Protein AF-A0A9X1MRF4-F1 (afdb_monomer)

Nearest PDB structures (foldseek):
  2f1f-assembly1_A  TM=2.644E-01  e=1.397E+00  Escherichia coli
  8j2f-assembly1_B  TM=3.772E-01  e=7.370E+00  Homo sapiens
  2fic-assembly2_A  TM=2.301E-01  e=7.370E+00  Homo sapiens

Organism: NCBI:txid2894196

Structure (mmCIF, N/CA/C/O backbone):
data_AF-A0A9X1MRF4-F1
#
_entry.id   AF-A0A9X1MRF4-F1
#
loop_
_atom_site.group_PDB
_atom_site.id
_atom_site.type_symbol
_atom_site.label_atom_id
_atom_site.label_alt_id
_atom_site.label_comp_id
_atom_site.label_asym_id
_atom_site.label_entity_id
_atom_site.label_seq_id
_atom_site.pdbx_PDB_ins_code
_atom_site.Cartn_x
_atom_site.Cartn_y
_atom_site.Cartn_z
_atom_site.occupancy
_atom_site.B_iso_or_equiv
_atom_site.auth_seq_id
_atom_site.auth_comp_id
_atom_site.auth_asym_id
_atom_site.auth_atom_id
_atom_site.pdbx_PDB_model_num
ATOM 1 N N . MET A 1 1 ? -8.368 10.685 -14.620 1.00 57.66 1 MET A N 1
ATOM 2 C CA . MET A 1 1 ? -7.002 10.643 -15.207 1.00 57.66 1 MET A CA 1
ATOM 3 C C . MET A 1 1 ? -6.554 12.073 -15.513 1.00 57.66 1 MET A C 1
ATOM 5 O O . MET A 1 1 ? -7.284 12.771 -16.203 1.00 57.66 1 MET A O 1
ATOM 9 N N . THR A 1 2 ? -5.433 12.561 -14.962 1.00 77.69 2 THR A N 1
ATOM 10 C CA . THR A 1 2 ? -5.039 13.981 -15.127 1.00 77.69 2 THR A CA 1
ATOM 11 C C . THR A 1 2 ? -4.541 14.278 -16.548 1.00 77.69 2 THR A C 1
ATOM 13 O O . THR A 1 2 ? -3.999 13.399 -17.224 1.00 77.69 2 THR A O 1
ATOM 16 N N . GLY A 1 3 ? -4.653 15.533 -17.001 1.00 79.06 3 GLY A N 1
ATOM 17 C CA . GLY A 1 3 ? -4.172 15.941 -18.331 1.00 79.06 3 GLY A CA 1
ATOM 18 C C . GLY A 1 3 ? -2.679 15.658 -18.563 1.00 79.06 3 GLY A C 1
ATOM 19 O O . GLY A 1 3 ? -2.277 15.311 -19.672 1.00 79.06 3 GLY A O 1
ATOM 20 N N . SER A 1 4 ? -1.858 15.722 -17.508 1.00 73.94 4 SER A N 1
ATOM 21 C CA . SER A 1 4 ? -0.425 15.394 -17.579 1.00 73.94 4 SER A CA 1
ATOM 22 C C . SER A 1 4 ? -0.148 13.910 -17.850 1.00 73.94 4 SER A C 1
ATOM 24 O O . SER A 1 4 ? 0.745 13.591 -18.631 1.00 73.94 4 SER A O 1
ATOM 26 N N . VAL A 1 5 ? -0.956 13.007 -17.284 1.00 76.50 5 VAL A N 1
ATOM 27 C CA . VAL A 1 5 ? -0.843 11.558 -17.512 1.00 76.50 5 VAL A CA 1
ATOM 28 C C . VAL A 1 5 ? -1.238 11.218 -18.948 1.00 76.50 5 VAL A C 1
ATOM 30 O O . VAL A 1 5 ? -0.533 10.461 -19.609 1.00 76.50 5 VAL A O 1
ATOM 33 N N . ARG A 1 6 ? -2.312 11.826 -19.472 1.00 83.88 6 ARG A N 1
ATOM 34 C CA . ARG A 1 6 ? -2.746 11.622 -20.866 1.00 83.88 6 ARG A CA 1
ATOM 35 C C . ARG A 1 6 ? -1.679 12.072 -21.872 1.00 83.88 6 ARG A C 1
ATOM 37 O O . ARG A 1 6 ? -1.425 11.370 -22.846 1.00 83.88 6 ARG A O 1
ATOM 44 N N . ARG A 1 7 ? -1.005 13.203 -21.617 1.00 89.19 7 ARG A N 1
ATOM 45 C CA . ARG A 1 7 ? 0.154 13.645 -22.419 1.00 89.19 7 ARG A CA 1
ATOM 46 C C . ARG A 1 7 ? 1.320 12.658 -22.330 1.00 89.19 7 ARG A C 1
ATOM 48 O O . ARG A 1 7 ? 1.932 12.364 -23.348 1.00 89.19 7 ARG A O 1
ATOM 55 N N . GLY A 1 8 ? 1.613 12.134 -21.138 1.00 89.56 8 GLY A N 1
ATOM 56 C CA . GLY A 1 8 ? 2.645 11.112 -20.941 1.00 89.56 8 GLY A CA 1
ATOM 57 C C . GLY A 1 8 ? 2.367 9.825 -21.716 1.00 89.56 8 GLY A C 1
ATOM 58 O O . GLY A 1 8 ? 3.253 9.326 -22.401 1.00 89.56 8 GLY A O 1
ATOM 59 N N . GLN A 1 9 ? 1.124 9.347 -21.681 1.00 91.56 9 GLN A N 1
ATOM 60 C CA . GLN A 1 9 ? 0.674 8.190 -22.455 1.00 91.56 9 GLN A CA 1
ATOM 61 C C . GLN A 1 9 ? 0.822 8.423 -23.964 1.00 91.56 9 GLN A C 1
ATOM 63 O O . GLN A 1 9 ? 1.307 7.558 -24.688 1.00 91.56 9 GLN A O 1
ATOM 68 N N . TRP A 1 10 ? 0.439 9.606 -24.448 1.00 95.75 10 TRP A N 1
ATOM 69 C CA . TRP A 1 10 ? 0.595 9.949 -25.860 1.00 95.75 10 TRP A CA 1
ATOM 70 C C . TRP A 1 10 ? 2.071 10.004 -26.279 1.00 95.75 10 TRP A C 1
ATOM 72 O O . TRP A 1 10 ? 2.433 9.433 -27.302 1.00 95.75 10 TRP A O 1
ATOM 82 N N . LEU A 1 11 ? 2.941 10.607 -25.458 1.00 93.12 11 LEU A N 1
ATOM 83 C CA . LEU A 1 11 ? 4.390 10.600 -25.692 1.00 93.12 11 LEU A CA 1
ATOM 84 C C . LEU A 1 11 ? 4.963 9.180 -25.719 1.00 93.12 11 LEU A C 1
ATOM 86 O O . LEU A 1 11 ? 5.807 8.891 -26.562 1.00 93.12 11 LEU A O 1
ATOM 90 N N . PHE A 1 12 ? 4.495 8.289 -24.838 1.00 93.31 12 PHE A N 1
ATOM 91 C CA . PHE A 1 12 ? 4.879 6.879 -24.879 1.00 93.31 12 PHE A CA 1
ATOM 92 C C . PHE A 1 12 ? 4.534 6.269 -26.243 1.00 93.31 12 PHE A C 1
ATOM 94 O O . PHE A 1 12 ? 5.397 5.682 -26.886 1.00 93.31 12 PHE A O 1
ATOM 101 N N . PHE A 1 13 ? 3.309 6.465 -26.731 1.00 94.06 13 PHE A N 1
ATOM 102 C CA . PHE A 1 13 ? 2.892 5.916 -28.020 1.00 94.06 13 PHE A CA 1
ATOM 103 C C . PHE A 1 13 ? 3.639 6.513 -29.213 1.00 94.06 13 PHE A C 1
ATOM 105 O O . PHE A 1 13 ? 4.033 5.775 -30.105 1.00 94.06 13 PHE A O 1
ATOM 112 N N . VAL A 1 14 ? 3.889 7.820 -29.230 1.00 94.44 14 VAL A N 1
ATOM 113 C CA . VAL A 1 14 ? 4.581 8.475 -30.353 1.00 94.44 14 VAL A CA 1
ATOM 114 C C . VAL A 1 14 ? 6.067 8.117 -30.413 1.00 94.44 14 VAL A C 1
ATOM 116 O O . VAL A 1 14 ? 6.662 8.168 -31.483 1.00 94.44 14 VAL A O 1
ATOM 119 N N . ILE A 1 15 ? 6.678 7.750 -29.286 1.00 93.62 15 ILE A N 1
ATOM 120 C CA . ILE A 1 15 ? 8.127 7.536 -29.204 1.00 93.62 15 ILE A CA 1
ATOM 121 C C . ILE A 1 15 ? 8.468 6.052 -29.104 1.00 93.62 15 ILE A C 1
ATOM 123 O O . ILE A 1 15 ? 9.263 5.541 -29.889 1.00 93.62 15 ILE A O 1
ATOM 127 N N . VAL A 1 16 ? 7.868 5.347 -28.147 1.00 92.31 16 VAL A N 1
ATOM 128 C CA . VAL A 1 16 ? 8.239 3.970 -27.806 1.00 92.31 16 VAL A CA 1
ATOM 129 C C . VAL A 1 16 ? 7.687 2.976 -28.827 1.00 92.31 16 VAL A C 1
ATOM 131 O O . VAL A 1 16 ? 8.398 2.041 -29.186 1.00 92.31 16 VAL A O 1
ATOM 134 N N . ILE A 1 17 ? 6.472 3.184 -29.361 1.00 92.81 17 ILE A N 1
ATOM 135 C CA . ILE A 1 17 ? 5.919 2.275 -30.382 1.00 92.81 17 ILE A CA 1
ATOM 136 C C . ILE A 1 17 ? 6.761 2.281 -31.663 1.00 92.81 17 ILE A C 1
ATOM 138 O O . ILE A 1 17 ? 7.113 1.191 -32.108 1.00 92.81 17 ILE A O 1
ATOM 142 N N . PRO A 1 18 ? 7.135 3.427 -32.268 1.00 94.62 18 PRO A N 1
ATOM 143 C CA . PRO A 1 18 ? 7.960 3.394 -33.474 1.00 94.62 18 PRO A CA 1
ATOM 144 C C . PRO A 1 18 ? 9.319 2.724 -33.265 1.00 94.62 18 PRO A C 1
ATOM 146 O O . PRO A 1 18 ? 9.767 1.988 -34.140 1.00 94.62 18 PRO A O 1
ATOM 149 N N . VAL A 1 19 ? 9.946 2.917 -32.096 1.00 93.94 19 VAL A N 1
ATOM 150 C CA . VAL A 1 19 ? 11.163 2.180 -31.719 1.00 93.94 19 VAL A CA 1
ATOM 151 C C . VAL A 1 19 ? 10.881 0.678 -31.698 1.00 93.94 19 VAL A C 1
ATOM 153 O O . VAL A 1 19 ? 11.588 -0.080 -32.354 1.00 93.94 19 VAL A O 1
ATOM 156 N N . ALA A 1 20 ? 9.824 0.242 -31.009 1.00 94.62 20 ALA A N 1
ATOM 157 C CA . ALA A 1 20 ? 9.473 -1.172 -30.920 1.00 94.62 20 ALA A CA 1
ATOM 158 C C . ALA A 1 20 ? 9.153 -1.788 -32.295 1.00 94.62 20 ALA A C 1
ATOM 160 O O . ALA A 1 20 ? 9.602 -2.891 -32.597 1.00 94.62 20 ALA A O 1
ATOM 161 N N . LEU A 1 21 ? 8.434 -1.076 -33.165 1.00 94.75 21 LEU A N 1
ATOM 162 C CA . LEU A 1 21 ? 8.149 -1.535 -34.527 1.00 94.75 21 LEU A CA 1
ATOM 163 C C . LEU A 1 21 ? 9.429 -1.675 -35.356 1.00 94.75 21 LEU A C 1
ATOM 165 O O . LEU A 1 21 ? 9.607 -2.678 -36.045 1.00 94.75 21 LEU A O 1
ATOM 169 N N . LEU A 1 22 ? 10.339 -0.704 -35.259 1.00 92.81 22 LEU A N 1
ATOM 170 C CA . LEU A 1 22 ? 11.605 -0.730 -35.985 1.00 92.81 22 LEU A CA 1
ATOM 171 C C . LEU A 1 22 ? 12.518 -1.867 -35.504 1.00 92.81 22 LEU A C 1
ATOM 173 O O . LEU A 1 22 ? 13.105 -2.564 -36.329 1.00 92.81 22 LEU A O 1
ATOM 177 N N . GLU A 1 23 ? 12.607 -2.111 -34.194 1.00 93.38 23 GLU A N 1
ATOM 178 C CA . GLU A 1 23 ? 13.370 -3.253 -33.674 1.00 93.38 23 GLU A CA 1
ATOM 179 C C . GLU A 1 23 ? 12.724 -4.596 -34.011 1.00 93.38 23 GLU A C 1
ATOM 181 O O . GLU A 1 23 ? 13.434 -5.548 -34.325 1.00 93.38 23 GLU A O 1
ATOM 186 N N . SER A 1 24 ? 11.391 -4.670 -34.023 1.00 95.44 24 SER A N 1
ATOM 187 C CA . SER A 1 24 ? 10.676 -5.867 -34.479 1.00 95.44 24 SER A CA 1
ATOM 188 C C . SER A 1 24 ? 10.993 -6.163 -35.946 1.00 95.44 24 SER A C 1
ATOM 190 O O . SER A 1 24 ? 11.293 -7.302 -36.294 1.00 95.44 24 SER A O 1
ATOM 192 N N . ALA A 1 25 ? 11.007 -5.137 -36.802 1.00 93.50 25 ALA A N 1
ATOM 193 C CA . ALA A 1 25 ? 11.392 -5.280 -38.202 1.00 93.50 25 ALA A CA 1
ATOM 194 C C . ALA A 1 25 ? 12.856 -5.725 -38.355 1.00 93.50 25 ALA A C 1
ATOM 196 O O . ALA A 1 25 ? 13.132 -6.637 -39.130 1.00 93.50 25 ALA A O 1
ATOM 197 N N . ASN A 1 26 ? 13.789 -5.145 -37.588 1.00 90.81 26 ASN A N 1
ATOM 198 C CA . ASN A 1 26 ? 15.198 -5.561 -37.589 1.00 90.81 26 ASN A CA 1
ATOM 199 C C . ASN A 1 26 ? 15.362 -7.029 -37.182 1.00 90.81 26 ASN A C 1
ATOM 201 O O . ASN A 1 26 ? 16.130 -7.757 -37.810 1.00 90.81 26 ASN A O 1
ATOM 205 N N . LEU A 1 27 ? 14.621 -7.459 -36.159 1.00 94.44 27 LEU A N 1
ATOM 206 C CA . LEU A 1 27 ? 14.628 -8.831 -35.673 1.00 94.44 27 LEU A CA 1
ATOM 207 C C . LEU A 1 27 ? 14.116 -9.798 -36.750 1.00 94.44 27 LEU A C 1
ATOM 209 O O . LEU A 1 27 ? 14.775 -10.790 -37.051 1.00 94.44 27 LEU A O 1
ATOM 213 N N . VAL A 1 28 ? 12.989 -9.476 -37.395 1.00 95.50 28 VAL A N 1
ATOM 214 C CA . VAL A 1 28 ? 12.442 -10.267 -38.512 1.00 95.50 28 VAL A CA 1
ATOM 215 C C . VAL A 1 28 ? 13.435 -10.333 -39.675 1.00 95.50 28 VAL A C 1
ATOM 217 O O . VAL A 1 28 ? 13.721 -11.418 -40.174 1.00 95.50 28 VAL A O 1
ATOM 220 N N . LEU A 1 29 ? 14.022 -9.200 -40.075 1.00 92.12 29 LEU A N 1
ATOM 221 C CA . LEU A 1 29 ? 15.021 -9.149 -41.147 1.00 92.12 29 LEU A CA 1
ATOM 222 C C . LEU A 1 29 ? 16.277 -9.967 -40.825 1.00 92.12 29 LEU A C 1
ATOM 224 O O . LEU A 1 29 ? 16.880 -10.523 -41.741 1.00 92.12 29 LEU A O 1
ATOM 228 N N . ALA A 1 30 ? 16.679 -10.058 -39.556 1.00 93.06 30 ALA A N 1
ATOM 229 C CA . ALA A 1 30 ? 17.796 -10.902 -39.147 1.00 93.06 30 ALA A CA 1
ATOM 230 C C . ALA A 1 30 ? 17.481 -12.393 -39.329 1.00 93.06 30 ALA A C 1
ATOM 232 O O . ALA A 1 30 ? 18.346 -13.131 -39.794 1.00 93.06 30 ALA A O 1
ATOM 233 N N . PHE A 1 31 ? 16.250 -12.822 -39.037 1.00 93.31 31 PHE A N 1
ATOM 234 C CA . PHE A 1 31 ? 15.817 -14.213 -39.216 1.00 93.31 31 PHE A CA 1
ATOM 235 C C . PHE A 1 31 ? 15.541 -14.607 -40.672 1.00 93.31 31 PHE A C 1
ATOM 237 O O . PHE A 1 31 ? 15.534 -15.795 -40.981 1.00 93.31 31 PHE A O 1
ATOM 244 N N . LEU A 1 32 ? 15.350 -13.640 -41.574 1.00 93.88 32 LEU A N 1
ATOM 245 C CA . LEU A 1 32 ? 15.225 -13.900 -43.013 1.00 93.88 32 LEU A CA 1
ATOM 246 C C . LEU A 1 32 ? 16.574 -14.148 -43.708 1.00 93.88 32 LEU A C 1
ATOM 248 O O . LEU A 1 32 ? 16.593 -14.560 -44.867 1.00 93.88 32 LEU A O 1
ATOM 252 N N . ARG A 1 33 ? 17.703 -13.886 -43.038 1.00 90.69 33 ARG A N 1
ATOM 253 C CA . ARG A 1 33 ? 19.038 -14.125 -43.602 1.00 90.69 33 ARG A CA 1
ATOM 254 C C . ARG A 1 33 ? 19.449 -15.596 -43.472 1.00 90.69 33 ARG A C 1
ATOM 256 O O . ARG A 1 33 ? 19.039 -16.260 -42.519 1.00 90.69 33 ARG A O 1
ATOM 263 N N . PRO A 1 34 ? 20.310 -16.100 -44.376 1.00 93.00 34 PRO A N 1
ATOM 264 C CA . PRO A 1 34 ? 20.956 -17.396 -44.207 1.00 93.00 34 PRO A CA 1
ATOM 265 C C . PRO A 1 34 ? 21.641 -17.506 -42.839 1.00 93.00 34 PRO A C 1
ATOM 267 O O . PRO A 1 34 ? 22.262 -16.553 -42.371 1.00 93.00 34 PRO A O 1
ATOM 270 N N . TRP A 1 35 ? 21.548 -18.674 -42.200 1.00 88.94 35 TRP A N 1
ATOM 271 C CA . TRP A 1 35 ? 21.989 -18.892 -40.811 1.00 88.94 35 TRP A CA 1
ATOM 272 C C . TRP A 1 35 ? 23.458 -18.517 -40.551 1.00 88.94 35 TRP A C 1
ATOM 274 O O . TRP A 1 35 ? 23.807 -18.044 -39.472 1.00 88.94 35 TRP A O 1
ATOM 284 N N . ASN A 1 36 ? 24.315 -18.695 -41.555 1.00 90.94 36 ASN A N 1
ATOM 285 C CA . ASN A 1 36 ? 25.740 -18.365 -41.531 1.00 90.94 36 ASN A CA 1
ATOM 286 C C . ASN A 1 36 ? 26.042 -16.858 -41.656 1.00 90.94 36 ASN A C 1
ATOM 288 O O . ASN A 1 36 ? 27.167 -16.445 -41.388 1.00 90.94 36 ASN A O 1
ATOM 292 N N . GLU A 1 37 ? 25.063 -16.033 -42.030 1.00 90.94 37 GLU A N 1
ATOM 293 C CA . GLU A 1 37 ? 25.202 -14.578 -42.190 1.00 90.94 37 GLU A CA 1
ATOM 294 C C . GLU A 1 37 ? 24.526 -13.783 -41.058 1.00 90.94 37 GLU A C 1
ATOM 296 O O . GLU A 1 37 ? 24.565 -12.545 -41.031 1.00 90.94 37 GLU A O 1
ATOM 301 N N . ILE A 1 38 ? 23.897 -14.475 -40.102 1.00 91.25 38 ILE A N 1
ATOM 302 C CA . ILE A 1 38 ? 23.218 -13.837 -38.976 1.00 91.25 38 ILE A CA 1
ATOM 303 C C . ILE A 1 38 ? 24.260 -13.296 -37.997 1.00 91.25 38 ILE A C 1
ATOM 305 O O . ILE A 1 38 ? 24.944 -14.029 -37.281 1.00 91.25 38 ILE A O 1
ATOM 309 N N . SER A 1 39 ? 24.322 -11.971 -37.884 1.00 92.12 39 SER A N 1
ATOM 310 C CA . SER A 1 39 ? 24.988 -11.333 -36.751 1.00 92.12 39 SER A CA 1
ATOM 311 C C . SER A 1 39 ? 24.100 -11.471 -35.513 1.00 92.12 39 SER A C 1
ATOM 313 O O . SER A 1 39 ? 23.283 -10.596 -35.243 1.00 92.12 39 SER A O 1
ATOM 315 N N . TRP A 1 40 ? 24.249 -12.557 -34.751 1.00 90.94 40 TRP A N 1
ATOM 316 C CA . TRP A 1 40 ? 23.416 -12.839 -33.570 1.00 90.94 40 TRP A CA 1
ATOM 317 C C . TRP A 1 40 ? 23.353 -11.669 -32.586 1.00 90.94 40 TRP A C 1
ATOM 319 O O . TRP A 1 40 ? 22.279 -11.286 -32.129 1.00 90.94 40 TRP A O 1
ATOM 329 N N . PHE A 1 41 ? 24.493 -11.037 -32.308 1.00 91.25 41 PHE A N 1
ATOM 330 C CA . PHE A 1 41 ? 24.536 -9.925 -31.366 1.00 91.25 41 PHE A CA 1
ATOM 331 C C . PHE A 1 41 ? 23.780 -8.688 -31.880 1.00 91.25 41 PHE A C 1
ATOM 333 O O . PHE A 1 41 ? 22.917 -8.158 -31.184 1.00 91.25 41 PHE A O 1
ATOM 340 N N . ARG A 1 42 ? 24.062 -8.239 -33.113 1.00 88.00 42 ARG A N 1
ATOM 341 C CA . ARG A 1 42 ? 23.487 -6.994 -33.659 1.00 88.00 42 ARG A CA 1
ATOM 342 C C . ARG A 1 42 ? 22.084 -7.164 -34.235 1.00 88.00 42 ARG A C 1
ATOM 344 O O . ARG A 1 42 ? 21.294 -6.233 -34.160 1.00 88.00 42 ARG A O 1
ATOM 351 N N . GLY A 1 43 ? 21.802 -8.316 -34.830 1.00 88.00 43 GLY A N 1
ATOM 352 C CA . GLY A 1 43 ? 20.549 -8.612 -35.519 1.00 88.00 43 GLY A CA 1
ATOM 353 C C . GLY A 1 43 ? 19.482 -9.242 -34.630 1.00 88.00 43 GLY A C 1
ATOM 354 O O . GLY A 1 43 ? 18.305 -9.087 -34.928 1.00 88.00 43 GLY A O 1
ATOM 355 N N . VAL A 1 44 ? 19.866 -9.918 -33.539 1.00 92.88 44 VAL A N 1
ATOM 356 C CA . VAL A 1 44 ? 18.911 -10.649 -32.686 1.00 92.88 44 VAL A CA 1
ATOM 357 C C . VAL A 1 44 ? 18.922 -10.136 -31.249 1.00 92.88 44 VAL A C 1
ATOM 359 O O . VAL A 1 44 ? 17.901 -9.652 -30.766 1.00 92.88 44 VAL A O 1
ATOM 362 N N . ILE A 1 45 ? 20.073 -10.183 -30.570 1.00 93.38 45 ILE A N 1
ATOM 363 C CA . ILE A 1 45 ? 20.161 -9.877 -29.133 1.00 93.38 45 ILE A CA 1
ATOM 364 C C . ILE A 1 45 ? 19.829 -8.407 -28.853 1.00 93.38 45 ILE A C 1
ATOM 366 O O . ILE A 1 45 ? 18.974 -8.132 -28.015 1.00 93.38 45 ILE A O 1
ATOM 370 N N . ILE A 1 46 ? 20.466 -7.457 -29.548 1.00 91.81 46 ILE A N 1
ATOM 371 C CA . ILE A 1 46 ? 20.220 -6.023 -29.315 1.00 91.81 46 ILE A CA 1
ATOM 372 C C . ILE A 1 46 ? 18.744 -5.646 -29.565 1.00 91.81 46 ILE A C 1
ATOM 374 O O . ILE A 1 46 ? 18.146 -5.051 -28.664 1.00 91.81 46 ILE A O 1
ATOM 378 N N . PRO A 1 47 ? 18.120 -5.999 -30.711 1.00 93.69 47 PRO A N 1
ATOM 379 C CA . PRO A 1 47 ? 16.702 -5.718 -30.934 1.00 93.69 47 PRO A CA 1
ATOM 380 C C . PRO A 1 47 ? 15.793 -6.364 -29.884 1.00 93.69 47 PRO A C 1
ATOM 382 O O . PRO A 1 47 ? 14.898 -5.700 -29.368 1.00 93.69 47 PRO A O 1
ATOM 385 N N . ALA A 1 48 ? 16.052 -7.618 -29.495 1.00 94.44 48 ALA A N 1
ATOM 386 C CA . ALA A 1 48 ? 15.265 -8.307 -28.472 1.00 94.44 48 ALA A CA 1
ATOM 387 C C . ALA A 1 48 ? 15.359 -7.621 -27.097 1.00 94.44 48 ALA A C 1
ATOM 389 O O . ALA A 1 48 ? 14.343 -7.429 -26.430 1.00 94.44 48 ALA A O 1
ATOM 390 N N . VAL A 1 49 ? 16.558 -7.191 -26.688 1.00 93.19 49 VAL A N 1
ATOM 391 C CA . VAL A 1 49 ? 16.756 -6.436 -25.441 1.00 93.19 49 VAL A CA 1
ATOM 392 C C . VAL A 1 49 ? 16.027 -5.094 -25.496 1.00 93.19 49 VAL A C 1
ATOM 394 O O . VAL A 1 49 ? 15.371 -4.721 -24.526 1.00 93.19 49 VAL A O 1
ATOM 397 N N . LEU A 1 50 ? 16.079 -4.374 -26.620 1.00 93.19 50 LEU A N 1
ATOM 398 C CA . LEU A 1 50 ? 15.358 -3.108 -26.781 1.00 93.19 50 LEU A CA 1
ATOM 399 C C . LEU A 1 50 ? 13.838 -3.293 -26.743 1.00 93.19 50 LEU A C 1
ATOM 401 O O . LEU A 1 50 ? 13.154 -2.498 -26.099 1.00 93.19 50 LEU A O 1
ATOM 405 N N . LEU A 1 51 ? 13.3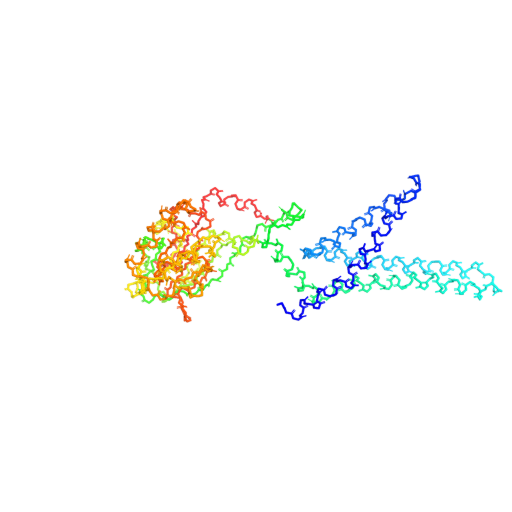09 -4.349 -27.367 1.00 95.38 51 LEU A N 1
ATOM 406 C CA . LEU A 1 51 ? 11.893 -4.710 -27.272 1.00 95.38 51 LEU A CA 1
ATOM 407 C C . LEU A 1 51 ? 11.494 -5.012 -25.828 1.00 95.38 51 LEU A C 1
ATOM 409 O O . LEU A 1 51 ? 10.477 -4.507 -25.356 1.00 95.38 51 LEU A O 1
ATOM 413 N N . LEU A 1 52 ? 12.325 -5.762 -25.103 1.00 93.19 52 LEU A N 1
ATOM 414 C CA . LEU A 1 52 ? 12.098 -6.073 -23.696 1.00 93.19 52 LEU A CA 1
ATOM 415 C C . LEU A 1 52 ? 12.146 -4.818 -22.815 1.00 93.19 52 LEU A C 1
ATOM 417 O O . LEU A 1 52 ? 11.327 -4.683 -21.910 1.00 93.19 52 LEU A O 1
ATOM 421 N N . LEU A 1 53 ? 13.040 -3.865 -23.097 1.00 93.00 53 LEU A N 1
ATOM 422 C CA . LEU A 1 53 ? 13.069 -2.568 -22.416 1.00 93.00 53 LEU A CA 1
ATOM 423 C C . LEU A 1 53 ? 11.827 -1.726 -22.744 1.00 93.00 53 LEU A C 1
ATOM 425 O O . LEU A 1 53 ? 11.252 -1.137 -21.836 1.00 93.00 53 LEU A O 1
ATOM 429 N N . CYS A 1 54 ? 11.377 -1.686 -24.001 1.00 93.81 54 CYS A N 1
ATOM 430 C CA . CYS A 1 54 ? 10.149 -0.979 -24.388 1.00 93.81 54 CYS A CA 1
ATOM 431 C C . CYS A 1 54 ? 8.919 -1.579 -23.695 1.00 93.81 54 CYS A C 1
ATOM 433 O O . CYS A 1 54 ? 8.079 -0.847 -23.173 1.00 93.81 54 CYS A O 1
ATOM 435 N N . TYR A 1 55 ? 8.851 -2.910 -23.644 1.00 92.38 55 TYR A N 1
ATOM 436 C CA . TYR A 1 55 ? 7.803 -3.645 -22.950 1.00 92.38 55 TYR A CA 1
ATOM 437 C C . TYR A 1 55 ? 7.857 -3.400 -21.437 1.00 92.38 55 TYR A C 1
ATOM 439 O O . TYR A 1 55 ? 6.865 -2.985 -20.855 1.00 92.38 55 TYR A O 1
ATOM 447 N N . SER A 1 56 ? 9.023 -3.539 -20.798 1.00 89.38 56 SER A N 1
ATOM 448 C CA . SER A 1 56 ? 9.216 -3.255 -19.365 1.00 89.38 56 SER A CA 1
ATOM 449 C C . SER A 1 56 ? 8.912 -1.795 -19.004 1.00 89.38 56 SER A C 1
ATOM 451 O O . SER A 1 56 ? 8.437 -1.507 -17.906 1.00 89.38 56 SER A O 1
ATOM 453 N N . LEU A 1 57 ? 9.144 -0.856 -19.927 1.00 91.38 57 LEU A N 1
ATOM 454 C CA . LEU A 1 57 ? 8.814 0.549 -19.717 1.00 91.38 57 LEU A CA 1
ATOM 455 C C . LEU A 1 57 ? 7.300 0.769 -19.631 1.00 91.38 57 LEU A C 1
ATOM 457 O O . LEU A 1 57 ? 6.872 1.629 -18.872 1.00 91.38 57 LEU A O 1
ATOM 461 N N . TRP A 1 58 ? 6.481 -0.006 -20.348 1.00 91.75 58 TRP A N 1
ATOM 462 C CA . TRP A 1 58 ? 5.018 0.075 -20.227 1.00 91.75 58 TRP A CA 1
ATOM 463 C C . TRP A 1 58 ? 4.541 -0.166 -18.788 1.00 91.75 58 TRP A C 1
ATOM 465 O O . TRP A 1 58 ? 3.614 0.492 -18.326 1.00 91.75 58 TRP A O 1
ATOM 475 N N . PHE A 1 59 ? 5.247 -1.031 -18.063 1.00 86.31 59 PHE A N 1
ATOM 476 C CA . PHE A 1 59 ? 5.007 -1.375 -16.662 1.00 86.31 59 PHE A CA 1
ATOM 477 C C . PHE A 1 59 ? 5.639 -0.391 -15.659 1.00 86.31 59 PHE A C 1
ATOM 479 O O . PHE A 1 59 ? 5.816 -0.704 -14.487 1.00 86.31 59 PHE A O 1
ATOM 486 N N . GLY A 1 60 ? 6.049 0.799 -16.100 1.00 82.88 60 GLY A N 1
ATOM 487 C CA . GLY A 1 60 ? 6.421 1.889 -15.194 1.00 82.88 60 GLY A CA 1
ATOM 488 C C . GLY A 1 60 ? 7.817 1.818 -14.559 1.00 82.88 60 GLY A C 1
ATOM 489 O O . GLY A 1 60 ? 8.168 2.701 -13.782 1.00 82.88 60 GLY A O 1
ATOM 490 N N . SER A 1 61 ? 8.666 0.844 -14.908 1.00 83.19 61 SER A N 1
ATOM 491 C CA . SER A 1 61 ? 9.993 0.699 -14.283 1.00 83.19 61 SER A CA 1
ATOM 492 C C . SER A 1 61 ? 10.907 1.917 -14.507 1.00 83.19 61 SER A C 1
ATOM 494 O O . SER A 1 61 ? 11.346 2.211 -15.627 1.00 83.19 61 SER A O 1
ATOM 496 N N . ARG A 1 62 ? 11.275 2.603 -13.413 1.00 82.19 62 ARG A N 1
ATOM 497 C CA . ARG A 1 62 ? 12.172 3.777 -13.435 1.00 82.19 62 ARG A CA 1
ATOM 498 C C . ARG A 1 62 ? 13.573 3.460 -13.949 1.00 82.19 62 ARG A C 1
ATOM 500 O O . ARG A 1 62 ? 14.139 4.258 -14.691 1.00 82.19 62 ARG A O 1
ATOM 507 N N . SER A 1 63 ? 14.123 2.303 -13.583 1.00 84.56 63 SER A N 1
ATOM 508 C CA . SER A 1 63 ? 15.446 1.875 -14.059 1.00 84.56 63 SER A CA 1
ATOM 509 C C . SER A 1 63 ? 15.428 1.650 -15.574 1.00 84.56 63 SER A C 1
ATOM 511 O O . SER A 1 63 ? 16.257 2.198 -16.301 1.00 84.56 63 SER A O 1
ATOM 513 N N . THR A 1 64 ? 14.393 0.961 -16.072 1.00 89.94 64 THR A N 1
ATOM 514 C CA . THR A 1 64 ? 14.195 0.714 -17.507 1.00 89.94 64 THR A CA 1
ATOM 515 C C . THR A 1 64 ? 14.116 2.010 -18.306 1.00 89.94 64 THR A C 1
ATOM 517 O O . THR A 1 64 ? 14.663 2.076 -19.403 1.00 89.94 64 THR A O 1
ATOM 520 N N . ARG A 1 65 ? 13.495 3.059 -17.758 1.00 92.12 65 ARG A N 1
ATOM 521 C CA . ARG A 1 65 ? 13.447 4.380 -18.394 1.00 92.12 65 ARG A CA 1
ATOM 522 C C . ARG A 1 65 ? 14.843 4.952 -18.641 1.00 92.12 65 ARG A C 1
ATOM 524 O O . ARG A 1 65 ? 15.131 5.357 -19.766 1.00 92.12 65 ARG A O 1
ATOM 531 N N . SER A 1 66 ? 15.696 4.986 -17.617 1.00 91.88 66 SER A N 1
ATOM 532 C CA . SER A 1 66 ? 17.060 5.519 -17.731 1.00 91.88 66 SER A CA 1
ATOM 533 C C . SER A 1 66 ? 17.900 4.680 -18.691 1.00 91.88 66 SER A C 1
ATOM 535 O O . SER A 1 66 ? 18.567 5.226 -19.568 1.00 91.88 66 SER A O 1
ATOM 537 N N . THR A 1 67 ? 17.812 3.350 -18.582 1.00 93.38 67 THR A N 1
ATOM 538 C CA . THR A 1 67 ? 18.515 2.423 -19.475 1.00 93.38 67 THR A CA 1
ATOM 539 C C . THR A 1 67 ? 18.077 2.601 -20.926 1.00 93.38 67 THR A C 1
ATOM 541 O O . THR A 1 67 ? 18.931 2.752 -21.796 1.00 93.38 67 THR A O 1
ATOM 544 N N . LEU A 1 68 ? 16.768 2.641 -21.200 1.00 94.38 68 LEU A N 1
ATOM 545 C CA . LEU A 1 68 ? 16.251 2.835 -22.554 1.00 94.38 68 LEU A CA 1
ATOM 546 C C . LEU A 1 68 ? 16.684 4.190 -23.116 1.00 94.38 68 LEU A C 1
ATOM 548 O O . LEU A 1 68 ? 17.145 4.261 -24.249 1.00 94.38 68 LEU A O 1
ATOM 552 N N . ALA A 1 69 ? 16.595 5.260 -22.328 1.00 95.00 69 ALA A N 1
ATOM 553 C CA . ALA A 1 69 ? 16.998 6.584 -22.777 1.00 95.00 69 ALA A CA 1
ATOM 554 C C . ALA A 1 69 ? 18.500 6.677 -23.112 1.00 95.00 69 ALA A C 1
ATOM 556 O O . ALA A 1 69 ? 18.845 7.242 -24.152 1.00 95.00 69 ALA A O 1
ATOM 557 N N . ILE A 1 70 ? 19.379 6.069 -22.302 1.00 95.00 70 ILE A N 1
ATOM 558 C CA . ILE A 1 70 ? 20.817 5.953 -22.614 1.00 95.00 70 ILE A CA 1
ATOM 559 C C . ILE A 1 70 ? 21.023 5.176 -23.911 1.00 95.00 70 ILE A C 1
ATOM 561 O O . ILE A 1 70 ? 21.763 5.627 -24.782 1.00 95.00 70 ILE A O 1
ATOM 565 N N . TRP A 1 71 ? 20.351 4.035 -24.069 1.00 94.75 71 TRP A N 1
ATOM 566 C CA . TRP A 1 71 ? 20.472 3.208 -25.267 1.00 94.75 71 TRP A CA 1
ATOM 567 C C . TRP A 1 71 ? 20.030 3.937 -26.537 1.00 94.75 71 TRP A C 1
ATOM 569 O O . TRP A 1 71 ? 20.741 3.896 -27.539 1.00 94.75 71 TRP A O 1
ATOM 579 N N . LEU A 1 72 ? 18.893 4.635 -26.498 1.00 94.69 72 LEU A N 1
ATOM 580 C CA . LEU A 1 72 ? 18.399 5.424 -27.629 1.00 94.69 72 LEU A CA 1
ATOM 581 C C . LEU A 1 72 ? 19.355 6.581 -27.959 1.00 94.69 72 LEU A C 1
ATOM 583 O O . LEU A 1 72 ? 19.686 6.787 -29.127 1.00 94.69 72 LEU A O 1
ATOM 587 N N . GLY A 1 73 ? 19.868 7.277 -26.938 1.00 94.44 73 GLY A N 1
ATOM 588 C CA . GLY A 1 73 ? 20.865 8.336 -27.109 1.00 94.44 73 GLY A CA 1
ATOM 589 C C . GLY A 1 73 ? 22.161 7.828 -27.746 1.00 94.44 73 GLY A C 1
ATOM 590 O O . GLY A 1 73 ? 22.613 8.377 -28.751 1.00 94.44 73 GLY A O 1
ATOM 591 N N . LEU A 1 74 ? 22.723 6.734 -27.222 1.00 93.00 74 LEU A N 1
ATOM 592 C CA . LEU A 1 74 ? 23.920 6.091 -27.772 1.00 93.00 74 LEU A CA 1
ATOM 593 C C . LEU A 1 74 ? 23.696 5.606 -29.206 1.00 93.00 74 LEU A C 1
ATOM 595 O O . LEU A 1 74 ? 24.555 5.817 -30.059 1.00 93.00 74 LEU A O 1
ATOM 599 N N . LYS A 1 75 ? 22.538 5.008 -29.507 1.00 91.19 75 LYS A N 1
ATOM 600 C CA . LYS A 1 75 ? 22.196 4.570 -30.866 1.00 91.19 75 LYS A CA 1
ATOM 601 C C . LYS A 1 75 ? 22.145 5.749 -31.841 1.00 91.19 75 LYS A C 1
ATOM 603 O O . LYS A 1 75 ? 22.712 5.655 -32.929 1.00 91.19 75 LYS A O 1
ATOM 608 N N . GLY A 1 76 ? 21.541 6.870 -31.442 1.00 91.94 76 GLY A N 1
ATOM 609 C CA . GLY A 1 76 ? 21.535 8.109 -32.227 1.00 91.94 76 GLY A CA 1
ATOM 610 C C . GLY A 1 76 ? 22.941 8.673 -32.477 1.00 91.94 76 GLY A C 1
ATOM 611 O O . GLY A 1 76 ? 23.258 9.072 -33.601 1.00 91.94 76 GLY A O 1
ATOM 612 N N . LEU A 1 77 ? 23.815 8.639 -31.465 1.00 91.56 77 LEU A N 1
ATOM 613 C CA . LEU A 1 77 ? 25.214 9.068 -31.589 1.00 91.56 77 LEU A CA 1
ATOM 614 C C . LEU A 1 77 ? 26.021 8.158 -32.522 1.00 91.56 77 LEU A C 1
ATOM 616 O O . LEU A 1 77 ? 26.737 8.655 -33.389 1.00 91.56 77 LEU A O 1
ATOM 620 N N . VAL A 1 78 ? 25.876 6.837 -32.394 1.00 90.75 78 VAL A N 1
ATOM 621 C CA . VAL A 1 78 ? 26.559 5.861 -33.258 1.00 90.75 78 VAL A CA 1
ATOM 622 C C . VAL A 1 78 ? 26.116 6.019 -34.711 1.00 90.75 78 VAL A C 1
ATOM 624 O O . VAL A 1 78 ? 26.963 6.041 -35.601 1.00 90.75 78 VAL A O 1
ATOM 627 N N . LEU A 1 79 ? 24.815 6.184 -34.969 1.00 89.06 79 LEU A N 1
ATOM 628 C CA . LEU A 1 79 ? 24.315 6.429 -36.325 1.00 89.06 79 LEU A CA 1
ATOM 629 C C . LEU A 1 79 ? 24.871 7.736 -36.899 1.00 89.06 79 LEU A C 1
ATOM 631 O O . LEU A 1 79 ? 25.344 7.743 -38.031 1.00 89.06 79 LEU A O 1
ATOM 635 N N . SER A 1 80 ? 24.896 8.810 -36.108 1.00 89.88 80 SER A N 1
ATOM 636 C CA . SER A 1 80 ? 25.510 10.082 -36.513 1.00 89.88 80 SER A CA 1
ATOM 637 C C . SER A 1 80 ? 26.997 9.924 -36.855 1.00 89.88 80 SER A C 1
ATOM 639 O O . SER A 1 80 ? 27.453 10.432 -37.878 1.00 89.88 80 SER A O 1
ATOM 641 N N . ALA A 1 81 ? 27.748 9.172 -36.045 1.00 90.56 81 ALA A N 1
ATOM 642 C CA . ALA A 1 81 ? 29.162 8.896 -36.287 1.00 90.56 81 ALA A CA 1
ATOM 643 C C . ALA A 1 81 ? 29.384 8.066 -37.562 1.00 90.56 81 ALA A C 1
ATOM 645 O O . ALA A 1 81 ? 30.303 8.354 -38.326 1.00 90.56 81 ALA A O 1
ATOM 646 N N . ILE A 1 82 ? 28.523 7.077 -37.831 1.00 86.81 82 ILE A N 1
ATOM 647 C CA . ILE A 1 82 ? 28.561 6.281 -39.066 1.00 86.81 82 ILE A CA 1
ATOM 648 C C . ILE A 1 82 ? 28.294 7.169 -40.284 1.00 86.81 82 ILE A C 1
ATOM 650 O O . ILE A 1 82 ? 29.040 7.087 -41.255 1.00 86.81 82 ILE A O 1
ATOM 654 N N . ILE A 1 83 ? 27.283 8.043 -40.233 1.00 87.56 83 ILE A N 1
ATOM 655 C CA . ILE A 1 83 ? 27.004 8.993 -41.322 1.00 87.56 83 ILE A CA 1
ATOM 656 C C . ILE A 1 83 ? 28.220 9.879 -41.571 1.00 87.56 83 ILE A C 1
ATOM 658 O O . ILE A 1 83 ? 28.632 10.036 -42.715 1.00 87.56 83 ILE A O 1
ATOM 662 N N . PHE A 1 84 ? 28.810 10.434 -40.511 1.00 87.00 84 PHE A N 1
ATOM 663 C CA . PHE A 1 84 ? 29.985 11.290 -40.623 1.00 87.00 84 PHE A CA 1
ATOM 664 C C . PHE A 1 84 ? 31.182 10.543 -41.227 1.00 87.00 84 PHE A C 1
ATOM 666 O O . PHE A 1 84 ? 31.861 11.073 -42.104 1.00 87.00 84 PHE A O 1
ATOM 673 N N . ALA A 1 85 ? 31.417 9.296 -40.810 1.00 87.81 85 ALA A N 1
ATOM 674 C CA . ALA A 1 85 ? 32.483 8.458 -41.348 1.00 87.81 85 ALA A CA 1
ATOM 675 C C . ALA A 1 85 ? 32.262 8.115 -42.829 1.00 87.81 85 ALA A C 1
ATOM 677 O O . ALA A 1 85 ? 33.192 8.257 -43.621 1.00 87.81 85 ALA A O 1
ATOM 678 N N . ILE A 1 86 ? 31.041 7.720 -43.212 1.00 84.94 86 ILE A N 1
ATOM 679 C CA . ILE A 1 86 ? 30.673 7.441 -44.609 1.00 84.94 86 ILE A CA 1
ATOM 680 C C . ILE A 1 86 ? 30.836 8.704 -45.451 1.00 84.94 86 ILE A C 1
ATOM 682 O O . ILE A 1 86 ? 31.488 8.656 -46.489 1.00 84.94 86 ILE A O 1
ATOM 686 N N . ALA A 1 87 ? 30.310 9.837 -44.982 1.00 84.69 87 ALA A N 1
ATOM 687 C CA . ALA A 1 87 ? 30.441 11.115 -45.663 1.00 84.69 87 ALA A CA 1
ATOM 688 C C . ALA A 1 87 ? 31.915 11.460 -45.893 1.00 84.69 87 ALA A C 1
ATOM 690 O O . ALA A 1 87 ? 32.316 11.702 -47.025 1.00 84.69 87 ALA A O 1
ATOM 691 N N . ASN A 1 88 ? 32.737 11.416 -44.843 1.00 86.56 88 ASN A N 1
ATOM 692 C CA . ASN A 1 88 ? 34.160 11.734 -44.925 1.00 86.56 88 ASN A CA 1
ATOM 693 C C . ASN A 1 88 ? 34.926 10.783 -45.862 1.00 86.56 88 ASN A C 1
ATOM 695 O O . ASN A 1 88 ? 35.758 11.237 -46.641 1.00 86.56 88 ASN A O 1
ATOM 699 N N . ALA A 1 89 ? 34.642 9.477 -45.815 1.00 85.50 89 ALA A N 1
ATOM 700 C CA . ALA A 1 89 ? 35.254 8.503 -46.718 1.00 85.50 89 ALA A CA 1
ATOM 701 C C . ALA A 1 89 ? 34.865 8.774 -48.178 1.00 85.50 89 ALA A C 1
ATOM 703 O O . ALA A 1 89 ? 35.726 8.837 -49.050 1.00 85.50 89 ALA A O 1
ATOM 704 N N . MET A 1 90 ? 33.581 9.024 -48.438 1.00 80.56 90 MET A N 1
ATOM 705 C CA . MET A 1 90 ? 33.093 9.348 -49.775 1.00 80.56 90 MET A CA 1
ATOM 706 C C . MET A 1 90 ? 33.667 10.672 -50.299 1.00 80.56 90 MET A C 1
ATOM 708 O O . MET A 1 90 ? 34.075 10.732 -51.454 1.00 80.56 90 MET A O 1
ATOM 712 N N . PHE A 1 91 ? 33.764 11.713 -49.467 1.00 83.69 91 PHE A N 1
ATOM 713 C CA . PHE A 1 91 ? 34.376 12.993 -49.849 1.00 83.69 91 PHE A CA 1
ATOM 714 C C . PHE A 1 91 ? 35.859 12.858 -50.216 1.00 83.69 91 PHE A C 1
ATOM 716 O O . PHE A 1 91 ? 36.331 13.594 -51.076 1.00 83.69 91 PHE A O 1
ATOM 723 N N . LYS A 1 92 ? 36.593 11.943 -49.572 1.00 87.56 92 LYS A N 1
ATOM 724 C CA . LYS A 1 92 ? 38.019 11.720 -49.852 1.00 87.56 92 LYS A CA 1
ATOM 725 C C . LYS A 1 92 ? 38.268 10.956 -51.149 1.00 87.56 92 LYS A C 1
ATOM 727 O O . LYS A 1 92 ? 39.225 11.266 -51.845 1.00 87.56 92 LYS A O 1
ATOM 732 N N . GLU A 1 93 ? 37.426 9.974 -51.455 1.00 86.19 93 GLU A N 1
ATOM 733 C CA . GLU A 1 93 ? 37.654 9.033 -52.561 1.00 86.19 93 GLU A CA 1
ATOM 734 C C . GLU A 1 93 ? 36.938 9.428 -53.865 1.00 86.19 93 GLU A C 1
ATOM 736 O O . GLU A 1 93 ? 37.193 8.837 -54.914 1.00 86.19 93 GLU A O 1
ATOM 741 N N . THR A 1 94 ? 36.023 10.407 -53.838 1.00 85.38 94 THR A N 1
ATOM 742 C CA . THR A 1 94 ? 35.213 10.735 -55.024 1.00 85.38 94 THR A CA 1
ATOM 743 C C . THR A 1 94 ? 35.888 11.786 -55.917 1.00 85.38 94 THR A C 1
ATOM 745 O O . THR A 1 94 ? 36.192 12.882 -55.440 1.00 85.38 94 THR A O 1
ATOM 748 N N . PRO A 1 95 ? 36.063 11.519 -57.228 1.00 87.06 95 PRO A N 1
ATOM 749 C CA . PRO A 1 95 ? 36.575 12.504 -58.176 1.00 87.06 95 PRO A CA 1
ATOM 750 C C . PRO A 1 95 ? 35.638 13.722 -58.300 1.00 87.06 95 PRO A C 1
ATOM 752 O O . PRO A 1 95 ? 34.417 13.550 -58.232 1.00 87.06 95 PRO A O 1
ATOM 755 N N . PRO A 1 96 ? 36.158 14.933 -58.587 1.00 86.69 96 PRO A N 1
ATOM 756 C CA . PRO A 1 96 ? 35.356 16.160 -58.686 1.00 86.69 96 PRO A CA 1
ATOM 757 C C . PRO A 1 96 ? 34.168 16.058 -59.653 1.00 86.69 96 PRO A C 1
ATOM 759 O O . PRO A 1 96 ? 33.102 16.611 -59.397 1.00 86.69 96 PRO A O 1
ATOM 762 N N . GLU A 1 97 ? 34.331 15.303 -60.737 1.00 89.31 97 GLU A N 1
ATOM 763 C CA . GLU A 1 97 ? 33.333 15.120 -61.796 1.00 89.31 97 GLU A CA 1
ATOM 764 C C . GLU A 1 97 ? 32.122 14.282 -61.345 1.00 89.31 97 GLU A C 1
ATOM 766 O O . GLU A 1 97 ? 31.010 14.476 -61.832 1.00 89.31 97 GLU A O 1
ATOM 771 N N . ALA A 1 98 ? 32.304 13.387 -60.368 1.00 87.31 98 ALA A N 1
ATOM 772 C CA . ALA A 1 98 ? 31.247 12.526 -59.832 1.00 87.31 98 ALA A CA 1
ATOM 773 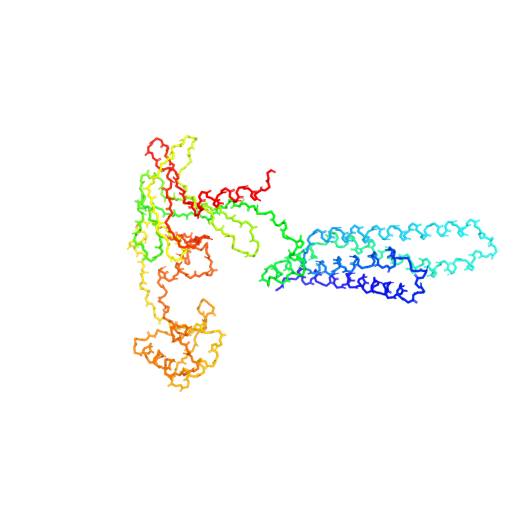C C . ALA A 1 98 ? 30.564 13.108 -58.577 1.00 87.31 98 ALA A C 1
ATOM 775 O O . ALA A 1 98 ? 29.592 12.534 -58.074 1.00 87.31 98 ALA A O 1
ATOM 776 N N . MET A 1 99 ? 31.029 14.261 -58.080 1.00 82.62 99 MET A N 1
ATOM 777 C CA . MET A 1 99 ? 30.566 14.860 -56.823 1.00 82.62 99 MET A CA 1
ATOM 778 C C . MET A 1 99 ? 29.068 15.169 -56.808 1.00 82.62 99 MET A C 1
ATOM 780 O O . MET A 1 99 ? 28.421 15.008 -55.776 1.00 82.62 99 MET A O 1
ATOM 784 N N . GLN A 1 100 ? 28.485 15.572 -57.940 1.00 86.31 100 GLN A N 1
ATOM 785 C CA . GLN A 1 100 ? 27.064 15.922 -58.003 1.00 86.31 100 GLN A CA 1
ATOM 786 C C . GLN A 1 100 ? 26.152 14.689 -57.864 1.00 86.31 100 GLN A C 1
ATOM 788 O O . GLN A 1 100 ? 25.167 14.731 -57.124 1.00 86.31 100 GLN A O 1
ATOM 793 N N . LEU A 1 101 ? 26.498 13.577 -58.523 1.00 84.44 101 LEU A N 1
ATOM 794 C CA . LEU A 1 101 ? 25.772 12.307 -58.412 1.00 84.44 101 LEU A CA 1
ATOM 795 C C . LEU A 1 101 ? 25.937 11.702 -57.012 1.00 84.44 101 LEU A C 1
ATOM 797 O O . LEU A 1 101 ? 24.955 11.280 -56.396 1.00 84.44 101 LEU A O 1
ATOM 801 N N . LEU A 1 102 ? 27.165 11.724 -56.485 1.00 80.12 102 LEU A N 1
ATOM 802 C CA . LEU A 1 102 ? 27.469 11.302 -55.122 1.00 80.12 102 LEU A CA 1
ATOM 803 C C . LEU A 1 102 ? 26.620 12.072 -54.109 1.00 80.12 102 LEU A C 1
ATOM 805 O O . LEU A 1 102 ? 25.998 11.457 -53.248 1.00 80.12 102 LEU A O 1
ATOM 809 N N . PHE A 1 103 ? 26.550 13.401 -54.236 1.00 81.06 103 PHE A N 1
ATOM 810 C CA . PHE A 1 103 ? 25.786 14.245 -53.325 1.00 81.06 103 PHE A CA 1
ATOM 811 C C . PHE A 1 103 ? 24.295 13.897 -53.343 1.00 81.06 103 PHE A C 1
ATOM 813 O O . PHE A 1 103 ? 23.681 13.840 -52.284 1.00 81.06 103 PHE A O 1
ATOM 820 N N . GLN A 1 104 ? 23.709 13.584 -54.504 1.00 84.94 104 GLN A N 1
ATOM 821 C CA . GLN A 1 104 ? 22.304 13.162 -54.585 1.00 84.94 104 GLN A CA 1
ATOM 822 C C . GLN A 1 104 ? 22.044 11.802 -53.921 1.00 84.94 104 GLN A C 1
ATOM 824 O O . GLN A 1 104 ? 21.033 11.637 -53.233 1.00 84.94 104 GLN A O 1
ATOM 829 N N . ILE A 1 105 ? 22.948 10.834 -54.101 1.00 82.81 105 ILE A N 1
ATOM 830 C CA . ILE A 1 105 ? 22.846 9.510 -53.467 1.00 82.81 105 ILE A CA 1
ATOM 831 C C . ILE A 1 105 ? 23.035 9.639 -51.952 1.00 82.81 105 ILE A C 1
ATOM 833 O O . ILE A 1 105 ? 22.226 9.115 -51.183 1.00 82.81 105 ILE A O 1
ATOM 837 N N . MET A 1 106 ? 24.043 10.401 -51.522 1.00 80.00 106 MET A N 1
ATOM 838 C CA . MET A 1 106 ? 24.283 10.733 -50.119 1.00 80.00 106 MET A CA 1
ATOM 839 C C . MET A 1 106 ? 23.080 11.435 -49.505 1.00 80.00 106 MET A C 1
ATOM 841 O O . MET A 1 106 ? 22.622 11.013 -48.454 1.00 80.00 106 MET A O 1
ATOM 845 N N . LEU A 1 107 ? 22.498 12.439 -50.160 1.00 82.62 107 LEU A N 1
ATOM 846 C CA . LEU A 1 107 ? 21.346 13.158 -49.616 1.00 82.62 107 LEU A CA 1
ATOM 847 C C . LEU A 1 107 ? 20.167 12.215 -49.333 1.00 82.62 107 LEU A C 1
ATOM 849 O O . LEU A 1 107 ? 19.490 12.367 -48.321 1.00 82.62 107 LEU A O 1
ATOM 853 N N . ARG A 1 108 ? 19.940 11.210 -50.189 1.00 83.00 108 ARG A N 1
ATOM 854 C CA . ARG A 1 108 ? 18.865 10.223 -49.995 1.00 83.00 108 ARG A CA 1
ATOM 855 C C . ARG A 1 108 ? 19.200 9.210 -48.902 1.00 83.00 108 ARG A C 1
ATOM 857 O O . ARG A 1 108 ? 18.394 9.006 -48.000 1.00 83.00 108 ARG A O 1
ATOM 864 N N . VAL A 1 109 ? 20.378 8.591 -48.960 1.00 81.44 109 VAL A N 1
ATOM 865 C CA . VAL A 1 109 ? 20.771 7.533 -48.014 1.00 81.44 109 VAL A CA 1
ATOM 866 C C . VAL A 1 109 ? 21.135 8.128 -46.654 1.00 81.44 109 VAL A C 1
ATOM 868 O O . VAL A 1 109 ? 20.547 7.757 -45.640 1.00 81.44 109 VAL A O 1
ATOM 871 N N . ALA A 1 110 ? 22.046 9.099 -46.623 1.00 81.12 110 ALA A N 1
ATOM 872 C CA . ALA A 1 110 ? 22.418 9.803 -45.402 1.00 81.12 110 ALA A CA 1
ATOM 873 C C . ALA A 1 110 ? 21.247 10.612 -44.840 1.00 81.12 110 ALA A C 1
ATOM 875 O O . ALA A 1 110 ? 21.144 10.709 -43.627 1.00 81.12 110 ALA A O 1
ATOM 876 N N . GLY A 1 111 ? 20.334 11.125 -45.674 1.00 82.12 111 GLY A N 1
ATOM 877 C CA . GLY A 1 111 ? 19.117 11.792 -45.203 1.00 82.12 111 GLY A CA 1
ATOM 878 C C . GLY A 1 111 ? 18.230 10.867 -44.370 1.00 82.12 111 GLY A C 1
ATOM 879 O O . GLY A 1 111 ? 17.857 11.221 -43.255 1.00 82.12 111 GLY A O 1
ATOM 880 N N . VAL A 1 112 ? 17.953 9.651 -44.853 1.00 84.38 112 VAL A N 1
ATOM 881 C CA . VAL A 1 112 ? 17.164 8.661 -44.096 1.00 84.38 112 VAL A CA 1
ATOM 882 C C . VAL A 1 112 ? 17.878 8.249 -42.806 1.00 84.38 112 VAL A C 1
ATOM 884 O O . VAL A 1 112 ? 17.254 8.209 -41.744 1.00 84.38 112 VAL A O 1
ATOM 887 N N . ILE A 1 113 ? 19.189 7.991 -42.866 1.00 84.75 113 ILE A N 1
ATOM 888 C CA . ILE A 1 113 ? 19.960 7.606 -41.674 1.00 84.75 113 ILE A CA 1
ATOM 889 C C . ILE A 1 113 ? 20.036 8.780 -40.683 1.00 84.75 113 ILE A C 1
ATOM 891 O O . ILE A 1 113 ? 19.915 8.556 -39.482 1.00 84.75 113 ILE A O 1
ATOM 895 N N . ALA A 1 114 ? 20.169 10.024 -41.155 1.00 85.38 114 ALA A N 1
ATOM 896 C CA . ALA A 1 114 ? 20.203 11.228 -40.324 1.00 85.38 114 ALA A CA 1
ATOM 897 C C . ALA A 1 114 ? 18.864 11.464 -39.628 1.00 85.38 114 ALA A C 1
ATOM 899 O O . ALA A 1 114 ? 18.844 11.700 -38.424 1.00 85.38 114 ALA A O 1
ATOM 900 N N . VAL A 1 115 ? 17.745 11.321 -40.346 1.00 89.62 115 VAL A N 1
ATOM 901 C CA . VAL A 1 115 ? 16.403 11.377 -39.748 1.00 89.62 115 VAL A CA 1
ATOM 902 C C . VAL A 1 115 ? 16.259 10.306 -38.667 1.00 89.62 115 VAL A C 1
ATOM 904 O O . VAL A 1 115 ? 15.794 10.610 -37.570 1.00 89.62 115 VAL A O 1
ATOM 907 N N . GLY A 1 116 ? 16.726 9.082 -38.929 1.00 88.81 116 GLY A N 1
ATOM 908 C CA . GLY A 1 116 ? 16.757 8.012 -37.932 1.00 88.81 116 GLY A CA 1
ATOM 909 C C . GLY A 1 116 ? 17.618 8.357 -36.711 1.00 88.81 116 GLY A C 1
ATOM 910 O O . GLY A 1 116 ? 17.166 8.214 -35.577 1.00 88.81 116 GLY A O 1
ATOM 911 N N . ALA A 1 117 ? 18.837 8.855 -36.922 1.00 90.19 117 ALA A N 1
ATOM 912 C CA . ALA A 1 117 ? 19.761 9.247 -35.860 1.00 90.19 117 ALA A CA 1
ATOM 913 C C . ALA A 1 117 ? 19.176 10.360 -34.977 1.00 90.19 117 ALA A C 1
ATOM 915 O O . ALA A 1 117 ? 19.178 10.243 -33.749 1.00 90.19 117 ALA A O 1
ATOM 916 N N . CYS A 1 118 ? 18.609 11.396 -35.602 1.00 92.75 118 CYS A N 1
ATOM 917 C CA . CYS A 1 118 ? 17.905 12.472 -34.918 1.00 92.75 118 CYS A CA 1
ATOM 918 C C . CYS A 1 118 ? 16.705 11.934 -34.137 1.00 92.75 118 CYS A C 1
ATOM 920 O O . CYS A 1 118 ? 16.552 12.278 -32.967 1.00 92.75 118 CYS A O 1
ATOM 922 N N . PHE A 1 119 ? 15.888 11.065 -34.739 1.00 94.38 119 PHE A N 1
ATOM 923 C CA . PHE A 1 119 ? 14.746 10.459 -34.059 1.00 94.38 119 PHE A CA 1
ATOM 924 C C . PHE A 1 119 ? 15.175 9.713 -32.791 1.00 94.38 119 PHE A C 1
ATOM 926 O O . PHE A 1 119 ? 14.635 9.989 -31.725 1.00 94.38 119 PHE A O 1
ATOM 933 N N . TYR A 1 120 ? 16.180 8.834 -32.870 1.00 94.31 120 TYR A N 1
ATOM 934 C CA . TYR A 1 120 ? 16.676 8.086 -31.709 1.00 94.31 120 TYR A CA 1
ATOM 935 C C . TYR A 1 120 ? 17.232 8.995 -30.610 1.00 94.31 120 TYR A C 1
ATOM 937 O O . TYR A 1 120 ? 16.935 8.794 -29.430 1.00 94.31 120 TYR A O 1
ATOM 945 N N . PHE A 1 121 ? 17.994 10.020 -30.987 1.00 94.38 121 PHE A N 1
ATOM 946 C CA . PHE A 1 121 ? 18.544 10.976 -30.033 1.00 94.38 121 PHE A CA 1
ATOM 947 C C . PHE A 1 121 ? 17.436 11.758 -29.307 1.00 94.38 121 PHE A C 1
ATOM 949 O O . PHE A 1 121 ? 17.404 11.801 -28.075 1.00 94.38 121 PHE A O 1
ATOM 956 N N . TRP A 1 122 ? 16.476 12.311 -30.056 1.00 94.88 122 TRP A N 1
ATOM 957 C CA . TRP A 1 122 ? 15.335 13.044 -29.499 1.00 94.88 122 TRP A CA 1
ATOM 958 C C . TRP A 1 122 ? 14.397 12.149 -28.686 1.00 94.88 122 TRP A C 1
ATOM 960 O O . TRP A 1 122 ? 13.894 12.574 -27.642 1.00 94.88 122 TRP A O 1
ATOM 970 N N . ALA A 1 123 ? 14.192 10.904 -29.116 1.00 94.94 123 ALA A N 1
ATOM 971 C CA . ALA A 1 123 ? 13.452 9.893 -28.374 1.00 94.94 123 ALA A CA 1
ATOM 972 C C . ALA A 1 123 ? 14.107 9.625 -27.014 1.00 94.94 123 ALA A C 1
ATOM 974 O O . ALA A 1 123 ? 13.433 9.716 -25.988 1.00 94.94 123 ALA A O 1
ATOM 975 N N . GLY A 1 124 ? 15.421 9.378 -26.985 1.00 95.12 124 GLY A N 1
ATOM 976 C CA . GLY A 1 124 ? 16.173 9.176 -25.746 1.00 95.12 124 GLY A CA 1
ATOM 977 C C . GLY A 1 124 ? 16.071 10.373 -24.802 1.00 95.12 124 GLY A C 1
ATOM 978 O O . GLY A 1 124 ? 15.726 10.210 -23.631 1.00 95.12 124 GLY A O 1
ATOM 979 N N . LEU A 1 125 ? 16.265 11.587 -25.326 1.00 95.31 125 LEU A N 1
ATOM 980 C CA . LEU A 1 125 ? 16.162 12.823 -24.549 1.00 95.31 125 LEU A CA 1
ATOM 981 C C . LEU A 1 125 ? 14.754 13.029 -23.971 1.00 95.31 125 LEU A C 1
ATOM 983 O O . LEU A 1 125 ? 14.601 13.389 -22.803 1.00 95.31 125 LEU A O 1
ATOM 987 N N . THR A 1 126 ? 13.717 12.761 -24.765 1.00 94.69 126 THR A N 1
ATOM 988 C CA . THR A 1 126 ? 12.323 12.912 -24.333 1.00 94.69 126 THR A CA 1
ATOM 989 C C . THR A 1 126 ? 11.950 11.866 -23.289 1.00 94.69 126 THR A C 1
ATOM 991 O O . THR A 1 126 ? 11.313 12.204 -22.289 1.00 94.69 126 THR A O 1
ATOM 994 N N . VAL A 1 127 ? 12.385 10.614 -23.471 1.00 94.19 127 VAL A N 1
ATOM 995 C CA . VAL A 1 127 ? 12.209 9.563 -22.464 1.00 94.19 127 VAL A CA 1
ATOM 996 C C . VAL A 1 127 ? 12.917 9.961 -21.170 1.00 94.19 127 VAL A C 1
ATOM 998 O O . VAL A 1 127 ? 12.320 9.845 -20.103 1.00 94.19 127 VAL A O 1
ATOM 1001 N N . TRP A 1 128 ? 14.130 10.515 -21.235 1.00 94.94 128 TRP A N 1
ATOM 1002 C CA . TRP A 1 128 ? 14.883 10.941 -20.053 1.00 94.94 128 TRP A CA 1
ATOM 1003 C C . TRP A 1 128 ? 14.235 12.125 -19.325 1.00 94.94 128 TRP A C 1
ATOM 1005 O O . TRP A 1 128 ? 13.984 12.048 -18.125 1.00 94.94 128 TRP A O 1
ATOM 1015 N N . LEU A 1 129 ? 13.920 13.210 -20.036 1.00 95.62 129 LEU A N 1
ATOM 1016 C CA . LEU A 1 129 ? 13.586 14.500 -19.420 1.00 95.62 129 LEU A CA 1
ATOM 1017 C C . LEU A 1 129 ? 12.085 14.763 -19.260 1.00 95.62 129 LEU A C 1
ATOM 1019 O O . LEU A 1 129 ? 11.715 15.638 -18.481 1.00 95.62 129 LEU A O 1
ATOM 1023 N N . SER A 1 130 ? 11.196 14.033 -19.944 1.00 95.75 130 SER A N 1
ATOM 1024 C CA . SER A 1 130 ? 9.765 14.368 -19.922 1.00 95.75 130 SER A CA 1
ATOM 1025 C C . SER A 1 130 ? 9.123 14.140 -18.540 1.00 95.75 130 SER A C 1
ATOM 1027 O O . SER A 1 130 ? 9.047 12.996 -18.067 1.00 95.75 130 SER A O 1
ATOM 1029 N N . PRO A 1 131 ? 8.583 15.190 -17.886 1.00 91.31 131 PRO A N 1
ATOM 1030 C CA . PRO A 1 131 ? 7.869 15.047 -16.619 1.00 91.31 131 PRO A CA 1
ATOM 1031 C C . PRO A 1 131 ? 6.484 14.417 -16.811 1.00 91.31 131 PRO A C 1
ATOM 1033 O O . PRO A 1 131 ? 5.987 13.730 -15.923 1.00 91.31 131 PRO A O 1
ATOM 1036 N N . SER A 1 132 ? 5.862 14.609 -17.980 1.00 90.62 132 SER A N 1
ATOM 1037 C CA . SER A 1 132 ? 4.562 13.999 -18.293 1.00 90.62 132 SER A CA 1
ATOM 1038 C C . SER A 1 132 ? 4.698 12.488 -18.459 1.00 90.62 132 SER A C 1
ATOM 1040 O O . SER A 1 132 ? 3.888 11.739 -17.919 1.00 90.62 132 SER A O 1
ATOM 1042 N N . LEU A 1 133 ? 5.759 12.036 -19.141 1.00 89.44 133 LEU A N 1
ATOM 1043 C CA . LEU A 1 133 ? 6.064 10.612 -19.253 1.00 89.44 133 LEU A CA 1
ATOM 1044 C C . LEU A 1 133 ? 6.371 10.010 -17.877 1.00 89.44 133 LEU A C 1
ATOM 1046 O O . LEU A 1 133 ? 5.850 8.949 -17.565 1.00 89.44 133 LEU A O 1
ATOM 1050 N N . ARG A 1 134 ? 7.123 10.721 -17.021 1.00 89.62 134 ARG A N 1
ATOM 1051 C CA . ARG A 1 134 ? 7.375 10.298 -15.632 1.00 89.62 134 ARG A CA 1
ATOM 1052 C C . ARG A 1 134 ? 6.079 9.987 -14.884 1.00 89.62 134 ARG A C 1
ATOM 1054 O O . ARG A 1 134 ? 5.920 8.880 -14.396 1.00 89.62 134 ARG A O 1
ATOM 1061 N N . LYS A 1 135 ? 5.142 10.939 -14.870 1.00 79.75 135 LYS A N 1
ATOM 1062 C CA . LYS A 1 135 ? 3.849 10.789 -14.186 1.00 79.75 135 LYS A CA 1
ATOM 1063 C C . LYS A 1 135 ? 3.011 9.641 -14.748 1.00 79.75 135 LYS A C 1
ATOM 1065 O O . LYS A 1 135 ? 2.289 8.994 -14.001 1.00 79.75 135 LYS A O 1
ATOM 1070 N N . PHE A 1 136 ? 3.074 9.407 -16.059 1.00 87.56 136 PHE A N 1
ATOM 1071 C CA . PHE A 1 136 ? 2.410 8.261 -16.678 1.00 87.56 136 PHE A CA 1
ATOM 1072 C C . PHE A 1 136 ? 3.018 6.933 -16.212 1.00 87.56 136 PHE A C 1
ATOM 1074 O O . PHE A 1 136 ? 2.272 6.035 -15.839 1.00 87.56 136 PHE A O 1
ATOM 1081 N N . LEU A 1 137 ? 4.348 6.831 -16.192 1.00 87.44 137 LEU A N 1
ATOM 1082 C CA . LEU A 1 137 ? 5.059 5.633 -15.750 1.00 87.44 137 LEU A CA 1
ATOM 1083 C C . LEU A 1 137 ? 4.837 5.349 -14.261 1.00 87.44 137 LEU A C 1
ATOM 1085 O O . LEU A 1 137 ? 4.544 4.212 -13.921 1.00 87.44 137 LEU A O 1
ATOM 1089 N N . ASP A 1 138 ? 4.875 6.378 -13.407 1.00 80.50 138 ASP A N 1
ATOM 1090 C CA . ASP A 1 138 ? 4.565 6.236 -11.978 1.00 80.50 138 ASP A CA 1
ATOM 1091 C C . ASP A 1 138 ? 3.127 5.698 -11.780 1.00 80.50 138 ASP A C 1
ATOM 1093 O O . ASP A 1 138 ? 2.895 4.836 -10.939 1.00 80.50 138 ASP A O 1
ATOM 1097 N N . LEU A 1 139 ? 2.154 6.142 -12.593 1.00 78.75 139 LEU A N 1
ATOM 1098 C CA . LEU A 1 139 ? 0.785 5.611 -12.543 1.00 78.75 139 LEU A CA 1
ATOM 1099 C C . LEU A 1 139 ? 0.6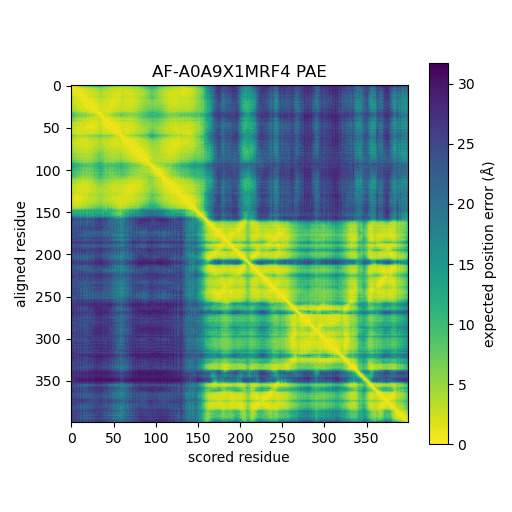97 4.153 -13.024 1.00 78.75 139 LEU A C 1
ATOM 1101 O O . LEU A 1 139 ? -0.091 3.385 -12.480 1.00 78.75 139 LEU A O 1
ATOM 1105 N N . GLN A 1 140 ? 1.452 3.771 -14.058 1.00 82.69 140 GLN A N 1
ATOM 1106 C CA . GLN A 1 140 ? 1.484 2.380 -14.529 1.00 82.69 140 GLN A CA 1
ATOM 1107 C C . GLN A 1 140 ? 2.122 1.455 -13.496 1.00 82.69 140 GLN A C 1
ATOM 1109 O O . GLN A 1 140 ? 1.603 0.371 -13.262 1.00 82.69 140 GLN A O 1
ATOM 1114 N N . GLU A 1 141 ? 3.190 1.907 -12.840 1.00 78.31 141 GLU A N 1
ATOM 1115 C CA . GLU A 1 141 ? 3.821 1.188 -11.734 1.00 78.31 141 GLU A CA 1
ATOM 1116 C C . GLU A 1 141 ? 2.823 0.969 -10.587 1.00 78.31 141 GLU A C 1
ATOM 1118 O O . GLU A 1 141 ? 2.693 -0.151 -10.101 1.00 78.31 141 GLU A O 1
ATOM 1123 N N . MET A 1 142 ? 2.045 1.995 -10.220 1.00 69.62 142 MET A N 1
ATOM 1124 C CA . MET A 1 142 ? 0.973 1.863 -9.222 1.00 69.62 142 MET A CA 1
ATOM 1125 C C . MET A 1 142 ? -0.092 0.840 -9.643 1.00 69.62 142 MET A C 1
ATOM 1127 O O . MET A 1 142 ? -0.449 -0.027 -8.851 1.00 69.62 142 MET A O 1
ATOM 1131 N N . LYS A 1 143 ? -0.571 0.896 -10.893 1.00 72.19 143 LYS A N 1
ATOM 1132 C CA . LYS A 1 143 ? -1.580 -0.050 -11.407 1.00 72.19 143 LYS A CA 1
ATOM 1133 C C . LYS A 1 143 ? -1.071 -1.489 -11.465 1.00 72.19 143 LYS A C 1
ATOM 1135 O O . LYS A 1 143 ? -1.818 -2.419 -11.187 1.00 72.19 143 LYS A O 1
ATOM 1140 N N . GLU A 1 144 ? 0.186 -1.681 -11.850 1.00 69.56 144 GLU A N 1
ATOM 1141 C CA . GLU A 1 144 ? 0.819 -2.999 -11.886 1.00 69.56 144 GLU A CA 1
ATOM 1142 C C . GLU A 1 144 ? 0.966 -3.580 -10.474 1.00 69.56 144 GLU A C 1
ATOM 1144 O O . GLU A 1 144 ? 0.701 -4.764 -10.271 1.00 69.56 144 GLU A O 1
ATOM 1149 N N . GLN A 1 145 ? 1.341 -2.746 -9.497 1.00 61.44 145 GLN A N 1
ATOM 1150 C CA . GLN A 1 145 ? 1.400 -3.135 -8.088 1.00 61.44 145 GLN A CA 1
ATOM 1151 C C . GLN A 1 145 ? 0.016 -3.519 -7.550 1.00 61.44 145 GLN A C 1
ATOM 1153 O O . GLN A 1 145 ? -0.092 -4.533 -6.872 1.00 61.44 145 GLN A O 1
ATOM 1158 N N . GLU A 1 146 ? -1.032 -2.761 -7.886 1.00 55.50 146 GLU A N 1
ATOM 1159 C CA . GLU A 1 146 ? -2.418 -3.055 -7.485 1.00 55.50 146 GLU A CA 1
ATOM 1160 C C . GLU A 1 146 ? -2.936 -4.377 -8.072 1.00 55.50 146 GLU A C 1
ATOM 1162 O O . GLU A 1 146 ? -3.623 -5.128 -7.387 1.00 55.50 146 GLU A O 1
ATOM 1167 N N . LEU A 1 147 ? -2.595 -4.687 -9.325 1.00 60.38 147 LEU A N 1
ATOM 1168 C CA . LEU A 1 147 ? -3.068 -5.900 -9.998 1.00 60.38 147 LEU A CA 1
ATOM 1169 C C . LEU A 1 147 ? -2.223 -7.143 -9.675 1.00 60.38 147 LEU A C 1
ATOM 1171 O O . LEU A 1 147 ? -2.656 -8.258 -9.947 1.00 60.38 147 LEU A O 1
ATOM 1175 N N . GLY A 1 148 ? -1.005 -6.981 -9.148 1.00 56.06 148 GLY A N 1
ATOM 1176 C CA . GLY A 1 148 ? -0.087 -8.094 -8.869 1.00 56.06 148 GLY A CA 1
ATOM 1177 C C . GLY A 1 148 ? 0.410 -8.839 -10.119 1.00 56.06 148 GLY A C 1
ATOM 1178 O O . GLY A 1 148 ? 1.106 -9.848 -10.006 1.00 56.06 148 GLY A O 1
ATOM 1179 N N . VAL A 1 149 ? 0.092 -8.352 -11.324 1.00 61.22 149 VAL A N 1
ATOM 1180 C CA . VAL A 1 149 ? 0.428 -8.995 -12.601 1.00 61.22 149 VAL A CA 1
ATOM 1181 C C . VAL A 1 149 ? 1.633 -8.297 -13.233 1.00 61.22 149 VAL A C 1
ATOM 1183 O O . VAL A 1 149 ? 1.506 -7.580 -14.222 1.00 61.22 149 VAL A O 1
ATOM 1186 N N . SER A 1 150 ? 2.824 -8.499 -12.660 1.00 62.31 150 SER A N 1
ATOM 1187 C CA . SER A 1 150 ? 4.073 -8.107 -13.324 1.00 62.31 150 SER A CA 1
ATOM 1188 C C . SER A 1 150 ? 4.768 -9.329 -13.927 1.00 62.31 150 SER A C 1
ATOM 1190 O O . SER A 1 150 ? 5.234 -10.188 -13.171 1.00 62.31 150 SER A O 1
ATOM 1192 N N . PRO A 1 151 ? 4.963 -9.404 -15.258 1.00 62.94 151 PRO A N 1
ATOM 1193 C CA . PRO A 1 151 ? 5.795 -10.446 -15.870 1.00 62.94 151 PRO A CA 1
ATOM 1194 C C . PRO A 1 151 ? 7.270 -10.356 -15.431 1.00 62.94 151 PRO A C 1
ATOM 1196 O O . PRO A 1 151 ? 8.039 -11.299 -15.614 1.00 62.94 151 PRO A O 1
ATOM 1199 N N . PHE A 1 152 ? 7.662 -9.241 -14.803 1.00 62.69 152 PHE A N 1
ATOM 1200 C CA . PHE A 1 152 ? 8.988 -9.006 -14.238 1.00 62.69 152 PHE A CA 1
ATOM 1201 C C . PHE A 1 152 ? 8.992 -8.969 -12.700 1.00 62.69 152 PHE A C 1
ATOM 1203 O O . PHE A 1 152 ? 10.011 -8.592 -12.116 1.00 62.69 152 PHE A O 1
ATOM 1210 N N . ALA A 1 153 ? 7.913 -9.396 -12.025 1.00 60.66 153 ALA A N 1
ATOM 1211 C CA . ALA A 1 153 ? 7.855 -9.486 -10.558 1.00 60.66 153 ALA A CA 1
ATOM 1212 C C . ALA A 1 153 ? 9.049 -10.267 -9.986 1.00 60.66 153 ALA A C 1
ATOM 1214 O O . ALA A 1 153 ? 9.628 -9.886 -8.972 1.00 60.66 153 ALA A O 1
ATOM 1215 N N . TRP A 1 154 ? 9.461 -11.334 -10.678 1.00 55.66 154 TRP A N 1
ATOM 1216 C CA . TRP A 1 154 ? 10.589 -12.177 -10.283 1.00 55.66 154 TRP A CA 1
ATOM 1217 C C . TRP A 1 154 ? 11.946 -11.453 -10.354 1.00 55.66 154 TRP A C 1
ATOM 1219 O O . TRP A 1 154 ? 12.815 -11.721 -9.531 1.00 55.66 154 TRP A O 1
ATOM 1229 N N . LEU A 1 155 ? 12.115 -10.497 -11.278 1.00 55.19 155 LEU A N 1
ATOM 1230 C CA . LEU A 1 155 ? 13.304 -9.636 -11.380 1.00 55.19 155 LEU A CA 1
ATOM 1231 C C . LEU A 1 155 ? 13.269 -8.485 -10.365 1.00 55.19 155 LEU A C 1
ATOM 1233 O O . LEU A 1 155 ? 14.319 -8.046 -9.901 1.00 55.19 155 LEU A O 1
ATOM 1237 N N . ARG A 1 156 ? 12.070 -8.010 -9.998 1.00 53.69 156 ARG A N 1
ATOM 1238 C CA . ARG A 1 156 ? 11.863 -6.966 -8.978 1.00 53.69 156 ARG A CA 1
ATOM 1239 C C . ARG A 1 156 ? 11.828 -7.499 -7.541 1.00 53.69 156 ARG A C 1
ATOM 1241 O O . ARG A 1 156 ? 11.860 -6.693 -6.621 1.00 53.69 156 ARG A O 1
ATOM 1248 N N . ARG A 1 157 ? 11.856 -8.822 -7.325 1.00 49.91 157 ARG A N 1
ATOM 1249 C CA . ARG A 1 157 ? 11.882 -9.494 -6.002 1.00 49.91 157 ARG A CA 1
ATOM 1250 C C . ARG A 1 157 ? 13.137 -9.233 -5.148 1.00 49.91 157 ARG A C 1
ATOM 1252 O O . ARG A 1 157 ? 13.345 -9.905 -4.146 1.00 49.91 157 ARG A O 1
ATOM 1259 N N . ARG A 1 158 ? 13.959 -8.246 -5.509 1.00 45.97 158 ARG A N 1
ATOM 1260 C CA . ARG A 1 158 ? 14.875 -7.554 -4.591 1.00 45.97 158 ARG A CA 1
ATOM 1261 C C . ARG A 1 158 ? 14.252 -6.232 -4.137 1.00 45.97 158 ARG A C 1
ATOM 1263 O O . ARG A 1 158 ? 14.884 -5.182 -4.225 1.00 45.97 158 ARG A O 1
ATOM 1270 N N . SER A 1 159 ? 12.996 -6.260 -3.698 1.00 49.97 159 SER A N 1
ATOM 1271 C CA . SER A 1 159 ? 12.461 -5.166 -2.899 1.00 49.97 159 SER A CA 1
ATOM 1272 C C . SER A 1 159 ? 13.252 -5.161 -1.598 1.00 49.97 159 SER A C 1
ATOM 1274 O O . SER A 1 159 ? 13.144 -6.092 -0.805 1.00 49.97 159 SER A O 1
ATOM 1276 N N . THR A 1 160 ? 14.096 -4.152 -1.411 1.00 50.69 160 THR A N 1
ATOM 1277 C CA . THR A 1 160 ? 14.610 -3.799 -0.091 1.00 50.69 160 THR A CA 1
ATOM 1278 C C . THR A 1 160 ? 13.392 -3.582 0.794 1.00 50.69 160 THR A C 1
ATOM 1280 O O . THR A 1 160 ? 12.711 -2.566 0.647 1.00 50.69 160 THR A O 1
ATOM 1283 N N . HIS A 1 161 ? 13.072 -4.554 1.651 1.00 57.91 161 HIS A N 1
ATOM 1284 C CA . HIS A 1 161 ? 12.214 -4.281 2.790 1.00 57.91 161 HIS A CA 1
ATOM 1285 C C . HIS A 1 161 ? 12.906 -3.134 3.523 1.00 57.91 161 HIS A C 1
ATOM 1287 O O . HIS A 1 161 ? 14.076 -3.232 3.883 1.00 57.91 161 HIS A O 1
ATOM 1293 N N . SER A 1 162 ? 12.243 -1.990 3.605 1.00 66.50 162 SER A N 1
ATOM 1294 C CA . SER A 1 162 ? 12.701 -0.885 4.431 1.00 66.50 162 SER A CA 1
ATOM 1295 C C . SER A 1 162 ? 11.599 -0.606 5.426 1.00 66.50 162 SER A C 1
ATOM 1297 O O . SER A 1 162 ? 10.448 -0.402 5.026 1.00 66.50 162 SER A O 1
ATOM 1299 N N . LEU A 1 163 ? 11.957 -0.597 6.704 1.00 75.31 163 LEU A N 1
ATOM 1300 C CA . LEU A 1 163 ? 11.077 -0.104 7.746 1.00 75.31 163 LEU A CA 1
ATOM 1301 C C . LEU A 1 163 ? 10.928 1.404 7.569 1.00 75.31 163 LEU A C 1
ATOM 1303 O O . LEU A 1 163 ? 11.914 2.134 7.477 1.00 75.31 163 LEU A O 1
ATOM 1307 N N . VAL A 1 164 ? 9.686 1.865 7.480 1.00 77.75 164 VAL A N 1
ATOM 1308 C CA . VAL A 1 164 ? 9.368 3.289 7.449 1.00 77.75 164 VAL A CA 1
ATOM 1309 C C . VAL A 1 164 ? 8.743 3.652 8.779 1.00 77.75 164 VAL A C 1
ATOM 1311 O O . VAL A 1 164 ? 7.680 3.140 9.131 1.00 77.75 164 VAL A O 1
ATOM 1314 N N . HIS A 1 165 ? 9.399 4.565 9.488 1.00 79.38 165 HIS A N 1
ATOM 1315 C CA . HIS A 1 165 ? 8.845 5.222 10.662 1.00 79.38 165 HIS A CA 1
ATOM 1316 C C . HIS A 1 165 ? 8.059 6.448 10.207 1.00 79.38 165 HIS A C 1
ATOM 1318 O O . HIS A 1 165 ? 8.604 7.347 9.560 1.00 79.38 165 HIS A O 1
ATOM 1324 N N . ARG A 1 166 ? 6.764 6.482 10.511 1.00 79.69 166 ARG A N 1
ATOM 1325 C CA . ARG A 1 166 ? 5.858 7.536 10.060 1.00 79.69 166 ARG A CA 1
ATOM 1326 C C . ARG A 1 166 ? 5.084 8.111 11.236 1.00 79.69 166 ARG A C 1
ATOM 1328 O O . ARG A 1 166 ? 4.530 7.367 12.035 1.00 79.69 166 ARG A O 1
ATOM 1335 N N . TYR A 1 167 ? 5.011 9.437 11.298 1.00 79.38 167 TYR A N 1
ATOM 1336 C CA . TYR A 1 167 ? 4.053 10.139 12.147 1.00 79.38 167 TYR A CA 1
ATOM 1337 C C . TYR A 1 167 ? 2.642 9.992 11.572 1.00 79.38 167 TYR A C 1
ATOM 1339 O O . TYR A 1 167 ? 2.425 10.259 10.385 1.00 79.38 167 TYR A O 1
ATOM 1347 N N . ILE A 1 168 ? 1.705 9.553 12.405 1.00 78.38 168 ILE A N 1
ATOM 1348 C CA . ILE A 1 168 ? 0.346 9.204 11.990 1.00 78.38 168 ILE A CA 1
ATOM 1349 C C . ILE A 1 168 ? -0.664 10.264 12.412 1.00 78.38 168 ILE A C 1
ATOM 1351 O O . ILE A 1 168 ? -1.575 10.570 11.647 1.00 78.38 168 ILE A O 1
ATOM 1355 N N . GLY A 1 169 ? -0.480 10.873 13.581 1.00 79.25 169 GLY A N 1
ATOM 1356 C CA . GLY A 1 169 ? -1.382 11.907 14.063 1.00 79.25 169 GLY A CA 1
ATOM 1357 C C . GLY A 1 169 ? -1.246 12.168 15.554 1.00 79.25 169 GLY A C 1
ATOM 1358 O O . GLY A 1 169 ? -0.338 11.665 16.214 1.00 79.25 169 GLY A O 1
ATOM 1359 N N . GLU A 1 170 ? -2.177 12.962 16.062 1.00 84.25 170 GLU A N 1
ATOM 1360 C CA . GLU A 1 170 ? -2.267 13.358 17.462 1.00 84.25 170 GLU A CA 1
ATOM 1361 C C . GLU A 1 170 ? -3.600 12.863 18.032 1.00 84.25 170 GLU A C 1
ATOM 1363 O O . GLU A 1 170 ? -4.648 13.046 17.405 1.00 84.25 170 GLU A O 1
ATOM 1368 N N . LEU A 1 171 ? -3.555 12.244 19.210 1.00 86.19 171 LEU A N 1
ATOM 1369 C CA . LEU A 1 171 ? -4.719 11.784 19.960 1.00 86.19 171 LEU A CA 1
ATOM 1370 C C . LEU A 1 171 ? -4.898 12.685 21.194 1.00 86.19 171 LEU A C 1
ATOM 1372 O O . LEU A 1 171 ? -4.001 12.711 22.039 1.00 86.19 171 LEU A O 1
ATOM 1376 N N . PRO A 1 172 ? -6.009 13.432 21.326 1.00 88.44 172 PRO A N 1
ATOM 1377 C CA . PRO A 1 172 ? -6.279 14.227 22.519 1.00 88.44 172 PRO A CA 1
ATOM 1378 C C . PRO A 1 172 ? -6.603 13.316 23.711 1.00 88.44 172 PRO A C 1
ATOM 1380 O O . PRO A 1 172 ? -7.447 12.432 23.593 1.00 88.44 172 PRO A O 1
ATOM 1383 N N . LEU A 1 173 ? -5.966 13.571 24.856 1.00 91.94 173 LEU A N 1
ATOM 1384 C CA . LEU A 1 173 ? -6.061 12.782 26.092 1.00 91.94 173 LEU A CA 1
ATOM 1385 C C . LEU A 1 173 ? -6.445 13.644 27.314 1.00 91.94 173 LEU A C 1
ATOM 1387 O O . LEU A 1 173 ? -5.680 13.729 28.282 1.00 91.94 173 LEU A O 1
ATOM 1391 N N . PRO A 1 174 ? -7.606 14.327 27.299 1.00 91.06 174 PRO A N 1
ATOM 1392 C CA . PRO A 1 174 ? -8.014 15.210 28.392 1.00 91.06 174 PRO A CA 1
ATOM 1393 C C . PRO A 1 174 ? -8.209 14.481 29.731 1.00 91.06 174 PRO A C 1
ATOM 1395 O O . PRO A 1 174 ? -8.023 15.098 30.780 1.00 91.06 174 PRO A O 1
ATOM 1398 N N . SER A 1 175 ? -8.555 13.187 29.726 1.00 93.62 175 SER A N 1
ATOM 1399 C CA . SER A 1 175 ? -8.711 12.404 30.960 1.00 93.62 175 SER A CA 1
ATOM 1400 C C . SER A 1 175 ? -7.375 12.001 31.592 1.00 93.62 175 SER A C 1
ATOM 1402 O O . SER A 1 175 ? -7.340 11.610 32.759 1.00 93.62 175 SER A O 1
ATOM 1404 N N . ARG A 1 176 ? -6.270 12.096 30.833 1.00 95.00 176 ARG A N 1
ATOM 1405 C CA . ARG A 1 176 ? -4.946 11.547 31.182 1.00 95.00 176 ARG A CA 1
ATOM 1406 C C . ARG A 1 176 ? -4.954 10.037 31.449 1.00 95.00 176 ARG A C 1
ATOM 1408 O O . ARG A 1 176 ? -4.090 9.516 32.160 1.00 95.00 176 ARG A O 1
ATOM 1415 N N . VAL A 1 177 ? -5.919 9.341 30.854 1.00 96.38 177 VAL A N 1
ATOM 1416 C CA . VAL A 1 177 ? -6.013 7.884 30.840 1.00 96.38 177 VAL A CA 1
ATOM 1417 C C . VAL A 1 177 ? -6.168 7.434 29.394 1.00 96.38 177 VAL A C 1
ATOM 1419 O O . VAL A 1 177 ? -7.145 7.766 28.725 1.00 96.38 177 VAL A O 1
ATOM 1422 N N . LEU A 1 178 ? -5.184 6.682 28.908 1.00 96.00 178 LEU A N 1
ATOM 1423 C CA . LEU A 1 178 ? -5.206 6.079 27.580 1.00 96.00 178 LEU A CA 1
ATOM 1424 C C . LEU A 1 178 ? -5.678 4.630 27.700 1.00 96.00 178 LEU A C 1
ATOM 1426 O O . LEU A 1 178 ? -5.085 3.852 28.445 1.00 96.00 178 LEU A O 1
ATOM 1430 N N . LEU A 1 179 ? -6.708 4.266 26.948 1.00 96.06 179 LEU A N 1
ATOM 1431 C CA . LEU A 1 179 ? -7.192 2.898 26.813 1.00 96.06 179 LEU A CA 1
ATOM 1432 C C . LEU A 1 179 ? -6.627 2.277 25.534 1.00 96.06 179 LEU A C 1
ATOM 1434 O O . LEU A 1 179 ? -6.607 2.920 24.480 1.00 96.06 179 LEU A O 1
ATOM 1438 N N . LEU A 1 180 ? -6.176 1.028 25.641 1.00 95.12 180 LEU A N 1
ATOM 1439 C CA . LEU A 1 180 ? -5.634 0.231 24.547 1.00 95.12 180 LEU A CA 1
ATOM 1440 C C . LEU A 1 180 ? -6.313 -1.136 24.525 1.00 95.12 180 LEU A C 1
ATOM 1442 O O . LEU A 1 180 ? -6.262 -1.847 25.529 1.00 95.12 180 LEU A O 1
ATOM 1446 N N . ALA A 1 181 ? -6.925 -1.525 23.410 1.00 94.06 181 ALA A N 1
ATOM 1447 C CA . ALA A 1 181 ? -7.483 -2.871 23.267 1.00 94.06 181 ALA A CA 1
ATOM 1448 C C . ALA A 1 181 ? -7.754 -3.250 21.811 1.00 94.06 181 ALA A C 1
ATOM 1450 O O . ALA A 1 181 ? -7.721 -2.403 20.914 1.00 94.06 181 ALA A O 1
ATOM 1451 N N . ASP A 1 182 ? -8.098 -4.518 21.605 1.00 92.31 182 ASP A N 1
ATOM 1452 C CA . ASP A 1 182 ? -8.935 -4.921 20.480 1.00 92.31 182 ASP A CA 1
ATOM 1453 C C . ASP A 1 182 ? -10.284 -4.172 20.514 1.00 92.31 182 ASP A C 1
ATOM 1455 O O . ASP A 1 182 ? -10.848 -4.022 21.603 1.00 92.31 182 ASP A O 1
ATOM 1459 N N . PRO A 1 183 ? -10.842 -3.738 19.366 1.00 89.00 183 PRO A N 1
ATOM 1460 C CA . PRO A 1 183 ? -12.173 -3.142 19.302 1.00 89.00 183 PRO A CA 1
ATOM 1461 C C . PRO A 1 183 ? -13.253 -3.914 20.076 1.00 89.00 183 PRO A C 1
ATOM 1463 O O . PRO A 1 183 ? -14.075 -3.289 20.738 1.00 89.00 183 PRO A O 1
ATOM 1466 N N . LYS A 1 184 ? -13.251 -5.254 20.030 1.00 89.06 184 LYS A N 1
ATOM 1467 C CA . LYS A 1 184 ? -14.260 -6.097 20.698 1.00 89.06 184 LYS A CA 1
ATOM 1468 C C . LYS A 1 184 ? -14.052 -6.239 22.205 1.00 89.06 184 LYS A C 1
ATOM 1470 O O . LYS A 1 184 ? -14.945 -6.728 22.886 1.00 89.06 184 LYS A O 1
ATOM 1475 N N . ASN A 1 185 ? -12.888 -5.838 22.712 1.00 89.12 185 ASN A N 1
ATOM 1476 C CA . ASN A 1 185 ? -12.473 -6.059 24.096 1.00 89.12 185 ASN A CA 1
ATOM 1477 C C . ASN A 1 185 ? -12.147 -4.737 24.818 1.00 89.12 185 ASN A C 1
ATOM 1479 O O . ASN A 1 185 ? -11.333 -4.724 25.743 1.00 89.12 185 ASN A O 1
ATOM 1483 N N . LEU A 1 186 ? -12.724 -3.607 24.392 1.00 85.19 186 LEU A N 1
ATOM 1484 C CA . LEU A 1 186 ? -12.564 -2.341 25.109 1.00 85.19 186 LEU A CA 1
ATOM 1485 C C . LEU A 1 186 ? -13.428 -2.315 26.391 1.00 85.19 186 LEU A C 1
ATOM 1487 O O . LEU A 1 186 ? -14.594 -2.697 26.338 1.00 85.19 186 LEU A O 1
ATOM 1491 N N . PRO A 1 187 ? -12.902 -1.820 27.532 1.00 85.56 187 PRO A N 1
ATOM 1492 C CA . PRO A 1 187 ? -11.511 -1.435 27.777 1.00 85.56 187 PRO A CA 1
ATOM 1493 C C . PRO A 1 187 ? -10.607 -2.655 28.045 1.00 85.56 187 PRO A C 1
ATOM 1495 O O . PRO A 1 187 ? -10.952 -3.532 28.831 1.00 85.56 187 PRO A O 1
ATOM 1498 N N . GLY A 1 188 ? -9.410 -2.662 27.450 1.00 89.31 188 GLY A N 1
ATOM 1499 C CA . GLY A 1 188 ? -8.392 -3.700 27.651 1.00 89.31 188 GLY A CA 1
ATOM 1500 C C . GLY A 1 188 ? -7.355 -3.283 28.694 1.00 89.31 188 GLY A C 1
ATOM 1501 O O . GLY A 1 188 ? -7.482 -3.575 29.881 1.00 89.31 188 GLY A O 1
ATOM 1502 N N . LEU A 1 189 ? -6.319 -2.567 28.254 1.00 96.44 189 LEU A N 1
ATOM 1503 C CA . LEU A 1 189 ? -5.277 -2.001 29.109 1.00 96.44 189 LEU A CA 1
ATOM 1504 C C . LEU A 1 189 ? -5.500 -0.498 29.316 1.00 96.44 189 LEU A C 1
ATOM 1506 O O . LEU A 1 189 ? -5.566 0.262 28.350 1.00 96.44 189 LEU A O 1
ATOM 1510 N N . SER A 1 190 ? -5.523 -0.061 30.576 1.00 97.00 190 SER A N 1
ATOM 1511 C CA . SER A 1 190 ? -5.561 1.359 30.944 1.00 97.00 190 SER A CA 1
ATOM 1512 C C . SER A 1 190 ? -4.175 1.853 31.343 1.00 97.00 190 SER A C 1
ATOM 1514 O O . SER A 1 190 ? -3.564 1.343 32.284 1.00 97.00 190 SER A O 1
ATOM 1516 N N . VAL A 1 191 ? -3.686 2.883 30.660 1.00 96.31 191 VAL A N 1
ATOM 1517 C CA . VAL A 1 191 ? -2.377 3.493 30.899 1.00 96.31 191 VAL A CA 1
ATOM 1518 C C . VAL A 1 191 ? -2.548 4.891 31.482 1.00 96.31 191 VAL A C 1
ATOM 1520 O O . VAL A 1 191 ? -3.303 5.710 30.963 1.00 96.31 191 VAL A O 1
ATOM 1523 N N . THR A 1 192 ? -1.821 5.165 32.566 1.00 96.25 192 THR A N 1
ATOM 1524 C CA . THR A 1 192 ? -1.833 6.439 33.301 1.00 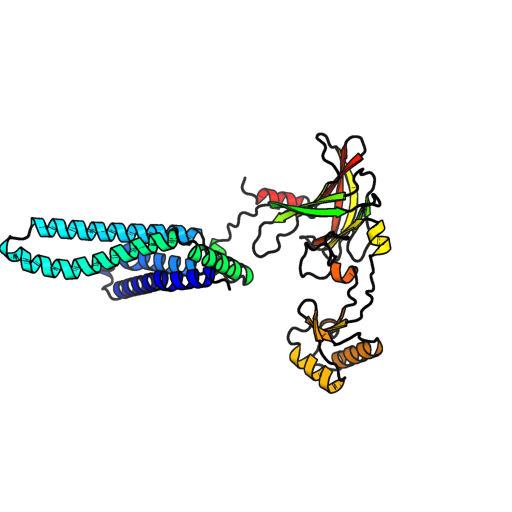96.25 192 THR A CA 1
ATOM 1525 C C . THR A 1 192 ? -0.404 6.908 33.595 1.00 96.25 192 THR A C 1
ATOM 1527 O O . THR A 1 192 ? 0.567 6.228 33.261 1.00 96.25 192 THR A O 1
ATOM 1530 N N . GLY A 1 193 ? -0.254 8.078 34.225 1.00 91.19 193 GLY A N 1
ATOM 1531 C CA . GLY A 1 193 ? 1.049 8.567 34.698 1.00 91.19 193 GLY A CA 1
ATOM 1532 C C . GLY A 1 193 ? 1.858 9.378 33.678 1.00 91.19 193 GLY A C 1
ATOM 1533 O O . GLY A 1 193 ? 3.039 9.637 33.915 1.00 91.19 193 GLY A O 1
ATOM 1534 N N . PHE A 1 194 ? 1.237 9.798 32.573 1.00 93.12 194 PHE A N 1
ATOM 1535 C CA . PHE A 1 194 ? 1.781 10.787 31.637 1.00 93.12 194 PHE A CA 1
ATOM 1536 C C . PHE A 1 194 ? 1.250 12.198 31.953 1.00 93.12 194 PHE A C 1
ATOM 1538 O O . PHE A 1 194 ? 0.164 12.354 32.517 1.00 93.12 194 PHE A O 1
ATOM 1545 N N . GLY A 1 195 ? 2.036 13.238 31.649 1.00 82.31 195 GLY A N 1
ATOM 1546 C CA . GLY A 1 195 ? 1.702 14.630 31.979 1.00 82.31 195 GLY A CA 1
ATOM 1547 C C . GLY A 1 195 ? 0.934 15.394 30.893 1.00 82.31 195 GLY A C 1
ATOM 1548 O O . GLY A 1 195 ? 0.227 16.350 31.218 1.00 82.31 195 GLY A O 1
ATOM 1549 N N . GLY A 1 196 ? 1.063 14.981 29.629 1.00 83.19 196 GLY A N 1
ATOM 1550 C CA . GLY A 1 196 ? 0.481 15.659 28.467 1.00 83.19 196 GLY A CA 1
ATOM 1551 C C . GLY A 1 196 ? -1.035 15.486 28.309 1.00 83.19 196 GLY A C 1
ATOM 1552 O O . GLY A 1 196 ? -1.614 14.489 28.728 1.00 83.19 196 GLY A O 1
ATOM 1553 N N . GLU A 1 197 ? -1.674 16.461 27.654 1.00 87.50 197 GLU A N 1
ATOM 1554 C CA . GLU A 1 197 ? -3.098 16.421 27.257 1.00 87.50 197 GLU A CA 1
ATOM 1555 C C . GLU A 1 197 ? -3.306 15.856 25.843 1.00 87.50 197 GLU A C 1
ATOM 1557 O O . GLU A 1 197 ? -4.420 15.841 25.321 1.00 87.50 197 GLU A O 1
ATOM 1562 N N . ALA A 1 198 ? -2.228 15.418 25.201 1.00 87.38 198 ALA A N 1
ATOM 1563 C CA . ALA A 1 198 ? -2.236 14.816 23.883 1.00 87.38 198 ALA A CA 1
ATOM 1564 C C . ALA A 1 198 ? -1.095 13.806 23.767 1.00 87.38 198 ALA A C 1
ATOM 1566 O O . ALA A 1 198 ? -0.079 13.914 24.459 1.00 87.38 198 ALA A O 1
ATOM 1567 N N . ALA A 1 199 ? -1.265 12.845 22.867 1.00 88.75 199 ALA A N 1
ATOM 1568 C CA . ALA A 1 199 ? -0.226 11.910 22.482 1.00 88.75 199 ALA A CA 1
ATOM 1569 C C . ALA A 1 199 ? 0.032 11.959 20.977 1.00 88.75 199 ALA A C 1
ATOM 1571 O O . ALA A 1 199 ? -0.894 12.000 20.169 1.00 88.75 199 ALA A O 1
ATOM 1572 N N . TYR A 1 200 ? 1.304 11.897 20.606 1.00 87.25 200 TYR A N 1
ATOM 1573 C CA . TYR A 1 200 ? 1.769 11.836 19.230 1.00 87.25 200 TYR A CA 1
ATOM 1574 C C . TYR A 1 200 ? 1.979 10.380 18.829 1.00 87.25 200 TYR A C 1
ATOM 1576 O O . TYR A 1 200 ? 2.724 9.641 19.476 1.00 87.25 200 TYR A O 1
ATOM 1584 N N . LEU A 1 201 ? 1.322 9.969 17.752 1.00 87.38 201 LEU A N 1
ATOM 1585 C CA . LEU A 1 201 ? 1.306 8.594 17.283 1.00 87.38 201 LEU A CA 1
ATOM 1586 C C . LEU A 1 201 ? 2.315 8.407 16.156 1.00 87.38 201 LEU A C 1
ATOM 1588 O O . LEU A 1 201 ? 2.278 9.100 15.135 1.00 87.38 201 LEU A O 1
ATOM 1592 N N . PHE A 1 202 ? 3.189 7.427 16.327 1.00 86.06 202 PHE A N 1
ATOM 1593 C CA . PHE A 1 202 ? 4.158 6.991 15.337 1.00 86.06 202 PHE A CA 1
ATOM 1594 C C . PHE A 1 202 ? 3.958 5.513 15.051 1.00 86.06 202 PHE A C 1
ATOM 1596 O O . PHE A 1 202 ? 3.600 4.733 15.930 1.00 86.06 202 PHE A O 1
ATOM 1603 N N . MET A 1 203 ? 4.223 5.122 13.814 1.00 86.94 203 MET A N 1
ATOM 1604 C CA . MET A 1 203 ? 4.080 3.747 13.372 1.00 86.94 203 MET A CA 1
ATOM 1605 C C . MET A 1 203 ? 5.297 3.325 12.566 1.00 86.94 203 MET A C 1
ATOM 1607 O O . MET A 1 203 ? 5.792 4.086 11.730 1.00 86.94 203 MET A O 1
ATOM 1611 N N . THR A 1 204 ? 5.744 2.099 12.803 1.00 87.38 204 THR A N 1
ATOM 1612 C CA . THR A 1 204 ? 6.781 1.434 12.018 1.00 87.38 204 THR A CA 1
ATOM 1613 C C . THR A 1 204 ? 6.116 0.384 11.144 1.00 87.38 204 THR A C 1
ATOM 1615 O O . THR A 1 204 ? 5.482 -0.533 11.662 1.00 87.38 204 THR A O 1
ATOM 1618 N N . GLN A 1 205 ? 6.252 0.504 9.825 1.00 85.50 205 GLN A N 1
AT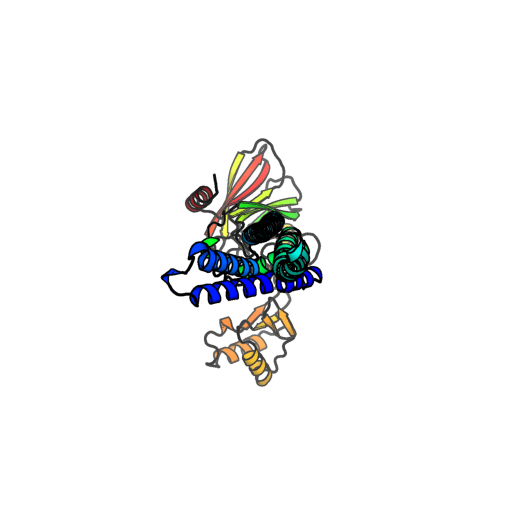OM 1619 C CA . GLN A 1 205 ? 5.642 -0.428 8.870 1.00 85.50 205 GLN A CA 1
ATOM 1620 C C . GLN A 1 205 ? 6.609 -0.814 7.747 1.00 85.50 205 GLN A C 1
ATOM 1622 O O . GLN A 1 205 ? 7.504 -0.035 7.405 1.00 85.50 205 GLN A O 1
ATOM 1627 N N . GLU A 1 206 ? 6.407 -1.980 7.131 1.00 79.94 206 GLU A N 1
ATOM 1628 C CA . GLU A 1 206 ? 7.132 -2.328 5.904 1.00 79.94 206 GLU A CA 1
ATOM 1629 C C . GLU A 1 206 ? 6.761 -1.378 4.763 1.00 79.94 206 GLU A C 1
ATOM 1631 O O . GLU A 1 206 ? 5.591 -1.146 4.470 1.00 79.94 206 GLU A O 1
ATOM 1636 N N . SER A 1 207 ? 7.744 -0.868 4.029 1.00 67.69 207 SER A N 1
ATOM 1637 C CA . SER A 1 207 ? 7.479 -0.220 2.744 1.00 67.69 207 SER A CA 1
ATOM 1638 C C . SER A 1 207 ? 7.323 -1.264 1.634 1.00 67.69 207 SER A C 1
ATOM 1640 O O . SER A 1 207 ? 8.148 -1.334 0.722 1.00 67.69 207 SER A O 1
ATOM 1642 N N . THR A 1 208 ? 6.276 -2.085 1.690 1.00 59.66 208 THR A N 1
ATOM 1643 C CA . THR A 1 208 ? 5.918 -3.007 0.602 1.00 59.66 208 THR A CA 1
ATOM 1644 C C . THR A 1 208 ? 4.760 -2.429 -0.224 1.00 59.66 208 THR A C 1
ATOM 1646 O O . THR A 1 208 ? 3.701 -2.114 0.320 1.00 59.66 208 THR A O 1
ATOM 1649 N N . PRO A 1 209 ? 4.917 -2.252 -1.550 1.00 50.47 209 PRO A N 1
ATOM 1650 C CA . PRO A 1 209 ? 3.777 -2.003 -2.423 1.00 50.47 209 PRO A CA 1
ATOM 1651 C C . PRO A 1 209 ? 2.915 -3.275 -2.561 1.00 50.47 209 PRO A C 1
ATOM 1653 O O . PRO A 1 209 ? 3.495 -4.360 -2.631 1.00 50.47 209 PRO A O 1
ATOM 1656 N N . PRO A 1 210 ? 1.574 -3.184 -2.680 1.00 47.72 210 PRO A N 1
ATOM 1657 C CA . PRO A 1 210 ? 0.741 -1.987 -2.737 1.00 47.72 210 PRO A CA 1
ATOM 1658 C C . PRO A 1 210 ? 0.086 -1.655 -1.377 1.00 47.72 210 PRO A C 1
ATOM 1660 O O . PRO A 1 210 ? -0.610 -2.460 -0.770 1.00 47.72 210 PRO A O 1
ATOM 1663 N N . ARG A 1 211 ? 0.245 -0.400 -0.955 1.00 50.03 211 ARG A N 1
ATOM 1664 C CA . ARG A 1 211 ? -0.603 0.360 -0.012 1.00 50.03 211 ARG A CA 1
ATOM 1665 C C . ARG A 1 211 ? -0.722 -0.034 1.462 1.00 50.03 211 ARG A C 1
ATOM 1667 O O . ARG A 1 211 ? -1.023 0.876 2.226 1.00 50.03 211 ARG A O 1
ATOM 1674 N N . TYR A 1 212 ? -0.417 -1.248 1.902 1.00 57.47 212 TYR A N 1
ATOM 1675 C CA . TYR A 1 212 ? -0.503 -1.572 3.334 1.00 57.47 212 TYR A CA 1
ATOM 1676 C C . TYR A 1 212 ? 0.691 -2.417 3.757 1.00 57.47 212 TYR A C 1
ATOM 1678 O O . TYR A 1 212 ? 0.671 -3.645 3.709 1.00 57.47 212 TYR A O 1
ATOM 1686 N N . GLY A 1 213 ? 1.758 -1.721 4.145 1.00 65.12 213 GLY A N 1
ATOM 1687 C CA . GLY A 1 213 ? 2.853 -2.343 4.869 1.00 65.12 213 GLY A CA 1
ATOM 1688 C C . GLY A 1 213 ? 2.334 -3.035 6.115 1.00 65.12 213 GLY A C 1
ATOM 1689 O O . GLY A 1 213 ? 1.449 -2.503 6.788 1.00 65.12 213 GLY A O 1
ATOM 1690 N N . ARG A 1 214 ? 2.890 -4.199 6.455 1.00 78.94 214 ARG A N 1
ATOM 1691 C CA . ARG A 1 214 ? 2.627 -4.782 7.773 1.00 78.94 214 ARG A CA 1
ATOM 1692 C C . ARG A 1 214 ? 3.104 -3.804 8.835 1.00 78.94 214 ARG A C 1
ATOM 1694 O O . ARG A 1 214 ? 4.236 -3.324 8.769 1.00 78.94 214 ARG A O 1
ATOM 1701 N N . VAL A 1 215 ? 2.230 -3.503 9.788 1.00 85.12 215 VAL A N 1
ATOM 1702 C CA . VAL A 1 215 ? 2.573 -2.684 10.947 1.00 85.12 215 VAL A CA 1
ATOM 1703 C C . VAL A 1 215 ? 3.352 -3.550 11.926 1.00 85.12 215 VAL A C 1
ATOM 1705 O O . VAL A 1 215 ? 2.853 -4.578 12.378 1.00 85.12 215 VAL A O 1
ATOM 1708 N N . HIS A 1 216 ? 4.576 -3.135 12.240 1.00 87.75 216 HIS A N 1
ATOM 1709 C CA . HIS A 1 216 ? 5.456 -3.819 13.186 1.00 87.75 216 HIS A CA 1
ATOM 1710 C C . HIS A 1 216 ? 5.361 -3.245 14.584 1.00 87.75 216 HIS A C 1
ATOM 1712 O O . HIS A 1 216 ? 5.420 -3.994 15.553 1.00 87.75 216 HIS A O 1
ATOM 1718 N N . SER A 1 217 ? 5.248 -1.923 14.694 1.00 90.94 217 SER A N 1
ATOM 1719 C CA . SER A 1 217 ? 5.120 -1.279 15.990 1.00 90.94 217 SER A CA 1
ATOM 1720 C C . SER A 1 217 ? 4.324 0.008 15.920 1.00 90.94 217 SER A C 1
ATOM 1722 O O . SER A 1 217 ? 4.321 0.713 14.904 1.00 90.94 217 SER A O 1
ATOM 1724 N N . VAL A 1 218 ? 3.657 0.308 17.028 1.00 92.06 218 VAL A N 1
ATOM 1725 C CA . VAL A 1 218 ? 3.002 1.588 17.284 1.00 92.06 218 VAL A CA 1
ATOM 1726 C C . VAL A 1 218 ? 3.644 2.192 18.519 1.00 92.06 218 VAL A C 1
ATOM 1728 O O . VAL A 1 218 ? 3.709 1.564 19.574 1.00 92.06 218 VAL A O 1
ATOM 1731 N N . ARG A 1 219 ? 4.125 3.425 18.378 1.00 94.44 219 ARG A N 1
ATOM 1732 C CA . ARG A 1 219 ? 4.735 4.207 19.449 1.00 94.44 219 ARG A CA 1
ATOM 1733 C C . ARG A 1 219 ? 3.867 5.423 19.733 1.00 94.44 219 ARG A C 1
ATOM 1735 O O . ARG A 1 219 ? 3.558 6.202 18.835 1.00 94.44 219 ARG A O 1
ATOM 1742 N N . VAL A 1 220 ? 3.498 5.583 20.993 1.00 94.69 220 VAL A N 1
ATOM 1743 C CA . VAL A 1 220 ? 2.661 6.669 21.499 1.00 94.69 220 VAL A CA 1
ATOM 1744 C C . VAL A 1 220 ? 3.543 7.540 22.383 1.00 94.69 220 VAL A C 1
ATOM 1746 O O . VAL A 1 220 ? 4.027 7.087 23.416 1.00 94.69 220 VAL A O 1
ATOM 1749 N N . MET A 1 221 ? 3.809 8.767 21.954 1.00 94.19 221 MET A N 1
ATOM 1750 C CA . MET A 1 221 ? 4.714 9.690 22.637 1.00 94.19 221 MET A CA 1
ATOM 1751 C C . MET A 1 221 ? 3.917 10.798 23.321 1.00 94.19 221 MET A C 1
ATOM 1753 O O . MET A 1 221 ? 3.163 11.509 22.663 1.00 94.19 221 MET A O 1
ATOM 1757 N N . PHE A 1 222 ? 4.107 10.963 24.625 1.00 92.50 222 PHE A N 1
ATOM 1758 C CA . PHE A 1 222 ? 3.469 12.010 25.425 1.00 92.50 222 PHE A CA 1
ATOM 1759 C C . PHE A 1 222 ? 4.408 13.206 25.611 1.00 92.50 222 PHE A C 1
ATOM 1761 O O . PHE A 1 222 ? 3.991 14.355 25.493 1.00 92.50 222 PHE A O 1
ATOM 1768 N N . GLU A 1 223 ? 5.689 12.934 25.872 1.00 88.12 223 GLU A N 1
ATOM 1769 C CA . GLU A 1 223 ? 6.733 13.926 26.137 1.00 88.12 223 GLU A CA 1
ATOM 1770 C C . GLU A 1 223 ? 8.077 13.436 25.566 1.00 88.12 223 GLU A C 1
ATOM 1772 O O . GLU A 1 223 ? 8.281 12.242 25.345 1.00 88.12 223 GLU A O 1
ATOM 1777 N N . THR A 1 224 ? 9.014 14.353 25.321 1.00 86.62 224 THR A N 1
ATOM 1778 C CA . THR A 1 224 ? 10.393 14.017 24.931 1.00 86.62 224 THR A CA 1
ATOM 1779 C C . THR A 1 224 ? 11.308 14.063 26.150 1.00 86.62 224 THR A C 1
ATOM 1781 O O . THR A 1 224 ? 11.253 15.029 26.910 1.00 86.62 224 THR A O 1
ATOM 1784 N N . ALA A 1 225 ? 12.184 13.072 26.309 1.00 85.75 225 ALA A N 1
ATOM 1785 C CA . ALA A 1 225 ? 13.194 13.047 27.363 1.00 85.75 225 ALA A CA 1
ATOM 1786 C C . ALA A 1 225 ? 14.500 12.425 26.851 1.00 85.75 225 ALA A C 1
ATOM 1788 O O . ALA A 1 225 ? 14.464 11.503 26.038 1.00 85.75 225 ALA A O 1
ATOM 1789 N N . ASP A 1 226 ? 15.635 12.920 27.350 1.00 83.19 226 ASP A N 1
ATOM 1790 C CA . ASP A 1 226 ? 16.966 12.458 26.932 1.00 83.19 226 ASP A CA 1
ATOM 1791 C C . ASP A 1 226 ? 17.347 11.115 27.575 1.00 83.19 226 ASP A C 1
ATOM 1793 O O . ASP A 1 226 ? 17.967 10.264 26.940 1.00 83.19 226 ASP A O 1
ATOM 1797 N N . GLU A 1 227 ? 16.943 10.903 28.830 1.00 90.56 227 GLU A N 1
ATOM 1798 C CA . GLU A 1 227 ? 17.185 9.667 29.573 1.00 90.56 227 GLU A CA 1
ATOM 1799 C C . GLU A 1 227 ? 15.861 9.001 29.939 1.00 90.56 227 GLU A C 1
ATOM 1801 O O . GLU A 1 227 ? 15.038 9.563 30.667 1.00 90.56 227 GLU A O 1
ATOM 1806 N N . VAL A 1 228 ? 15.673 7.774 29.454 1.00 93.50 228 VAL A N 1
ATOM 1807 C CA . VAL A 1 228 ? 14.462 6.989 29.698 1.00 93.50 228 VAL A CA 1
ATOM 1808 C C . VAL A 1 228 ? 14.795 5.598 30.220 1.00 93.50 228 VAL A C 1
ATOM 1810 O O . VAL A 1 228 ? 15.767 4.962 29.810 1.00 93.50 228 VAL A O 1
ATOM 1813 N N . ARG A 1 229 ? 13.956 5.094 31.125 1.00 95.50 229 ARG A N 1
ATOM 1814 C CA . ARG A 1 229 ? 13.972 3.700 31.581 1.00 95.50 229 ARG A CA 1
ATOM 1815 C C . ARG A 1 229 ? 12.796 2.956 30.971 1.00 95.50 229 ARG A C 1
ATOM 1817 O O . ARG A 1 229 ? 11.665 3.426 31.049 1.00 95.50 229 ARG A O 1
ATOM 1824 N N . ARG A 1 230 ? 13.054 1.782 30.394 1.00 96.00 230 ARG A N 1
ATOM 1825 C CA . ARG A 1 230 ? 12.007 0.926 29.822 1.00 96.00 230 ARG A CA 1
ATOM 1826 C C . ARG A 1 230 ? 11.452 -0.016 30.884 1.00 96.00 230 ARG A C 1
ATOM 1828 O O . ARG A 1 230 ? 12.216 -0.680 31.582 1.00 96.00 230 ARG A O 1
ATOM 1835 N N . ARG A 1 231 ? 10.128 -0.100 30.983 1.00 96.38 231 ARG A N 1
ATOM 1836 C CA . ARG A 1 231 ? 9.418 -1.042 31.854 1.00 96.38 231 ARG A CA 1
ATOM 1837 C C . ARG A 1 231 ? 8.161 -1.543 31.152 1.00 96.38 231 ARG A C 1
ATOM 1839 O O . ARG A 1 231 ? 7.450 -0.774 30.519 1.00 96.38 231 ARG A O 1
ATOM 1846 N N . ARG A 1 232 ? 7.855 -2.827 31.315 1.00 96.44 232 ARG A N 1
ATOM 1847 C CA . ARG A 1 232 ? 6.595 -3.416 30.856 1.00 96.44 232 ARG A CA 1
ATOM 1848 C C . ARG A 1 232 ? 5.408 -2.856 31.649 1.00 96.44 232 ARG A C 1
ATOM 1850 O O . ARG A 1 232 ? 5.426 -2.896 32.881 1.00 96.44 232 ARG A O 1
ATOM 1857 N N . LEU A 1 233 ? 4.414 -2.327 30.938 1.00 96.50 233 LEU A N 1
ATOM 1858 C CA . LEU A 1 233 ? 3.166 -1.800 31.502 1.00 96.50 233 LEU A CA 1
ATOM 1859 C C . LEU A 1 233 ? 2.099 -2.890 31.619 1.00 96.50 233 LEU A C 1
ATOM 1861 O O . LEU A 1 233 ? 1.357 -2.910 32.595 1.00 96.50 233 LEU A O 1
ATOM 1865 N N . GLY A 1 234 ? 2.052 -3.796 30.643 1.00 96.06 234 GLY A N 1
ATOM 1866 C CA . GLY A 1 234 ? 1.069 -4.868 30.561 1.00 96.06 234 GLY A CA 1
ATOM 1867 C C . GLY A 1 234 ? 1.110 -5.561 29.203 1.00 96.06 234 GLY A C 1
ATOM 1868 O O . GLY A 1 234 ? 2.094 -5.446 28.470 1.00 96.06 234 GLY A O 1
ATOM 1869 N N . GLU A 1 235 ? 0.023 -6.249 28.886 1.00 95.31 235 GLU A N 1
ATOM 1870 C CA . GLU A 1 235 ? -0.229 -6.921 27.613 1.00 95.31 235 GLU A CA 1
ATOM 1871 C C . GLU A 1 235 ? -1.572 -6.450 27.048 1.00 95.31 235 GLU A C 1
ATOM 1873 O O . GLU A 1 235 ? -2.475 -6.103 27.813 1.00 95.31 235 GLU A O 1
ATOM 1878 N N . VAL A 1 236 ? -1.712 -6.464 25.723 1.00 93.81 236 VAL A N 1
ATOM 1879 C CA . VAL A 1 236 ? -2.983 -6.227 25.031 1.00 93.81 236 VAL A CA 1
ATOM 1880 C C . VAL A 1 236 ? -3.295 -7.429 24.134 1.00 93.81 236 VAL A C 1
ATOM 1882 O O . VAL A 1 236 ? -2.528 -7.680 23.199 1.00 93.81 236 VAL A O 1
ATOM 1885 N N . PRO A 1 237 ? -4.385 -8.176 24.397 1.00 93.44 237 PRO A N 1
ATOM 1886 C CA . PRO A 1 237 ? -4.879 -9.194 23.477 1.00 93.44 237 PRO A CA 1
ATOM 1887 C C . PRO A 1 237 ? -5.572 -8.537 22.273 1.00 93.44 237 PRO A C 1
ATOM 1889 O O . PRO A 1 237 ? -6.331 -7.578 22.435 1.00 93.44 237 PRO A O 1
ATOM 1892 N N . ILE A 1 238 ? -5.297 -9.051 21.075 1.00 90.31 238 ILE A N 1
ATOM 1893 C CA . ILE A 1 238 ? -5.866 -8.629 19.792 1.00 90.31 238 ILE A CA 1
ATOM 1894 C C . ILE A 1 238 ? -6.428 -9.864 19.088 1.00 90.31 238 ILE A C 1
ATOM 1896 O O . ILE A 1 238 ? -5.677 -10.797 18.822 1.00 90.31 238 ILE A O 1
ATOM 1900 N N . ASP A 1 239 ? -7.718 -9.837 18.752 1.00 88.25 239 ASP A N 1
ATOM 1901 C CA . ASP A 1 239 ? -8.464 -10.953 18.137 1.00 88.25 239 ASP A CA 1
ATOM 1902 C C . ASP A 1 239 ? -9.060 -10.583 16.767 1.00 88.25 239 ASP A C 1
ATOM 1904 O O . ASP A 1 239 ? -9.590 -11.418 16.040 1.00 88.25 239 ASP A O 1
ATOM 1908 N N . THR A 1 240 ? -9.065 -9.296 16.428 1.00 83.88 240 THR A N 1
ATOM 1909 C CA . THR A 1 240 ? -9.612 -8.765 15.171 1.00 83.88 240 THR A CA 1
ATOM 1910 C C . THR A 1 240 ? -8.515 -8.253 14.248 1.00 83.88 240 THR A C 1
ATOM 1912 O O . THR A 1 240 ? -8.794 -7.577 13.256 1.00 83.88 240 THR A O 1
ATOM 1915 N N . ALA A 1 241 ? -7.252 -8.535 14.590 1.00 86.75 241 ALA A N 1
ATOM 1916 C CA . ALA A 1 241 ? -6.072 -7.911 14.005 1.00 86.75 241 ALA A CA 1
ATOM 1917 C C . ALA A 1 241 ? -6.142 -6.368 14.015 1.00 86.75 241 ALA A C 1
ATOM 1919 O O . ALA A 1 241 ? -5.596 -5.710 13.124 1.00 86.75 241 ALA A O 1
ATOM 1920 N N . ARG A 1 242 ? -6.825 -5.764 14.998 1.00 87.50 242 ARG A N 1
ATOM 1921 C CA . ARG A 1 242 ? -6.944 -4.309 15.168 1.00 87.50 242 ARG A CA 1
ATOM 1922 C C . ARG A 1 242 ? -6.550 -3.888 16.576 1.00 87.50 242 ARG A C 1
ATOM 1924 O O . ARG A 1 242 ? -6.858 -4.558 17.551 1.00 87.50 242 ARG A O 1
ATOM 1931 N N . LEU A 1 243 ? -5.920 -2.724 16.667 1.00 90.25 243 LEU A N 1
ATOM 1932 C CA . LEU A 1 243 ? -5.651 -2.034 17.921 1.00 90.25 243 LEU A CA 1
ATOM 1933 C C . LEU A 1 243 ? -6.379 -0.692 17.912 1.00 90.25 243 LEU A C 1
ATOM 1935 O O . LEU A 1 243 ? -6.194 0.098 16.982 1.00 90.25 243 LEU A O 1
ATOM 1939 N N . VAL A 1 244 ? -7.133 -0.424 18.976 1.00 91.38 244 VAL A N 1
ATOM 1940 C CA . VAL A 1 244 ? -7.746 0.874 19.263 1.00 91.38 244 VAL A CA 1
ATOM 1941 C C . VAL A 1 244 ? -6.975 1.574 20.377 1.00 91.38 244 VAL A C 1
ATOM 1943 O O . VAL A 1 244 ? -6.662 0.970 21.402 1.00 91.38 244 VAL A O 1
ATOM 1946 N N . LEU A 1 245 ? -6.696 2.861 20.175 1.00 92.62 245 LEU A N 1
ATOM 1947 C CA . LEU A 1 245 ? -6.182 3.791 21.176 1.00 92.62 245 LEU A CA 1
ATOM 1948 C C . LEU A 1 245 ? -7.213 4.906 21.379 1.00 92.62 245 LEU A C 1
ATOM 1950 O O . LEU A 1 245 ? -7.619 5.557 20.411 1.00 92.62 245 LEU A O 1
ATOM 1954 N N . VAL A 1 246 ? -7.623 5.146 22.622 1.00 92.00 246 VAL A N 1
ATOM 1955 C CA . VAL A 1 246 ? -8.659 6.141 22.937 1.00 92.00 246 VAL A CA 1
ATOM 1956 C C . VAL A 1 246 ? -8.465 6.736 24.333 1.00 92.00 246 VAL A C 1
ATOM 1958 O O . VAL A 1 246 ? -8.031 6.053 25.255 1.00 92.00 246 VAL A O 1
ATOM 1961 N N . ASP A 1 247 ? -8.783 8.019 24.502 1.00 94.25 247 ASP A N 1
ATOM 1962 C CA . ASP A 1 247 ? -8.918 8.637 25.828 1.00 94.25 247 ASP A CA 1
ATOM 1963 C C . ASP A 1 247 ? -10.115 8.055 26.590 1.00 94.25 247 ASP A C 1
ATOM 1965 O O . ASP A 1 247 ? -11.200 7.942 26.021 1.00 94.25 247 ASP A O 1
ATOM 1969 N N . GLN A 1 248 ? -9.977 7.774 27.886 1.00 94.69 248 GLN A N 1
ATOM 1970 C CA . GLN A 1 248 ? -11.084 7.229 28.678 1.00 94.69 248 GLN A CA 1
ATOM 1971 C C . GLN A 1 248 ? -12.353 8.097 28.620 1.00 94.69 248 GLN A C 1
ATOM 1973 O O . GLN A 1 248 ? -13.445 7.569 28.440 1.00 94.69 248 GLN A O 1
ATOM 1978 N N . GLY A 1 249 ? -12.233 9.425 28.687 1.00 91.25 249 GLY A N 1
ATOM 1979 C CA . GLY A 1 249 ? -13.393 10.316 28.626 1.00 91.25 249 GLY A CA 1
ATOM 1980 C C . GLY A 1 249 ? -14.075 10.346 27.254 1.00 91.25 249 GLY A C 1
ATOM 1981 O O . GLY A 1 249 ? -15.281 10.576 27.172 1.00 91.25 249 GLY A O 1
ATOM 1982 N N . ASN A 1 250 ? -13.326 10.113 26.171 1.00 88.12 250 ASN A N 1
ATOM 1983 C CA . ASN A 1 250 ? -13.905 9.950 24.833 1.00 88.12 250 ASN A CA 1
ATOM 1984 C C . ASN A 1 250 ? -14.561 8.576 24.679 1.00 88.12 250 ASN A C 1
ATOM 1986 O O . ASN A 1 250 ? -15.629 8.486 24.084 1.00 88.12 250 ASN A O 1
ATOM 1990 N N . TYR A 1 251 ? -13.959 7.526 25.239 1.00 89.81 251 TYR A N 1
ATOM 1991 C CA . TYR A 1 251 ? -14.558 6.196 25.281 1.00 89.81 251 TYR A CA 1
ATOM 1992 C C . TYR A 1 251 ? -15.908 6.224 26.006 1.00 89.81 251 TYR A C 1
ATOM 1994 O O . TYR A 1 251 ? -16.922 5.877 25.410 1.00 89.81 251 TYR A O 1
ATOM 2002 N N . ASP A 1 252 ? -15.946 6.753 27.230 1.00 89.88 252 ASP A N 1
ATOM 2003 C CA . ASP A 1 252 ? -17.161 6.803 28.053 1.00 89.88 252 ASP A CA 1
ATOM 2004 C C . ASP A 1 252 ? -18.300 7.612 27.402 1.00 89.88 252 ASP A C 1
ATOM 2006 O O . ASP A 1 252 ? -19.476 7.377 27.682 1.00 89.88 252 ASP A O 1
ATOM 2010 N N . ARG A 1 253 ? -17.965 8.597 26.557 1.00 84.56 253 ARG A N 1
ATOM 2011 C CA . ARG A 1 253 ? -18.939 9.486 25.907 1.00 84.56 253 ARG A CA 1
ATOM 2012 C C . ARG A 1 253 ? -19.393 8.988 24.537 1.00 84.56 253 ARG A C 1
ATOM 2014 O O . ARG A 1 253 ? -20.568 9.131 24.209 1.00 84.56 253 ARG A O 1
ATOM 2021 N N . ASP A 1 254 ? -18.458 8.490 23.732 1.00 81.75 254 ASP A N 1
ATOM 2022 C CA . ASP A 1 254 ? -18.637 8.336 22.286 1.00 81.75 254 ASP A CA 1
ATOM 2023 C C . ASP A 1 254 ? -18.464 6.879 21.801 1.00 81.75 254 ASP A C 1
ATOM 2025 O O . ASP A 1 254 ? -18.784 6.581 20.645 1.00 81.75 254 ASP A O 1
ATOM 2029 N N . TRP A 1 255 ? -17.955 5.953 22.629 1.00 84.25 255 TRP A N 1
ATOM 2030 C CA . TRP A 1 255 ? -17.868 4.541 22.244 1.00 84.25 255 TRP A CA 1
ATOM 2031 C C . TRP A 1 255 ? -19.226 3.854 22.378 1.00 84.25 255 TRP A C 1
ATOM 2033 O O . TRP A 1 255 ? -19.854 3.871 23.433 1.00 84.25 255 TRP A O 1
ATOM 2043 N N . ASN A 1 256 ? -19.665 3.214 21.299 1.00 82.31 256 ASN A N 1
ATOM 2044 C CA . ASN A 1 256 ? -20.874 2.411 21.261 1.00 82.31 256 ASN A CA 1
ATOM 2045 C C . ASN A 1 256 ? -20.625 1.123 20.470 1.00 82.31 256 ASN A C 1
ATOM 2047 O O . ASN A 1 256 ? -20.022 1.139 19.395 1.00 82.31 256 ASN A O 1
ATOM 2051 N N . GLU A 1 257 ? -21.096 0.006 21.016 1.00 79.50 257 GLU A N 1
ATOM 2052 C CA . GLU A 1 257 ? -21.074 -1.298 20.339 1.00 79.50 257 GLU A CA 1
ATOM 2053 C C . GLU A 1 257 ? -22.251 -1.435 19.373 1.00 79.50 257 GLU A C 1
ATOM 2055 O O . GLU A 1 257 ? -22.105 -1.990 18.286 1.00 79.50 257 GLU A O 1
ATOM 2060 N N . GLU A 1 258 ? -23.382 -0.831 19.737 1.00 78.50 258 GLU A N 1
ATOM 2061 C CA . GLU A 1 258 ? -24.590 -0.747 18.928 1.00 78.50 258 GLU A CA 1
ATOM 2062 C C . GLU A 1 258 ? -24.758 0.690 18.432 1.00 78.50 258 GLU A C 1
ATOM 2064 O O . GLU A 1 258 ? -24.840 1.652 19.206 1.00 78.50 258 GLU A O 1
ATOM 2069 N N . GLY A 1 259 ? -24.741 0.856 17.114 1.00 73.19 259 GLY A N 1
ATOM 2070 C CA . GLY A 1 259 ? -24.951 2.150 16.490 1.00 73.19 259 GLY A CA 1
ATOM 2071 C C . GLY A 1 259 ? -26.443 2.487 16.374 1.00 73.19 259 GLY A C 1
ATOM 2072 O O . GLY A 1 259 ? -27.302 1.612 16.464 1.00 73.19 259 GLY A O 1
ATOM 2073 N N . PRO A 1 260 ? -26.790 3.772 16.190 1.00 72.25 260 PRO A N 1
ATOM 2074 C CA . PRO A 1 260 ? -28.183 4.220 16.152 1.00 72.25 260 PRO A CA 1
ATOM 2075 C C . PRO A 1 260 ? -28.927 3.816 14.870 1.00 72.25 260 PRO A C 1
ATOM 2077 O O . PRO A 1 260 ? -30.133 4.038 14.769 1.00 72.25 260 PRO A O 1
ATOM 2080 N N . MET A 1 261 ? -28.225 3.289 13.865 1.00 79.06 261 MET A N 1
ATOM 2081 C CA . MET A 1 261 ? -28.823 2.835 12.614 1.00 79.06 261 MET A CA 1
ATOM 2082 C C . MET A 1 261 ? -28.818 1.308 12.560 1.00 79.06 261 MET A C 1
ATOM 2084 O O . MET A 1 261 ? -28.049 0.665 13.250 1.00 79.06 261 MET A O 1
ATOM 2088 N N . ARG A 1 262 ? -29.687 0.711 11.746 1.00 88.38 262 ARG A N 1
ATOM 2089 C CA . ARG A 1 262 ? -29.629 -0.711 11.378 1.00 88.38 262 ARG A CA 1
ATOM 2090 C C . ARG A 1 262 ? -29.738 -0.773 9.868 1.00 88.38 262 ARG A C 1
ATOM 2092 O O . ARG A 1 262 ? -30.836 -0.767 9.334 1.00 88.38 262 ARG A O 1
ATOM 2099 N N . ARG A 1 263 ? -28.621 -0.700 9.160 1.00 88.25 263 ARG A N 1
ATOM 2100 C CA . ARG A 1 263 ? -28.580 -0.728 7.696 1.00 88.25 263 ARG A CA 1
ATOM 2101 C C . ARG A 1 263 ? -28.359 -2.158 7.237 1.00 88.25 263 ARG A C 1
ATOM 2103 O O . ARG A 1 263 ? -27.368 -2.772 7.611 1.00 88.25 263 ARG A O 1
ATOM 2110 N N . GLY A 1 264 ? -29.257 -2.689 6.418 1.00 90.00 264 GLY A N 1
ATOM 2111 C CA . GLY A 1 264 ? -29.032 -3.987 5.789 1.00 90.00 264 GLY A CA 1
ATOM 2112 C C . GLY A 1 264 ? -28.015 -3.859 4.664 1.00 90.00 264 GLY A C 1
ATOM 2113 O O . GLY A 1 264 ? -28.215 -3.050 3.762 1.00 90.00 264 GLY A O 1
ATOM 2114 N N . ILE A 1 265 ? -26.945 -4.644 4.700 1.00 90.31 265 ILE A N 1
ATOM 2115 C CA . ILE A 1 265 ? -25.909 -4.680 3.665 1.00 90.31 265 ILE A CA 1
ATOM 2116 C C . ILE A 1 265 ? -25.869 -6.056 3.000 1.00 90.31 265 ILE A C 1
ATOM 2118 O O . ILE A 1 265 ? -25.962 -7.092 3.660 1.00 90.31 265 ILE A O 1
ATOM 2122 N N . ILE A 1 266 ? -25.740 -6.061 1.673 1.00 90.06 266 ILE A N 1
ATOM 2123 C CA . ILE A 1 266 ? -25.683 -7.285 0.867 1.00 90.06 266 ILE A CA 1
ATOM 2124 C C . ILE A 1 266 ? -24.221 -7.566 0.518 1.00 90.06 266 ILE A C 1
ATOM 2126 O O . ILE A 1 266 ? -23.622 -6.877 -0.305 1.00 90.06 266 ILE A O 1
ATOM 2130 N N . VAL A 1 267 ? -23.641 -8.588 1.147 1.00 85.19 267 VAL A N 1
ATOM 2131 C CA . VAL A 1 267 ? -22.179 -8.823 1.171 1.00 85.19 267 VAL A CA 1
ATOM 2132 C C . VAL A 1 267 ? -21.702 -9.723 0.016 1.00 85.19 267 VAL A C 1
ATOM 2134 O O . VAL A 1 267 ? -20.515 -10.004 -0.155 1.00 85.19 267 VAL A O 1
ATOM 2137 N N . THR A 1 268 ? -22.615 -10.181 -0.844 1.00 77.12 268 THR A N 1
ATOM 2138 C CA . THR A 1 268 ? -22.279 -11.161 -1.883 1.00 77.12 268 THR A CA 1
ATOM 2139 C C . THR A 1 268 ? -21.627 -10.533 -3.125 1.00 77.12 268 THR A C 1
ATOM 2141 O O . THR A 1 268 ? -22.032 -9.473 -3.595 1.00 77.12 268 THR A O 1
ATOM 2144 N N . ARG A 1 269 ? -20.628 -11.220 -3.707 1.00 61.91 269 ARG A N 1
ATOM 2145 C CA . ARG A 1 269 ? -19.860 -10.745 -4.884 1.00 61.91 269 ARG A CA 1
ATOM 2146 C C . ARG A 1 269 ? -20.684 -10.601 -6.173 1.00 61.91 269 ARG A C 1
ATOM 2148 O O . ARG A 1 269 ? -20.254 -9.876 -7.061 1.00 61.91 269 ARG A O 1
ATOM 2155 N N . ASN A 1 270 ? -21.831 -11.275 -6.263 1.00 66.75 270 ASN A N 1
ATOM 2156 C CA . ASN A 1 270 ? -22.812 -11.149 -7.347 1.00 66.75 270 ASN A CA 1
ATOM 2157 C C . ASN A 1 270 ? -24.137 -10.641 -6.760 1.00 66.75 270 ASN A C 1
ATOM 2159 O O . ASN A 1 270 ? -25.115 -11.383 -6.680 1.00 66.75 270 ASN A O 1
ATOM 2163 N N . SER A 1 271 ? -24.131 -9.408 -6.254 1.00 75.56 271 SER A N 1
ATOM 2164 C CA . SER A 1 271 ? -25.260 -8.814 -5.532 1.00 75.56 271 SER A CA 1
ATOM 2165 C C . SER A 1 271 ? -26.523 -8.651 -6.369 1.00 75.56 271 SER A C 1
ATOM 2167 O O . SER A 1 271 ? -27.603 -8.661 -5.796 1.00 75.56 271 SER A O 1
ATOM 2169 N N . ASP A 1 272 ? -26.402 -8.526 -7.689 1.00 84.75 272 ASP A N 1
ATOM 2170 C CA . ASP A 1 272 ? -27.501 -8.082 -8.553 1.00 84.75 272 ASP A CA 1
ATOM 2171 C C . ASP A 1 272 ? -28.690 -9.052 -8.539 1.00 84.75 272 ASP A C 1
ATOM 2173 O O . ASP A 1 272 ? -29.817 -8.628 -8.304 1.00 84.75 272 ASP A O 1
ATOM 2177 N N . ASP A 1 273 ? -28.425 -10.355 -8.661 1.00 87.88 273 ASP A N 1
ATOM 2178 C CA . ASP A 1 273 ? -29.453 -11.395 -8.583 1.00 87.88 273 ASP A CA 1
ATOM 2179 C C . ASP A 1 273 ? -30.170 -11.394 -7.226 1.00 87.88 273 ASP A C 1
ATOM 2181 O O . ASP A 1 273 ? -31.390 -11.470 -7.162 1.00 87.88 273 ASP A O 1
ATOM 2185 N N . LEU A 1 274 ? -29.412 -11.321 -6.123 1.00 90.12 274 LEU A N 1
ATOM 2186 C CA . LEU A 1 274 ? -29.996 -11.332 -4.778 1.00 90.12 274 LEU A CA 1
ATOM 2187 C C . LEU A 1 274 ? -30.780 -10.041 -4.508 1.00 90.12 274 LEU A C 1
ATOM 2189 O O . LEU A 1 274 ? -31.810 -10.082 -3.849 1.00 90.12 274 LEU A O 1
ATOM 2193 N N . ILE A 1 275 ? -30.316 -8.903 -5.023 1.00 92.06 275 ILE A N 1
ATOM 2194 C CA . ILE A 1 275 ? -31.027 -7.626 -4.936 1.00 92.06 275 ILE A CA 1
ATOM 2195 C C . ILE A 1 275 ? -32.364 -7.707 -5.670 1.00 92.06 275 ILE A C 1
ATOM 2197 O O . ILE A 1 275 ? -33.380 -7.324 -5.097 1.00 92.06 275 ILE A O 1
ATOM 2201 N N . GLU A 1 276 ? -32.368 -8.196 -6.912 1.00 92.19 276 GLU A N 1
ATOM 2202 C CA . GLU A 1 276 ? -33.587 -8.345 -7.713 1.00 92.19 276 GLU A CA 1
ATOM 2203 C C . GLU A 1 276 ? -34.563 -9.311 -7.032 1.00 92.19 276 GLU A C 1
ATOM 2205 O O . GLU A 1 276 ? -35.725 -8.974 -6.822 1.00 92.19 276 GLU A O 1
ATOM 2210 N N . GLU A 1 277 ? -34.069 -10.455 -6.560 1.00 92.75 277 GLU A N 1
ATOM 2211 C CA . GLU A 1 277 ? -34.864 -11.438 -5.828 1.00 92.75 277 GLU A CA 1
ATOM 2212 C C . GLU A 1 277 ? -35.467 -10.871 -4.526 1.00 92.75 277 GLU A C 1
ATOM 2214 O O . GLU A 1 277 ? -36.654 -11.069 -4.260 1.00 92.75 277 GLU A O 1
ATOM 2219 N N . LEU A 1 278 ? -34.694 -10.139 -3.712 1.00 93.19 278 LEU A N 1
ATOM 2220 C CA . LEU A 1 278 ? -35.193 -9.496 -2.485 1.00 93.19 278 LEU A CA 1
ATOM 2221 C C . LEU A 1 278 ? -36.178 -8.359 -2.790 1.00 93.19 278 LEU A C 1
ATOM 2223 O O . LEU A 1 278 ? -37.119 -8.136 -2.025 1.00 93.19 278 LEU A O 1
ATOM 2227 N N . HIS A 1 279 ? -35.995 -7.656 -3.907 1.00 94.69 279 HIS A N 1
ATOM 2228 C CA . HIS A 1 279 ? -36.937 -6.644 -4.369 1.00 94.69 279 HIS A CA 1
ATOM 2229 C C . HIS A 1 279 ? -38.276 -7.271 -4.774 1.00 94.69 279 HIS A C 1
ATOM 2231 O O . HIS A 1 279 ? -39.327 -6.816 -4.326 1.00 94.69 279 HIS A O 1
ATOM 2237 N N . GLU A 1 280 ? -38.251 -8.342 -5.570 1.00 94.44 280 GLU A N 1
ATOM 2238 C CA . GLU A 1 280 ? -39.459 -9.027 -6.038 1.00 94.44 280 GLU A CA 1
ATOM 2239 C C . GLU A 1 280 ? -40.214 -9.743 -4.911 1.00 94.44 280 GLU A C 1
ATOM 2241 O O . GLU A 1 280 ? -41.446 -9.724 -4.881 1.00 94.44 280 GLU A O 1
ATOM 2246 N N . SER A 1 281 ? -39.490 -10.382 -3.988 1.00 93.31 281 SER A N 1
ATOM 2247 C CA . SER A 1 281 ? -40.088 -11.220 -2.940 1.00 93.31 281 SER A CA 1
ATOM 2248 C C . SER A 1 281 ? -40.482 -10.449 -1.680 1.00 93.31 281 SER A C 1
ATOM 2250 O O . SER A 1 281 ? -41.542 -10.719 -1.115 1.00 93.31 281 SER A O 1
ATOM 2252 N N . LEU A 1 282 ? -39.650 -9.498 -1.243 1.00 94.25 282 LEU A N 1
ATOM 2253 C CA . LEU A 1 282 ? -39.806 -8.782 0.028 1.00 94.25 282 LEU A CA 1
ATOM 2254 C C . LEU A 1 282 ? -40.021 -7.270 -0.155 1.00 94.25 282 LEU A C 1
ATOM 2256 O O . LEU A 1 282 ? -40.191 -6.552 0.828 1.00 94.25 282 LEU A O 1
ATOM 2260 N N . GLY A 1 283 ? -40.023 -6.758 -1.391 1.00 94.00 283 GLY A N 1
ATOM 2261 C CA . GLY A 1 283 ? -40.219 -5.329 -1.661 1.00 94.00 283 GLY A CA 1
ATOM 2262 C C . GLY A 1 283 ? -39.059 -4.447 -1.191 1.00 94.00 283 GLY A C 1
ATOM 2263 O O . GLY A 1 283 ? -39.243 -3.250 -0.975 1.00 94.00 283 GLY A O 1
ATOM 2264 N N . VAL A 1 284 ? -37.871 -5.025 -0.999 1.00 93.38 284 VAL A N 1
ATOM 2265 C CA . VAL A 1 284 ? -36.689 -4.308 -0.508 1.00 93.38 284 VAL A CA 1
ATOM 2266 C C . VAL A 1 284 ? -36.156 -3.365 -1.592 1.00 93.38 284 VAL A C 1
ATOM 2268 O O . VAL A 1 284 ? -35.963 -3.758 -2.741 1.00 93.38 284 VAL A O 1
ATOM 2271 N N . GLU A 1 285 ? -35.896 -2.106 -1.237 1.00 94.06 285 GLU A N 1
ATOM 2272 C CA . GLU A 1 285 ? -35.227 -1.131 -2.108 1.00 94.06 285 GLU A CA 1
ATOM 2273 C C . GLU A 1 285 ? -33.771 -0.931 -1.668 1.00 94.06 285 GLU A C 1
ATOM 2275 O O . GLU A 1 285 ? -33.474 -0.945 -0.475 1.00 94.06 285 GLU A O 1
ATOM 2280 N N . ILE A 1 286 ? -32.866 -0.692 -2.621 1.00 92.00 286 ILE A N 1
ATOM 2281 C CA . ILE A 1 286 ? -31.445 -0.417 -2.360 1.00 92.00 286 ILE A CA 1
ATOM 2282 C C . ILE A 1 286 ? -31.161 1.087 -2.489 1.00 92.00 286 ILE A C 1
ATOM 2284 O O . ILE A 1 286 ? -31.571 1.729 -3.456 1.00 92.00 286 ILE A O 1
ATOM 2288 N N . GLU A 1 287 ? -30.421 1.647 -1.534 1.00 87.62 287 GLU A N 1
ATOM 2289 C CA . GLU A 1 287 ? -29.941 3.028 -1.500 1.00 87.62 287 GLU A CA 1
ATOM 2290 C C . GLU A 1 287 ? -28.405 3.062 -1.453 1.00 87.62 287 GLU A C 1
ATOM 2292 O O . GLU A 1 287 ? -27.778 2.977 -0.399 1.00 87.62 287 GLU A O 1
ATOM 2297 N N . GLY A 1 288 ? -27.780 3.222 -2.622 1.00 84.38 288 GLY A N 1
ATOM 2298 C CA . GLY A 1 288 ? -26.334 3.428 -2.727 1.00 84.38 288 GLY A CA 1
ATOM 2299 C C . GLY A 1 288 ? -25.494 2.249 -2.222 1.00 84.38 288 GLY A C 1
ATOM 2300 O O . GLY A 1 288 ? -25.872 1.085 -2.362 1.00 84.38 288 GLY A O 1
ATOM 2301 N N . THR A 1 289 ? -24.316 2.564 -1.680 1.00 80.88 289 THR A N 1
ATOM 2302 C CA . THR A 1 289 ? -23.346 1.576 -1.187 1.00 80.88 289 THR A CA 1
ATOM 2303 C C . THR A 1 289 ? -22.748 2.001 0.153 1.00 80.88 289 THR A C 1
ATOM 2305 O O . THR A 1 289 ? -22.387 3.167 0.311 1.00 80.88 289 THR A O 1
ATOM 2308 N N . PHE A 1 290 ? -22.565 1.054 1.074 1.00 72.62 290 PHE A N 1
ATOM 2309 C CA . PHE A 1 290 ? -21.856 1.214 2.344 1.00 72.62 290 PHE A CA 1
ATOM 2310 C C . PHE A 1 290 ? -20.645 0.277 2.376 1.00 72.62 290 PHE A C 1
ATOM 2312 O O . PHE A 1 290 ? -20.792 -0.931 2.200 1.00 72.62 290 PHE A O 1
ATOM 2319 N N . SER A 1 291 ? -19.444 0.827 2.575 1.00 70.31 291 SER A N 1
ATOM 2320 C CA . SER A 1 291 ? -18.181 0.064 2.553 1.00 70.31 291 SER A CA 1
ATOM 2321 C C . SER A 1 291 ? -18.001 -0.789 1.283 1.00 70.31 291 SER A C 1
ATOM 2323 O O . SER A 1 291 ? -17.572 -1.940 1.333 1.00 70.31 291 SER A O 1
ATOM 2325 N N . GLY A 1 292 ? -18.435 -0.251 0.136 1.00 73.94 292 GLY A N 1
ATOM 2326 C CA . GLY A 1 292 ? -18.412 -0.935 -1.161 1.00 73.94 292 GLY A CA 1
ATOM 2327 C C . GLY A 1 292 ? -19.548 -1.935 -1.420 1.00 73.94 292 GLY A C 1
ATOM 2328 O O . GLY A 1 292 ? -19.642 -2.431 -2.541 1.00 73.94 292 GLY A O 1
ATOM 2329 N N . TYR A 1 293 ? -20.430 -2.195 -0.449 1.00 84.62 293 TYR A N 1
ATOM 2330 C CA . TYR A 1 293 ? -21.548 -3.137 -0.583 1.00 84.62 293 TYR A CA 1
ATOM 2331 C C . TYR A 1 293 ? -22.894 -2.424 -0.772 1.00 84.62 293 TYR A C 1
ATOM 2333 O O . TYR A 1 293 ? -23.104 -1.370 -0.169 1.00 84.62 293 TYR A O 1
ATOM 2341 N N . PRO A 1 294 ? -23.829 -2.964 -1.572 1.00 88.44 294 PRO A N 1
ATOM 2342 C CA . PRO A 1 294 ? -25.183 -2.424 -1.700 1.00 88.44 294 PRO A CA 1
ATOM 2343 C C . PRO A 1 294 ? -25.917 -2.373 -0.354 1.00 88.44 294 PRO A C 1
ATOM 2345 O O . PRO A 1 294 ? -25.872 -3.332 0.419 1.00 88.44 294 PRO A O 1
ATOM 2348 N N . CYS A 1 295 ? -26.599 -1.258 -0.087 1.00 90.81 295 CYS A N 1
ATOM 2349 C CA . CYS A 1 295 ? -27.291 -1.006 1.178 1.00 90.81 295 CYS A CA 1
ATOM 2350 C C . CYS A 1 295 ? -28.806 -0.936 0.975 1.00 90.81 295 CYS A C 1
ATOM 2352 O O . CYS A 1 295 ? -29.271 -0.263 0.063 1.00 90.81 295 CYS A O 1
ATOM 2354 N N . ILE A 1 296 ? -29.583 -1.574 1.844 1.00 92.50 296 ILE A N 1
ATOM 2355 C CA . ILE A 1 296 ? -31.039 -1.429 1.895 1.00 92.50 296 ILE A CA 1
ATOM 2356 C C . ILE A 1 296 ? -31.390 0.006 2.298 1.00 92.50 296 ILE A C 1
ATOM 2358 O O . ILE A 1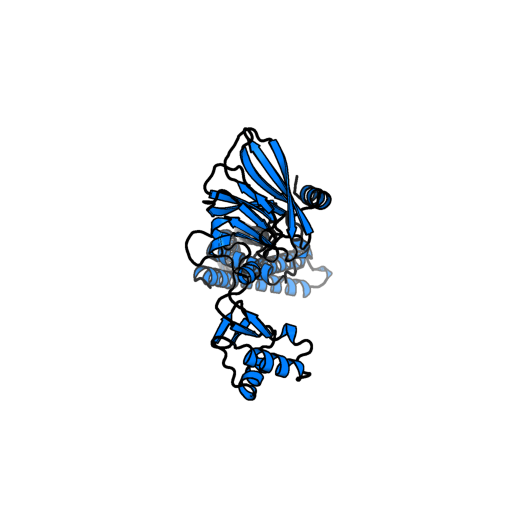 296 ? -30.749 0.602 3.166 1.00 92.50 296 ILE A O 1
ATOM 2362 N N . LYS A 1 297 ? -32.409 0.559 1.646 1.00 91.88 297 LYS A N 1
ATOM 2363 C CA . LYS A 1 297 ? -32.928 1.900 1.893 1.00 91.88 297 LYS A CA 1
ATOM 2364 C C . LYS A 1 297 ? -33.607 1.981 3.259 1.00 91.88 297 LYS A C 1
ATOM 2366 O O . LYS A 1 297 ? -34.583 1.281 3.521 1.00 91.88 297 LYS A O 1
ATOM 2371 N N . GLY A 1 298 ? -33.141 2.912 4.090 1.00 87.06 298 GLY A N 1
ATOM 2372 C CA . GLY A 1 298 ? -33.674 3.138 5.435 1.00 87.06 298 GLY A CA 1
ATOM 2373 C C . GLY A 1 298 ? -33.256 2.085 6.478 1.00 87.06 298 GLY A C 1
ATOM 2374 O O . GLY A 1 298 ? -32.466 1.186 6.190 1.00 87.06 298 GLY A O 1
ATOM 2375 N N . PRO A 1 299 ? -33.734 2.223 7.729 1.00 88.38 299 PRO A N 1
ATOM 2376 C CA . PRO A 1 299 ? -33.439 1.273 8.793 1.00 88.38 299 PRO A CA 1
ATOM 2377 C C . PRO A 1 299 ? -34.195 -0.048 8.588 1.00 88.38 299 PRO A C 1
ATOM 2379 O O . PRO A 1 299 ? -35.395 -0.058 8.322 1.00 88.38 299 PRO A O 1
ATOM 2382 N N . VAL A 1 300 ? -33.492 -1.159 8.771 1.00 91.38 300 VAL A N 1
ATOM 2383 C CA . VAL A 1 300 ? -34.012 -2.525 8.730 1.00 91.38 300 VAL A CA 1
ATOM 2384 C C . VAL A 1 300 ? -34.504 -2.912 10.122 1.00 91.38 300 VAL A C 1
ATOM 2386 O O . VAL A 1 300 ? -33.744 -2.858 11.094 1.00 91.38 300 VAL A O 1
ATOM 2389 N N . SER A 1 301 ? -35.782 -3.282 10.221 1.00 92.56 301 SER A N 1
ATOM 2390 C CA . SER A 1 301 ? -36.368 -3.801 11.459 1.00 92.56 301 SER A CA 1
ATOM 2391 C C . SER A 1 301 ? -35.942 -5.250 11.716 1.00 92.56 301 SER A C 1
ATOM 2393 O O . SER A 1 301 ? -35.455 -5.932 10.814 1.00 92.56 301 SER A O 1
ATOM 2395 N N . GLU A 1 302 ? -36.134 -5.738 12.942 1.00 92.31 302 GLU A N 1
ATOM 2396 C CA . GLU A 1 302 ? -35.828 -7.133 13.299 1.00 92.31 302 GLU A CA 1
ATOM 2397 C C . GLU A 1 302 ? -36.671 -8.131 12.509 1.00 92.31 302 GLU A C 1
ATOM 2399 O O . GLU A 1 302 ? -36.180 -9.189 12.118 1.00 92.31 302 GLU A O 1
ATOM 2404 N N . GLU A 1 303 ? -37.924 -7.774 12.231 1.00 94.88 303 GLU A N 1
ATOM 2405 C CA . GLU A 1 303 ? -38.826 -8.584 11.421 1.00 94.88 303 GLU A CA 1
ATOM 2406 C C . GLU A 1 303 ? -38.315 -8.686 9.982 1.00 94.88 303 GLU A C 1
ATOM 2408 O O . GLU A 1 303 ? -38.180 -9.792 9.464 1.00 94.88 303 GLU A O 1
ATOM 2413 N N . LEU A 1 304 ? -37.945 -7.555 9.367 1.00 94.62 304 LEU A N 1
ATOM 2414 C CA . LEU A 1 304 ? -37.411 -7.544 8.005 1.00 94.62 304 LEU A CA 1
ATOM 2415 C C . LEU A 1 304 ? -36.062 -8.276 7.918 1.00 94.62 304 LEU A C 1
ATOM 2417 O O . LEU A 1 304 ? -35.817 -9.012 6.966 1.00 94.62 304 LEU A O 1
ATOM 2421 N N . GLU A 1 305 ? -35.192 -8.127 8.920 1.00 94.38 305 GLU A N 1
ATOM 2422 C CA . GLU A 1 305 ? -33.958 -8.912 9.013 1.00 94.38 305 GLU A CA 1
ATOM 2423 C C . GLU A 1 305 ? -34.252 -10.418 9.052 1.00 94.38 305 GLU A C 1
ATOM 2425 O O . GLU A 1 305 ? -33.622 -11.188 8.321 1.00 94.38 305 GLU A O 1
ATOM 2430 N N . ALA A 1 306 ? -35.199 -10.850 9.888 1.00 93.69 306 ALA A N 1
ATOM 2431 C CA . ALA A 1 306 ? -35.573 -12.254 10.000 1.00 93.69 306 ALA A CA 1
ATOM 2432 C C . ALA A 1 306 ? -36.162 -12.792 8.687 1.00 93.69 306 ALA A C 1
ATOM 2434 O O . ALA A 1 306 ? -35.822 -13.906 8.284 1.00 93.69 306 ALA A O 1
ATOM 2435 N N . GLU A 1 307 ? -36.982 -11.999 7.994 1.00 95.38 307 GLU A N 1
ATOM 2436 C CA . GLU A 1 307 ? -37.544 -12.338 6.683 1.00 95.38 307 GLU A CA 1
ATOM 2437 C C . GLU A 1 307 ? -36.456 -12.503 5.617 1.00 95.38 307 GLU A C 1
ATOM 2439 O O . GLU A 1 307 ? -36.426 -13.523 4.925 1.00 95.38 307 GLU A O 1
ATOM 2444 N N . ILE A 1 308 ? -35.507 -11.564 5.532 1.00 93.31 308 ILE A N 1
ATOM 2445 C CA . ILE A 1 308 ? -34.380 -11.639 4.589 1.00 93.31 308 ILE A CA 1
ATOM 2446 C C . ILE A 1 308 ? -33.510 -12.863 4.890 1.00 93.31 308 ILE A C 1
ATOM 2448 O O . ILE A 1 308 ? -33.172 -13.631 3.986 1.00 93.31 308 ILE A O 1
ATOM 2452 N N . ARG A 1 309 ? -33.161 -13.094 6.163 1.00 92.56 309 ARG A N 1
ATOM 2453 C CA . ARG A 1 309 ? -32.355 -14.259 6.561 1.00 92.56 309 ARG A CA 1
ATOM 2454 C C . ARG A 1 309 ? -33.073 -15.572 6.256 1.00 92.56 309 ARG A C 1
ATOM 2456 O O . ARG A 1 309 ? -32.431 -16.503 5.774 1.00 92.56 309 ARG A O 1
ATOM 2463 N N . ALA A 1 310 ? -34.382 -15.646 6.495 1.00 92.69 310 ALA A N 1
ATOM 2464 C CA . ALA A 1 310 ? -35.190 -16.818 6.172 1.00 92.69 310 ALA A CA 1
ATOM 2465 C C . ALA A 1 310 ? -35.263 -17.059 4.658 1.00 92.69 310 ALA A C 1
ATOM 2467 O O . ALA A 1 310 ? -35.095 -18.199 4.221 1.00 92.69 310 ALA A O 1
ATOM 2468 N N . TYR A 1 311 ? -35.440 -15.999 3.860 1.00 92.94 311 TYR A N 1
ATOM 2469 C CA . TYR A 1 311 ? -35.417 -16.080 2.400 1.00 92.94 311 TYR A CA 1
ATOM 2470 C C . TYR A 1 311 ? -34.095 -16.678 1.907 1.00 92.94 311 TYR A C 1
ATOM 2472 O O . TYR A 1 311 ? -34.100 -17.717 1.242 1.00 92.94 311 TYR A O 1
ATOM 2480 N N . ILE A 1 312 ? -32.963 -16.091 2.314 1.00 90.94 312 ILE A N 1
ATOM 2481 C CA . ILE A 1 312 ? -31.623 -16.537 1.907 1.00 90.94 312 ILE A CA 1
ATOM 2482 C C . ILE A 1 312 ? -31.378 -17.984 2.347 1.00 90.94 312 ILE A C 1
ATOM 2484 O O . ILE A 1 312 ? -30.952 -18.801 1.537 1.00 90.94 312 ILE A O 1
ATOM 2488 N N . ALA A 1 313 ? -31.696 -18.329 3.598 1.00 89.50 313 ALA A N 1
ATOM 2489 C CA . ALA A 1 313 ? -31.503 -19.681 4.121 1.00 89.50 313 ALA A CA 1
ATOM 2490 C C . ALA A 1 313 ? -32.370 -20.738 3.412 1.00 89.50 313 ALA A C 1
ATOM 2492 O O . ALA A 1 313 ? -31.983 -21.904 3.334 1.00 89.50 313 ALA A O 1
ATOM 2493 N N . SER A 1 314 ? -33.543 -20.349 2.904 1.00 89.69 314 SER A N 1
ATOM 2494 C CA . SER A 1 314 ? -34.446 -21.251 2.180 1.00 89.69 314 SER A CA 1
ATOM 2495 C C . SER A 1 314 ? -34.041 -21.487 0.723 1.00 89.69 314 SER A C 1
ATOM 2497 O O . SER A 1 314 ? -34.471 -22.474 0.120 1.00 89.69 314 SER A O 1
ATOM 2499 N N . ASN A 1 315 ? -33.215 -20.606 0.151 1.00 87.44 315 ASN A N 1
ATOM 2500 C CA . ASN A 1 315 ? -32.852 -20.650 -1.255 1.00 87.44 315 ASN A CA 1
ATOM 2501 C C . ASN A 1 315 ? -31.498 -21.369 -1.446 1.00 87.44 315 ASN A C 1
ATOM 2503 O O . ASN A 1 315 ? -30.453 -20.847 -1.055 1.00 87.44 315 ASN A O 1
ATOM 2507 N N . PRO A 1 316 ? -31.470 -22.547 -2.101 1.00 88.12 316 PRO A N 1
ATOM 2508 C CA . PRO A 1 316 ? -30.246 -23.332 -2.276 1.00 88.12 316 PRO A CA 1
ATOM 2509 C C . PRO A 1 316 ? -29.173 -22.638 -3.135 1.00 88.12 316 PRO A C 1
ATOM 2511 O O . PRO A 1 316 ? -28.039 -23.112 -3.179 1.00 88.12 316 PRO A O 1
ATOM 2514 N N . LYS A 1 317 ? -29.506 -21.526 -3.810 1.00 86.75 317 LYS A N 1
ATOM 2515 C CA . LYS A 1 317 ? -28.557 -20.668 -4.538 1.00 86.75 317 LYS A CA 1
ATOM 2516 C C . LYS A 1 317 ? -27.568 -19.952 -3.606 1.00 86.75 317 LYS A C 1
ATOM 2518 O O . LYS A 1 317 ? -26.489 -19.578 -4.064 1.00 86.75 317 LYS A O 1
ATOM 2523 N N . TYR A 1 318 ? -27.906 -19.802 -2.323 1.00 84.75 318 TYR A N 1
ATOM 2524 C CA . TYR A 1 318 ? -27.122 -19.073 -1.322 1.00 84.75 318 TYR A CA 1
ATOM 2525 C C . TYR A 1 318 ? -26.696 -19.994 -0.166 1.00 84.75 318 TYR A C 1
ATOM 2527 O O . TYR A 1 318 ? -27.245 -19.911 0.937 1.00 84.75 318 TYR A O 1
ATOM 2535 N N . PRO A 1 319 ? -25.747 -20.921 -0.400 1.00 69.25 319 PRO A N 1
ATOM 2536 C CA . PRO A 1 319 ? -25.184 -21.715 0.682 1.00 69.25 319 PRO A CA 1
ATOM 2537 C C . PRO A 1 319 ? -24.455 -20.772 1.651 1.00 69.25 319 PRO A C 1
ATOM 2539 O O . PRO A 1 319 ? -23.625 -19.979 1.226 1.00 69.25 319 PRO A O 1
ATOM 2542 N N . ASP A 1 320 ? -24.772 -20.866 2.942 1.00 73.88 320 ASP A N 1
ATOM 2543 C CA . ASP A 1 320 ? -24.209 -20.050 4.032 1.00 73.88 320 ASP A CA 1
ATOM 2544 C C . ASP A 1 320 ? -24.743 -18.608 4.115 1.00 73.88 320 ASP A C 1
ATOM 2546 O O . ASP A 1 320 ? -24.039 -17.627 3.868 1.00 73.88 320 ASP A O 1
ATOM 2550 N N . TYR A 1 321 ? -25.996 -18.472 4.567 1.00 66.38 321 TYR A N 1
ATOM 2551 C CA . TYR A 1 321 ? -26.719 -17.194 4.660 1.00 66.38 321 TYR A CA 1
ATOM 2552 C C . TYR A 1 321 ? -25.973 -16.059 5.386 1.00 66.38 321 TYR A C 1
ATOM 2554 O O . TYR A 1 321 ? -26.157 -14.894 5.036 1.00 66.38 321 TYR A O 1
ATOM 2562 N N . PHE A 1 322 ? -25.113 -16.375 6.362 1.00 62.34 322 PHE A N 1
ATOM 2563 C CA . PHE A 1 322 ? -24.299 -15.386 7.080 1.00 62.34 322 PHE A CA 1
ATOM 2564 C C . PHE A 1 322 ? -23.330 -14.616 6.175 1.00 62.34 322 PHE A C 1
ATOM 2566 O O . PHE A 1 322 ? -22.876 -13.549 6.555 1.00 62.34 322 PHE A O 1
ATOM 2573 N N . THR A 1 323 ? -23.025 -15.134 4.985 1.00 77.00 323 THR A N 1
ATOM 2574 C CA . THR A 1 323 ? -22.098 -14.499 4.037 1.00 77.00 323 THR A CA 1
ATOM 2575 C C . THR A 1 323 ? -22.785 -13.576 3.029 1.00 77.00 323 THR A C 1
ATOM 2577 O O . THR A 1 323 ? -22.113 -12.897 2.253 1.00 77.00 323 THR A O 1
ATOM 2580 N N . HIS A 1 324 ? -24.121 -13.553 3.007 1.00 85.31 324 HIS A N 1
ATOM 2581 C CA . HIS A 1 324 ? -24.895 -12.854 1.979 1.00 85.31 324 HIS A CA 1
ATOM 2582 C C . HIS A 1 324 ? -25.576 -11.582 2.491 1.00 85.31 324 HIS A C 1
ATOM 2584 O O . HIS A 1 324 ? -25.784 -10.661 1.700 1.00 85.31 324 HIS A O 1
ATOM 2590 N N . PHE A 1 325 ? -25.900 -11.516 3.786 1.00 89.69 325 PHE A N 1
ATOM 2591 C CA . PHE A 1 325 ? -26.605 -10.389 4.392 1.00 89.69 325 PHE A CA 1
ATOM 2592 C C . PHE A 1 325 ? -26.146 -10.116 5.827 1.00 89.69 325 PHE A C 1
ATOM 2594 O O . PHE A 1 325 ? -26.142 -11.015 6.677 1.00 89.69 325 PHE A O 1
ATOM 2601 N N . GLU A 1 326 ? -25.830 -8.854 6.104 1.00 89.75 326 GLU A N 1
ATOM 2602 C CA . GLU A 1 326 ? -25.422 -8.367 7.422 1.00 89.75 326 GLU A CA 1
ATOM 2603 C C . GLU A 1 326 ? -26.184 -7.085 7.788 1.00 89.75 326 GLU A C 1
ATOM 2605 O O . GLU A 1 326 ? -26.674 -6.360 6.921 1.00 89.75 326 GLU A O 1
ATOM 2610 N N . ILE A 1 327 ? -26.291 -6.805 9.087 1.00 88.50 327 ILE A N 1
ATOM 2611 C CA . ILE A 1 327 ? -26.769 -5.516 9.589 1.00 88.50 327 ILE A CA 1
ATOM 2612 C C . ILE A 1 327 ? -25.546 -4.708 10.001 1.00 88.50 327 ILE A C 1
ATOM 2614 O O . ILE A 1 327 ? -24.825 -5.114 10.905 1.00 88.50 327 ILE A O 1
ATOM 2618 N N . ALA A 1 328 ? -25.343 -3.569 9.348 1.00 85.75 328 ALA A N 1
ATOM 2619 C CA . ALA A 1 328 ? -24.391 -2.550 9.757 1.00 85.75 328 ALA A CA 1
ATOM 2620 C C . ALA A 1 328 ? -25.114 -1.495 10.598 1.00 85.75 328 ALA A C 1
ATOM 2622 O O . ALA A 1 328 ? -26.061 -0.849 10.143 1.00 85.75 328 ALA A O 1
ATOM 2623 N N . THR A 1 329 ? -24.681 -1.314 11.832 1.00 81.88 329 THR A N 1
ATOM 2624 C CA . THR A 1 329 ? -25.239 -0.364 12.783 1.00 81.88 329 THR A CA 1
ATOM 2625 C C . THR A 1 329 ? -24.583 1.016 12.780 1.00 81.88 329 THR A C 1
ATOM 2627 O O . THR A 1 329 ? -25.151 1.960 13.333 1.00 81.88 329 THR A O 1
ATOM 2630 N N . ASP A 1 330 ? -23.436 1.172 12.108 1.00 74.75 330 ASP A N 1
ATOM 2631 C CA . ASP A 1 330 ? -22.597 2.385 12.158 1.00 74.75 330 ASP A CA 1
ATOM 2632 C C . ASP A 1 330 ? -22.065 2.661 13.581 1.00 74.75 330 ASP A C 1
ATOM 2634 O O . ASP A 1 330 ? -21.866 3.803 14.006 1.00 74.75 330 ASP A O 1
ATOM 2638 N N . SER A 1 331 ? -21.862 1.590 14.356 1.00 80.56 331 SER A N 1
ATOM 2639 C CA . SER A 1 331 ? -21.281 1.667 15.694 1.00 80.56 331 SER A CA 1
ATOM 2640 C C . SER A 1 331 ? -19.796 2.034 15.646 1.00 80.56 331 SER A C 1
ATOM 2642 O O . SER A 1 331 ? -19.109 1.880 14.632 1.00 80.56 331 SER A O 1
ATOM 2644 N N . SER A 1 332 ? -19.256 2.547 16.750 1.00 80.62 332 SER A N 1
ATOM 2645 C CA . SER A 1 332 ? -17.816 2.779 16.898 1.00 80.62 332 SER A CA 1
ATOM 2646 C C . SER A 1 332 ? -17.029 1.474 16.754 1.00 80.62 332 SER A C 1
ATOM 2648 O O . SER A 1 332 ? -15.965 1.483 16.133 1.00 80.62 332 SER A O 1
ATOM 2650 N N . LEU A 1 333 ? -17.591 0.352 17.222 1.00 83.12 333 LEU A N 1
ATOM 2651 C CA . LEU A 1 333 ? -17.036 -0.984 17.012 1.00 83.12 333 LEU A CA 1
ATOM 2652 C C . LEU A 1 333 ? -16.963 -1.350 15.522 1.00 83.12 333 LEU A C 1
ATOM 2654 O O . LEU A 1 333 ? -15.889 -1.681 15.027 1.00 83.12 333 LEU A O 1
ATOM 2658 N N . GLU A 1 334 ? -18.068 -1.255 14.783 1.00 77.50 334 GLU A N 1
ATOM 2659 C CA . GLU A 1 334 ? -18.085 -1.576 13.350 1.00 77.50 334 GLU A CA 1
ATOM 2660 C C . GLU A 1 334 ? -17.135 -0.693 12.548 1.00 77.50 334 GLU A C 1
ATOM 2662 O O . GLU A 1 334 ? -16.398 -1.187 11.696 1.00 77.50 334 GLU A O 1
ATOM 2667 N N . ARG A 1 335 ? -17.090 0.607 12.854 1.00 75.38 335 ARG A N 1
ATOM 2668 C CA . ARG A 1 335 ? -16.155 1.540 12.212 1.00 75.38 335 ARG A CA 1
ATOM 2669 C C . ARG A 1 335 ? -14.700 1.193 12.513 1.00 75.38 335 ARG A C 1
ATOM 2671 O O . ARG A 1 335 ? -13.863 1.317 11.626 1.00 75.38 335 ARG A O 1
ATOM 2678 N N . ALA A 1 336 ? -14.397 0.720 13.721 1.00 78.06 336 ALA A N 1
ATOM 2679 C CA . ALA A 1 336 ? -13.065 0.229 14.067 1.00 78.06 336 ALA A CA 1
ATOM 2680 C C . ALA A 1 336 ? -12.709 -1.089 13.349 1.00 78.06 336 ALA A C 1
ATOM 2682 O O . ALA A 1 336 ? -11.533 -1.362 13.099 1.00 78.06 336 ALA A O 1
ATOM 2683 N N . LEU A 1 337 ? -13.705 -1.898 12.983 1.00 76.69 337 LEU A N 1
ATOM 2684 C CA . LEU A 1 337 ? -13.514 -3.133 12.220 1.00 76.69 337 LEU A CA 1
ATOM 2685 C C . LEU A 1 337 ? -13.450 -2.892 10.699 1.00 76.69 337 LEU A C 1
ATOM 2687 O O . LEU A 1 337 ? -12.821 -3.678 9.983 1.00 76.69 337 LEU A O 1
ATOM 2691 N N . CYS A 1 338 ? -14.049 -1.806 10.201 1.00 69.56 338 CYS A N 1
ATOM 2692 C CA . CYS A 1 338 ? -14.191 -1.547 8.772 1.00 69.56 338 CYS A CA 1
ATOM 2693 C C . CYS A 1 338 ? -12.864 -1.088 8.111 1.00 69.56 338 CYS A C 1
ATOM 2695 O O . CYS A 1 338 ? -12.172 -0.211 8.631 1.00 69.56 338 CYS A O 1
ATOM 2697 N N . PRO A 1 339 ? -12.459 -1.674 6.966 1.00 53.38 339 PRO A N 1
ATOM 2698 C CA . PRO A 1 339 ? -11.080 -1.616 6.477 1.00 53.38 339 PRO A CA 1
ATOM 2699 C C . PRO A 1 339 ? -10.732 -0.431 5.567 1.00 53.38 339 PRO A C 1
ATOM 2701 O O . PRO A 1 339 ? -9.590 -0.387 5.105 1.00 53.38 339 PRO A O 1
ATOM 2704 N N . GLU A 1 340 ? -11.653 0.492 5.265 1.00 53.66 340 GLU A N 1
ATOM 2705 C CA . GLU A 1 340 ? -11.432 1.424 4.145 1.00 53.66 340 GLU A CA 1
ATOM 2706 C C . GLU A 1 340 ? -10.246 2.373 4.340 1.00 53.66 340 GLU A C 1
ATOM 2708 O O . GLU A 1 340 ? -9.616 2.728 3.351 1.00 53.66 340 GLU A O 1
ATOM 2713 N N . ASP A 1 341 ? -9.823 2.650 5.574 1.00 43.28 341 ASP A N 1
ATOM 2714 C CA . ASP A 1 341 ? -8.514 3.241 5.830 1.00 43.28 341 ASP A CA 1
ATOM 2715 C C . ASP A 1 341 ? -8.016 2.860 7.227 1.00 43.28 341 ASP A C 1
ATOM 2717 O O . ASP A 1 341 ? -8.395 3.463 8.229 1.00 43.28 341 ASP A O 1
ATOM 2721 N N . GLY A 1 342 ? -7.097 1.891 7.303 1.00 39.19 342 GLY A N 1
ATOM 2722 C CA . GLY A 1 342 ? -6.427 1.457 8.542 1.00 39.19 342 GLY A CA 1
ATOM 2723 C C . GLY A 1 342 ? -5.559 2.517 9.244 1.00 39.19 342 GLY A C 1
ATOM 2724 O O . GLY A 1 342 ? -4.637 2.151 9.967 1.00 39.19 342 GLY A O 1
ATOM 2725 N N . LEU A 1 343 ? -5.808 3.803 8.980 1.00 48.81 343 LEU A N 1
ATOM 2726 C CA . LEU A 1 343 ? -5.170 4.985 9.554 1.00 48.81 343 LEU A CA 1
ATOM 2727 C C . LEU A 1 343 ? -6.145 6.174 9.637 1.00 48.81 343 LEU A C 1
ATOM 2729 O O . LEU A 1 343 ? -5.705 7.322 9.548 1.00 48.81 343 LEU A O 1
ATOM 2733 N N . GLN A 1 344 ? -7.456 5.942 9.742 1.00 45.50 344 GLN A N 1
ATOM 2734 C CA . GLN A 1 344 ? -8.393 7.047 9.904 1.00 45.50 344 GLN A CA 1
ATOM 2735 C C . GLN A 1 344 ? -8.709 7.317 11.379 1.00 45.50 344 GLN A C 1
ATOM 2737 O O . GLN A 1 344 ? -9.113 6.408 12.107 1.00 45.50 344 GLN A O 1
ATOM 2742 N N . PRO A 1 345 ? -8.559 8.570 11.843 1.00 45.38 345 PRO A N 1
ATOM 2743 C CA . PRO A 1 345 ? -9.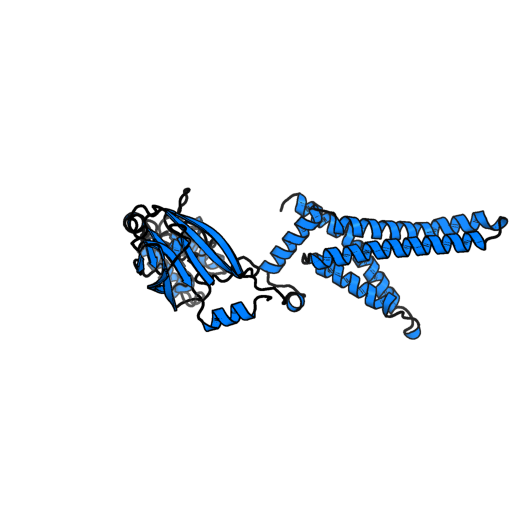277 9.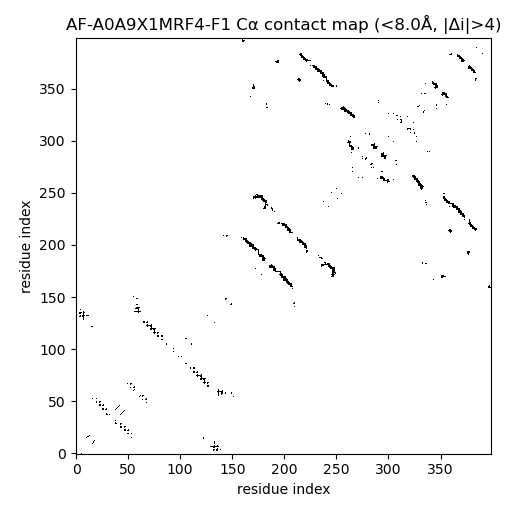004 13.026 1.00 45.38 345 PRO A CA 1
ATOM 2744 C C . PRO A 1 345 ? -10.779 8.799 12.788 1.00 45.38 345 PRO A C 1
ATOM 2746 O O . PRO A 1 345 ? -11.322 9.345 11.829 1.00 45.38 345 PRO A O 1
ATOM 2749 N N . ILE A 1 346 ? -11.457 8.028 13.643 1.00 46.34 346 ILE A N 1
ATOM 2750 C CA . ILE A 1 346 ? -12.917 7.858 13.568 1.00 46.34 346 ILE A CA 1
ATOM 2751 C C . ILE A 1 346 ? -13.562 9.170 14.033 1.00 46.34 346 ILE A C 1
ATOM 2753 O O . ILE A 1 346 ? -13.858 9.337 15.213 1.00 46.34 346 ILE A O 1
ATOM 2757 N N . ALA A 1 347 ? -13.696 10.146 13.136 1.00 40.09 347 ALA A N 1
ATOM 2758 C CA . ALA A 1 347 ? -14.560 11.313 13.291 1.00 40.09 347 ALA A CA 1
ATOM 2759 C C . ALA A 1 347 ? -14.575 12.117 11.987 1.00 40.09 347 ALA A C 1
ATOM 2761 O O . ALA A 1 347 ? -13.539 12.600 11.541 1.00 40.09 347 ALA A O 1
ATOM 2762 N N . ASP A 1 348 ? -15.756 12.401 11.449 1.00 35.78 348 ASP A N 1
ATOM 2763 C CA . ASP A 1 348 ? -15.973 13.359 10.356 1.00 35.78 348 ASP A CA 1
ATOM 2764 C C . ASP A 1 348 ? -15.595 14.830 10.703 1.00 35.78 348 ASP A C 1
ATOM 2766 O O . ASP A 1 348 ? -16.105 15.767 10.087 1.00 35.78 348 ASP A O 1
ATOM 2770 N N . ARG A 1 349 ? -14.715 15.096 11.691 1.00 40.25 349 ARG A N 1
ATOM 2771 C CA . ARG A 1 349 ? -14.255 16.434 12.134 1.00 40.25 349 ARG A CA 1
ATOM 2772 C C . ARG A 1 349 ? -12.846 16.407 12.778 1.00 40.25 349 ARG A C 1
ATOM 2774 O O . ARG A 1 349 ? -12.380 15.355 13.195 1.00 40.25 349 ARG A O 1
ATOM 2781 N N . PRO A 1 350 ? -12.133 17.556 12.863 1.00 38.94 350 PRO A N 1
ATOM 2782 C CA . PRO A 1 350 ? -10.673 17.654 12.700 1.00 38.94 350 PRO A CA 1
ATOM 2783 C C . PRO A 1 350 ? -9.806 17.264 13.917 1.00 38.94 350 PRO A C 1
ATOM 2785 O O . PRO A 1 350 ? -8.677 17.737 14.032 1.00 38.94 350 PRO A O 1
ATOM 2788 N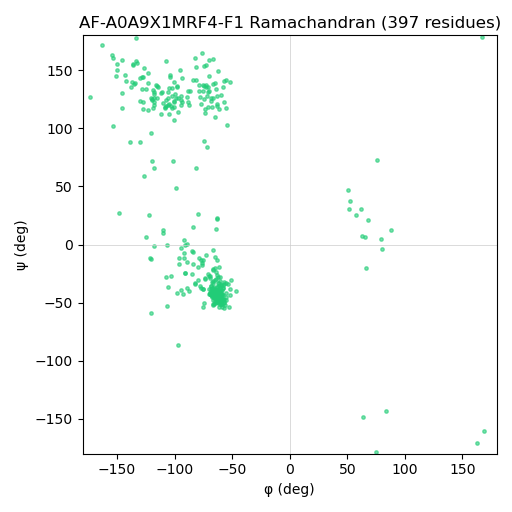 N . LYS A 1 351 ? -10.284 16.395 14.811 1.00 45.12 351 LYS A N 1
ATOM 2789 C CA . LYS A 1 351 ? -9.467 15.721 15.833 1.00 45.12 351 LYS A CA 1
ATOM 2790 C C . LYS A 1 351 ? -10.036 14.322 16.052 1.00 45.12 351 LYS A C 1
ATOM 2792 O O . LYS A 1 351 ? -11.189 14.197 16.450 1.00 45.12 351 LYS A O 1
ATOM 2797 N N . GLY A 1 352 ? -9.243 13.291 15.769 1.00 56.12 352 GLY A N 1
ATOM 2798 C CA . GLY A 1 352 ? -9.651 11.907 15.991 1.00 56.12 352 GLY A CA 1
ATOM 2799 C C . GLY A 1 352 ? -9.893 11.635 17.459 1.00 56.12 352 GLY A C 1
ATOM 2800 O O . GLY A 1 352 ? -8.987 11.812 18.265 1.00 56.12 352 GLY A O 1
ATOM 2801 N N . LEU A 1 353 ? -11.109 11.219 17.799 1.00 69.06 353 LEU A N 1
ATOM 2802 C CA . LEU A 1 353 ? -11.450 10.780 19.154 1.00 69.06 353 LEU A CA 1
ATOM 2803 C C . LEU A 1 353 ? -10.855 9.399 19.454 1.00 69.06 353 LEU A C 1
ATOM 2805 O O . LEU A 1 353 ? -10.501 9.120 20.596 1.00 69.06 353 LEU A O 1
ATOM 2809 N N . PHE A 1 354 ? -10.698 8.588 18.405 1.00 80.25 354 PHE A N 1
ATOM 2810 C CA . PHE A 1 354 ? -10.169 7.233 18.430 1.00 80.25 354 PHE A CA 1
ATOM 2811 C C . PHE A 1 354 ? -9.090 7.101 17.362 1.00 80.25 354 PHE A C 1
ATOM 2813 O O . PHE A 1 354 ? -9.228 7.641 16.259 1.00 80.25 354 PHE A O 1
ATOM 2820 N N . PHE A 1 355 ? -8.048 6.342 17.667 1.00 85.38 355 PHE A N 1
ATOM 2821 C CA . PHE A 1 355 ? -7.094 5.874 16.678 1.00 85.38 355 PHE A CA 1
ATOM 2822 C C . PHE A 1 355 ? -7.226 4.367 16.522 1.00 85.38 355 PHE A C 1
ATOM 2824 O O . PHE A 1 355 ? -7.205 3.644 17.514 1.00 85.38 355 PHE A O 1
ATOM 2831 N N . VAL A 1 356 ? -7.331 3.905 15.278 1.00 85.25 356 VAL A N 1
ATOM 2832 C CA . VAL A 1 356 ? -7.390 2.482 14.950 1.00 85.25 356 VAL A CA 1
ATOM 2833 C C . VAL A 1 356 ? -6.293 2.154 13.955 1.00 85.25 356 VAL A C 1
ATOM 2835 O O . VAL A 1 356 ? -6.101 2.865 12.968 1.00 85.25 356 VAL A O 1
ATOM 2838 N N . CYS A 1 357 ? -5.576 1.065 14.205 1.00 83.88 357 CYS A N 1
ATOM 2839 C CA . CYS A 1 357 ? -4.599 0.525 13.268 1.00 83.88 357 CYS A CA 1
ATOM 2840 C C . CYS A 1 357 ? -4.730 -0.993 13.161 1.00 83.88 357 CYS A C 1
ATOM 2842 O O . CYS A 1 357 ? -5.221 -1.658 14.072 1.00 83.88 357 CYS A O 1
ATOM 2844 N N . GLY A 1 358 ? -4.310 -1.550 12.024 1.00 79.69 358 GLY A N 1
ATOM 2845 C CA . GLY A 1 358 ? -4.200 -2.998 11.869 1.00 79.69 358 GLY A CA 1
ATOM 2846 C C . GLY A 1 358 ? -2.933 -3.536 12.526 1.00 79.69 358 GLY A C 1
ATOM 2847 O O . GLY A 1 358 ? -1.849 -3.021 12.260 1.00 79.69 358 GLY A O 1
ATOM 2848 N N . ALA A 1 359 ? -3.055 -4.599 13.316 1.00 75.25 359 ALA A N 1
ATOM 2849 C CA . ALA A 1 359 ? -1.924 -5.431 13.695 1.00 75.25 359 ALA A CA 1
ATOM 2850 C C . ALA A 1 359 ? -1.480 -6.218 12.452 1.00 75.25 359 ALA A C 1
ATOM 2852 O O . ALA A 1 359 ? -2.242 -6.999 11.883 1.00 75.25 359 ALA A O 1
ATOM 2853 N N . GLY A 1 360 ? -0.244 -6.005 11.989 1.00 67.38 360 GLY A N 1
ATOM 2854 C CA . GLY A 1 360 ? 0.263 -6.623 10.755 1.00 67.38 360 GLY A CA 1
ATOM 2855 C C . GLY A 1 360 ? 0.431 -8.149 10.810 1.00 67.38 360 GLY A C 1
ATOM 2856 O O . GLY A 1 360 ? 0.798 -8.745 9.797 1.00 67.38 360 GLY A O 1
ATOM 2857 N N . TYR A 1 361 ? 0.194 -8.757 11.977 1.00 74.44 361 TYR A N 1
ATOM 2858 C CA . TYR A 1 361 ? 0.535 -10.141 12.314 1.00 74.44 361 TYR A CA 1
ATOM 2859 C C . TYR A 1 361 ? -0.660 -10.978 12.796 1.00 74.44 361 TYR A C 1
ATOM 2861 O O . TYR A 1 361 ? -0.475 -12.142 13.136 1.00 74.44 361 TYR A O 1
ATOM 2869 N N . GLY A 1 362 ? -1.879 -10.431 12.735 1.00 75.75 362 GLY A N 1
ATOM 2870 C CA . GLY A 1 362 ? -3.101 -11.155 13.090 1.00 75.75 362 GLY A CA 1
ATOM 2871 C C . GLY A 1 362 ? -3.391 -11.150 14.589 1.00 75.75 362 GLY A C 1
ATOM 2872 O O . GLY A 1 362 ? -3.174 -10.137 15.256 1.00 75.75 362 GLY A O 1
ATOM 2873 N N . ASP A 1 363 ? -3.912 -12.276 15.071 1.00 83.94 363 ASP A N 1
ATOM 2874 C CA . ASP A 1 363 ? -4.387 -12.450 16.442 1.00 83.94 363 ASP A CA 1
ATOM 2875 C C . ASP A 1 363 ? -3.229 -12.808 17.383 1.00 83.94 363 ASP A C 1
ATOM 2877 O O . ASP A 1 363 ? -2.334 -13.585 17.031 1.00 83.94 363 ASP A O 1
ATOM 2881 N N . GLY A 1 364 ? -3.241 -12.267 18.599 1.00 88.56 364 GLY A N 1
ATOM 2882 C CA . GLY A 1 364 ? -2.205 -12.533 19.588 1.00 88.56 364 GLY A CA 1
ATOM 2883 C C . GLY A 1 364 ? -2.224 -11.588 20.782 1.00 88.56 364 GLY A C 1
ATOM 2884 O O . GLY A 1 364 ? -3.019 -10.656 20.865 1.00 88.56 364 GLY A O 1
ATOM 2885 N N . THR A 1 365 ? -1.304 -11.829 21.713 1.00 91.50 365 THR A N 1
ATOM 2886 C CA . THR A 1 365 ? -1.109 -10.995 22.902 1.00 91.50 365 THR A CA 1
ATOM 2887 C C . THR A 1 365 ? 0.207 -10.246 22.779 1.00 91.50 365 THR A C 1
ATOM 2889 O O . THR A 1 365 ? 1.262 -10.866 22.641 1.00 91.50 365 THR A O 1
ATOM 2892 N N . TYR A 1 366 ? 0.147 -8.917 22.835 1.00 92.38 366 TYR A N 1
ATOM 2893 C CA . TYR A 1 366 ? 1.297 -8.057 22.574 1.00 92.38 366 TYR A CA 1
ATOM 2894 C C . TYR A 1 366 ? 1.715 -7.271 23.809 1.00 92.38 366 TYR A C 1
ATOM 2896 O O . TYR A 1 366 ? 0.884 -6.696 24.514 1.00 92.38 366 TYR A O 1
ATOM 2904 N N . ASP A 1 367 ? 3.023 -7.215 24.048 1.00 94.00 367 ASP A N 1
ATOM 2905 C CA . ASP A 1 367 ? 3.594 -6.459 25.154 1.00 94.00 367 ASP A CA 1
ATOM 2906 C C . ASP A 1 367 ? 3.494 -4.953 24.935 1.00 94.00 367 ASP A C 1
ATOM 2908 O O . ASP A 1 367 ? 3.858 -4.427 23.880 1.00 94.00 367 ASP A O 1
ATOM 2912 N N . VAL A 1 368 ? 3.088 -4.251 25.993 1.00 96.00 368 VAL A N 1
ATOM 2913 C CA . VAL A 1 368 ? 3.101 -2.790 26.045 1.00 96.00 368 VAL A CA 1
ATOM 2914 C C . VAL A 1 368 ? 4.262 -2.343 26.919 1.00 96.00 368 VAL A C 1
ATOM 2916 O O . VAL A 1 368 ? 4.283 -2.564 28.135 1.00 96.00 368 VAL A O 1
ATOM 2919 N N . ILE A 1 369 ? 5.252 -1.706 26.300 1.00 97.25 369 ILE A N 1
ATOM 2920 C CA . ILE A 1 369 ? 6.471 -1.242 26.962 1.00 97.25 369 ILE A CA 1
ATOM 2921 C C . ILE A 1 369 ? 6.401 0.269 27.145 1.00 97.25 369 ILE A C 1
ATOM 2923 O O . ILE A 1 369 ? 6.307 1.008 26.174 1.00 97.25 369 ILE A O 1
ATOM 2927 N N . GLY A 1 370 ? 6.482 0.736 28.387 1.00 97.12 370 GLY A N 1
ATOM 2928 C CA . GLY A 1 370 ? 6.542 2.151 28.736 1.00 97.12 370 GLY A CA 1
ATOM 2929 C C . GLY A 1 370 ? 7.977 2.644 28.884 1.00 97.12 370 GLY A C 1
ATOM 2930 O O . GLY A 1 370 ? 8.846 1.934 29.396 1.00 97.12 370 GLY A O 1
ATOM 2931 N N . GLU A 1 371 ? 8.214 3.879 28.466 1.00 97.31 371 GLU A N 1
ATOM 2932 C CA . GLU A 1 371 ? 9.435 4.645 28.689 1.00 97.31 371 GLU A CA 1
ATOM 2933 C C . GLU A 1 371 ? 9.177 5.709 29.755 1.00 97.31 371 GLU A C 1
ATOM 2935 O O . GLU A 1 371 ? 8.249 6.511 29.633 1.00 97.31 371 GLU A O 1
ATOM 2940 N N . PHE A 1 372 ? 10.003 5.712 30.801 1.00 97.06 372 PHE A N 1
ATOM 2941 C CA . PHE A 1 372 ? 9.845 6.584 31.959 1.00 97.06 372 PHE A CA 1
ATOM 2942 C C . PHE A 1 372 ? 11.032 7.526 32.133 1.00 97.06 372 PHE A C 1
ATOM 2944 O O . PHE A 1 372 ? 12.175 7.068 32.184 1.00 97.06 372 PHE A O 1
ATOM 2951 N N . ALA A 1 373 ? 10.752 8.814 32.322 1.00 95.69 373 ALA A N 1
ATOM 2952 C CA . ALA A 1 373 ? 11.722 9.818 32.749 1.00 95.69 373 ALA A CA 1
ATOM 2953 C C . ALA A 1 373 ? 11.260 10.415 34.082 1.00 95.69 373 ALA A C 1
ATOM 2955 O O . ALA A 1 373 ? 10.133 10.895 34.193 1.00 95.69 373 ALA A O 1
ATOM 2956 N N . ASN A 1 374 ? 12.111 10.370 35.111 1.00 92.38 374 ASN A N 1
ATOM 2957 C CA . ASN A 1 374 ? 11.768 10.835 36.464 1.00 92.38 374 ASN A CA 1
ATOM 2958 C C . ASN A 1 374 ? 10.436 10.251 36.988 1.00 92.38 374 ASN A C 1
ATOM 2960 O O . ASN A 1 374 ? 9.583 10.987 37.481 1.00 92.38 374 ASN A O 1
ATOM 2964 N N . GLU A 1 375 ? 10.245 8.934 36.836 1.00 92.81 375 GLU A N 1
ATOM 2965 C CA . GLU A 1 375 ? 9.022 8.194 37.214 1.00 92.81 375 GLU A CA 1
ATOM 2966 C C . GLU A 1 375 ? 7.735 8.609 36.466 1.00 92.81 375 GLU A C 1
ATOM 2968 O O . GLU A 1 375 ? 6.654 8.116 36.781 1.00 92.81 375 GLU A O 1
ATOM 2973 N N . ARG A 1 376 ? 7.824 9.472 35.444 1.00 94.88 376 ARG A N 1
ATOM 2974 C CA . ARG A 1 376 ? 6.700 9.829 34.564 1.00 94.88 376 ARG A CA 1
ATOM 2975 C C . ARG A 1 376 ? 6.776 9.079 33.250 1.00 94.88 376 ARG A C 1
ATOM 2977 O O . ARG A 1 376 ? 7.859 8.950 32.685 1.00 94.88 376 ARG A O 1
ATOM 2984 N N . LEU A 1 377 ? 5.630 8.626 32.753 1.00 96.44 377 LEU A N 1
ATOM 2985 C CA . LEU A 1 377 ? 5.536 7.975 31.453 1.00 96.44 377 LEU A CA 1
ATOM 2986 C C . LEU A 1 377 ? 5.671 9.026 30.343 1.00 96.44 377 LEU A C 1
ATOM 2988 O O . LEU A 1 377 ? 4.826 9.912 30.227 1.00 96.44 377 LEU A O 1
ATOM 2992 N N . VAL A 1 378 ? 6.723 8.923 29.531 1.00 94.25 378 VAL A N 1
ATOM 2993 C CA . VAL A 1 378 ? 6.997 9.855 28.422 1.00 94.25 378 VAL A CA 1
ATOM 2994 C C . VAL A 1 378 ? 6.648 9.263 27.060 1.00 94.25 378 VAL A C 1
ATOM 2996 O O . VAL A 1 378 ? 6.265 9.995 26.150 1.00 94.25 378 VAL A O 1
ATOM 2999 N N . ALA A 1 379 ? 6.687 7.937 26.923 1.00 96.00 379 ALA A N 1
ATOM 3000 C CA . ALA A 1 379 ? 6.206 7.229 25.742 1.00 96.00 379 ALA A CA 1
ATOM 3001 C C . ALA A 1 379 ? 5.800 5.792 26.091 1.00 96.00 379 ALA A C 1
ATOM 3003 O O . ALA A 1 379 ? 6.204 5.256 27.120 1.00 96.00 379 ALA A O 1
ATOM 3004 N N . LEU A 1 380 ? 5.040 5.148 25.214 1.00 96.94 380 LEU A N 1
ATOM 3005 C CA . LEU A 1 380 ? 4.884 3.698 25.197 1.00 96.94 380 LEU A CA 1
ATOM 3006 C C . LEU A 1 380 ? 5.026 3.152 23.779 1.00 96.94 380 LEU A C 1
ATOM 3008 O O . LEU A 1 380 ? 4.847 3.872 22.797 1.00 96.94 380 LEU A O 1
ATOM 3012 N N . GLU A 1 381 ? 5.354 1.874 23.681 1.00 95.56 381 GLU A N 1
ATOM 3013 C CA . GLU A 1 381 ? 5.527 1.144 22.434 1.00 95.56 381 GLU A CA 1
ATOM 3014 C C . GLU A 1 381 ? 4.838 -0.217 22.524 1.00 95.56 381 GLU A C 1
ATOM 3016 O O . GLU A 1 381 ? 4.935 -0.910 23.540 1.00 95.56 381 GLU A O 1
ATOM 3021 N N . ILE A 1 382 ? 4.164 -0.585 21.439 1.00 94.69 382 ILE A N 1
ATOM 3022 C CA . ILE A 1 382 ? 3.528 -1.883 21.234 1.00 94.69 382 ILE A CA 1
ATOM 3023 C C . ILE A 1 382 ? 4.211 -2.499 20.026 1.00 94.69 382 ILE A C 1
ATOM 3025 O O . ILE A 1 382 ? 4.161 -1.931 18.932 1.00 94.69 382 ILE A O 1
ATOM 3029 N N . ASN A 1 383 ? 4.870 -3.634 20.235 1.00 91.12 383 ASN A N 1
ATOM 3030 C CA . ASN A 1 383 ? 5.558 -4.365 19.180 1.00 91.12 383 ASN A CA 1
ATOM 3031 C C . ASN A 1 383 ? 4.713 -5.572 18.779 1.00 91.12 383 ASN A C 1
ATOM 3033 O O . ASN A 1 383 ? 4.464 -6.457 19.592 1.00 91.12 383 ASN A O 1
ATOM 3037 N N . PHE A 1 384 ? 4.299 -5.608 17.516 1.00 89.50 384 PHE A N 1
ATOM 3038 C CA . PHE A 1 384 ? 3.550 -6.719 16.928 1.00 89.50 384 PHE A CA 1
ATOM 3039 C C . PHE A 1 384 ? 4.452 -7.847 16.418 1.00 89.50 384 PHE A C 1
ATOM 3041 O O . PHE A 1 384 ? 3.962 -8.876 15.968 1.00 89.50 384 PHE A O 1
ATOM 3048 N N . LEU A 1 385 ? 5.770 -7.642 16.468 1.00 84.25 385 LEU A N 1
ATOM 3049 C CA . LEU A 1 385 ? 6.771 -8.635 16.109 1.00 84.25 385 LEU A CA 1
ATOM 3050 C C . LEU A 1 385 ? 7.101 -9.526 17.302 1.00 84.25 385 LEU A C 1
ATOM 3052 O O . LEU A 1 385 ? 7.460 -9.032 18.372 1.00 84.25 385 LEU A O 1
ATOM 3056 N N . THR A 1 386 ? 7.107 -10.838 17.079 1.00 75.38 386 THR A N 1
ATOM 3057 C CA . THR A 1 386 ? 7.821 -11.751 17.978 1.00 75.38 386 THR A CA 1
ATOM 3058 C C . THR A 1 386 ? 9.333 -11.510 17.895 1.00 75.38 386 THR A C 1
ATOM 3060 O O . THR A 1 386 ? 9.842 -10.982 16.905 1.00 75.38 386 THR A O 1
ATOM 3063 N N . GLU A 1 387 ? 10.092 -11.929 18.912 1.00 73.19 387 GLU A N 1
ATOM 3064 C CA . GLU A 1 387 ? 11.557 -11.772 18.916 1.00 73.19 387 GLU A CA 1
ATOM 3065 C C . GLU A 1 387 ? 12.220 -12.459 17.703 1.00 73.19 387 GLU A C 1
ATOM 3067 O O . GLU A 1 387 ? 13.193 -11.956 17.137 1.00 73.19 387 GLU A O 1
ATOM 3072 N N . GLU A 1 388 ? 11.679 -13.598 17.262 1.00 74.81 388 GLU A N 1
ATOM 3073 C CA . GLU A 1 388 ? 12.157 -14.294 16.065 1.00 74.81 388 GLU A CA 1
ATOM 3074 C C . GLU A 1 388 ? 11.855 -13.524 14.777 1.00 74.81 388 GLU A C 1
ATOM 3076 O O . GLU A 1 388 ? 12.703 -13.452 13.885 1.00 74.81 388 GLU A O 1
ATOM 3081 N N . GLU A 1 389 ? 10.663 -12.938 14.662 1.00 76.56 389 GLU A N 1
ATOM 3082 C CA . GLU A 1 389 ? 10.292 -12.135 13.498 1.00 76.56 389 GLU A CA 1
ATOM 3083 C C . GLU A 1 389 ? 11.067 -10.825 13.455 1.00 76.56 389 GLU A C 1
ATOM 3085 O O . GLU A 1 389 ? 11.513 -10.441 12.378 1.00 76.56 389 GLU A O 1
ATOM 3090 N N . ALA A 1 390 ? 11.311 -10.190 14.603 1.00 76.06 390 ALA A N 1
ATOM 3091 C CA . ALA A 1 390 ? 12.180 -9.023 14.700 1.00 76.06 390 ALA A CA 1
ATOM 3092 C C . ALA A 1 390 ? 13.584 -9.338 14.167 1.00 76.06 390 ALA A C 1
ATOM 3094 O O . ALA A 1 390 ? 14.068 -8.638 13.278 1.00 76.06 390 ALA A O 1
ATOM 3095 N N . LYS A 1 391 ? 14.185 -10.462 14.588 1.00 77.00 391 LYS A N 1
ATOM 3096 C CA . LYS A 1 391 ? 15.487 -10.926 14.068 1.00 77.00 391 LYS A CA 1
ATOM 3097 C C . LYS A 1 391 ? 15.460 -11.198 12.562 1.00 77.00 391 LYS A C 1
ATOM 3099 O O . LYS A 1 391 ? 16.431 -10.902 11.868 1.00 77.00 391 LYS A O 1
ATOM 3104 N N . ARG A 1 392 ? 14.370 -11.767 12.031 1.00 76.25 392 ARG A N 1
ATOM 3105 C CA . ARG A 1 392 ? 14.217 -12.009 10.582 1.00 76.25 392 ARG A CA 1
ATOM 3106 C C . ARG A 1 392 ? 14.081 -10.710 9.797 1.00 76.25 392 ARG A C 1
ATOM 3108 O O . ARG A 1 392 ? 14.696 -10.589 8.740 1.00 76.25 392 ARG A O 1
ATOM 3115 N N . VAL A 1 393 ? 13.292 -9.765 10.303 1.00 72.81 393 VAL A N 1
ATOM 3116 C CA . VAL A 1 393 ? 13.125 -8.443 9.697 1.00 72.81 393 VAL A CA 1
ATOM 3117 C C . VAL A 1 393 ? 14.473 -7.730 9.685 1.00 72.81 393 VAL A C 1
ATOM 3119 O O . VAL A 1 393 ? 14.918 -7.358 8.605 1.00 72.81 393 VAL A O 1
ATOM 3122 N N . GLU A 1 394 ? 15.182 -7.656 10.814 1.00 72.31 394 GLU A N 1
ATOM 3123 C CA . GLU A 1 394 ? 16.528 -7.069 10.901 1.00 72.31 394 GLU A CA 1
ATOM 3124 C C . GLU A 1 394 ? 17.522 -7.720 9.929 1.00 72.31 394 GLU A C 1
ATOM 3126 O O . GLU A 1 394 ? 18.222 -7.013 9.210 1.00 72.31 394 GLU A O 1
ATOM 3131 N N . ALA A 1 395 ? 17.540 -9.054 9.828 1.00 72.69 395 ALA A N 1
ATOM 3132 C CA . ALA A 1 395 ? 18.408 -9.772 8.889 1.00 72.69 395 ALA A CA 1
ATOM 3133 C C . ALA A 1 395 ? 18.051 -9.540 7.407 1.00 72.69 395 ALA A C 1
ATOM 3135 O O . ALA A 1 395 ? 18.878 -9.780 6.526 1.00 72.69 395 ALA A O 1
ATOM 3136 N N . SER A 1 396 ? 16.816 -9.116 7.120 1.00 64.06 396 SER A N 1
ATOM 3137 C CA . SER A 1 396 ? 16.341 -8.811 5.766 1.00 64.06 396 SER A CA 1
ATOM 3138 C C . SER A 1 396 ? 16.576 -7.356 5.348 1.00 64.06 396 SER A C 1
ATOM 3140 O O . SER A 1 396 ? 16.490 -7.046 4.154 1.00 64.06 396 SER A O 1
ATOM 3142 N N . LEU A 1 397 ? 16.886 -6.472 6.303 1.00 62.47 397 LEU A N 1
ATOM 3143 C CA . LEU A 1 397 ? 17.244 -5.089 6.017 1.00 62.47 397 LEU A CA 1
ATOM 3144 C C . LEU A 1 397 ? 18.654 -5.039 5.404 1.00 62.47 397 LEU A C 1
ATOM 3146 O O . LEU A 1 397 ? 19.555 -5.740 5.866 1.00 62.47 397 LEU A O 1
ATOM 3150 N N . PRO A 1 398 ? 18.879 -4.233 4.350 1.00 57.75 398 PRO A N 1
ATOM 3151 C CA . PRO A 1 398 ? 20.223 -4.016 3.831 1.00 57.75 398 PRO A CA 1
ATOM 3152 C C . PRO A 1 398 ? 21.078 -3.342 4.914 1.00 57.75 398 PRO A C 1
ATOM 3154 O O . PRO A 1 398 ? 20.727 -2.257 5.380 1.00 57.75 398 PRO A O 1
ATOM 3157 N N . GLY A 1 399 ? 22.155 -4.019 5.320 1.00 49.91 399 GLY A N 1
ATOM 3158 C CA . GLY A 1 399 ? 23.138 -3.513 6.284 1.00 49.91 399 GLY A CA 1
ATOM 3159 C C . GLY A 1 399 ? 24.022 -2.395 5.751 1.00 49.91 399 GLY A C 1
ATOM 3160 O O . GLY A 1 399 ? 24.112 -2.234 4.509 1.00 49.91 399 GLY A O 1
#

Solvent-accessible surface area (backbone atoms only — not comparable to full-atom values): 21109 Å² total; per-residue (Å²): 135,57,74,51,33,55,51,9,50,49,51,44,53,73,45,48,45,57,51,40,52,51,31,51,50,46,34,52,57,32,70,74,44,60,82,93,72,46,50,55,61,74,30,43,49,51,28,51,52,52,41,50,36,54,55,47,34,65,54,20,39,67,68,40,37,54,52,46,16,51,50,29,32,51,51,11,50,52,44,48,51,49,48,52,49,52,49,54,52,49,66,73,73,52,55,82,89,51,45,67,63,49,49,54,53,43,52,56,54,48,41,55,50,47,53,50,15,49,48,30,30,53,42,10,51,46,60,60,67,37,64,34,39,48,54,27,24,53,50,30,32,52,53,36,45,70,66,69,70,50,99,54,47,81,78,54,69,74,64,67,54,39,80,43,79,42,83,75,51,62,39,61,19,86,65,42,30,41,31,32,18,13,63,94,46,67,82,55,35,80,46,63,60,44,88,42,56,41,30,41,34,34,36,32,23,40,61,47,86,61,91,66,37,45,34,40,32,44,35,42,33,46,52,90,73,96,63,68,46,80,45,79,75,51,62,35,60,21,81,78,22,26,42,33,44,30,16,47,61,47,43,78,72,66,61,33,80,73,26,96,46,34,31,36,32,40,63,39,95,69,44,64,64,58,49,53,52,40,28,75,74,71,67,52,53,76,51,69,64,55,98,88,24,48,18,40,56,62,72,52,49,73,67,56,49,50,50,53,51,51,51,38,62,71,36,84,90,43,82,63,41,82,58,42,52,48,74,48,28,79,10,51,38,53,58,63,69,49,74,91,53,62,75,45,46,66,46,104,52,102,62,26,57,34,43,37,36,52,44,50,70,46,62,49,76,31,52,31,36,31,28,28,40,96,89,28,39,24,31,37,36,36,45,61,52,51,75,67,51,46,52,50,54,59,71,57,35,84,129

Mean predicted aligned error: 14.69 Å

Radius of gyration: 32.2 Å; Cα contacts (8 Å, |Δi|>4): 657; chains: 1; bounding box: 78×41×99 Å

Secondary structure (DSSP, 8-state):
--HHHHHHHHHHHHHHHHHHHHHHHHHHHHHTS-GGG--IIIIIIHHHHHHHHHHHHHTT-HHHHHHHHHHHHHHHHHHHHHHHHHHHHHHHHS-GGGHHHHHHHHHHHHHHHHHHHHHHHHHHHHHHH-HHHHHHHHHHHHHHHHH---TTHHHH------EEEEEEEEEE-TTS-EEEE-GGG-S-EEE-----SEEEEEEEEE-PSSS-PPEEEEEEES---SS-EEEEEEEEEESSSEEEEEEHHHHHHH--SS-S--EEEE--TTHHHHHHHHHHHH---EEEEETTEEEESSPPPHHHHHHHHHHHHH-TTSSSGGGTEEEE---HHHHHH--TTTT--SSSSSS-SEEEEE-TT-SEEEEEEEEEETTEEEEEEEE-S-HHHHHHHHHHS--

Sequence (399 aa):
MTGSVRRGQWLFFVIVIPVALLESANLVLAFLRPWNEISWFRGVIIPAVLLLLCYSLWFGSRSTRSTLAIWLGLKGLVLSAIIFAIANAMFKETPPEAMQLLFQIMLRVAGVIAVGACFYFWAGLTVWLSPSLRKFLDLQEMKEQELGVSPFAWLRRRSTHSLVHRYIGELPLPSRVLLLADPKNLPGLSVTGFGGEAAYLFMTQESTPPRYGRVHSVRVMFETADEVRRRRLGEVPIDTARLVLVDQGNYDRDWNEEGPMRRGIIVTRNSDDLIEELHESLGVEIEGTFSGYPCIKGPVSEELEAEIRAYIASNPKYPDYFTHFEIATDSSLERALCPEDGLQPIADRPKGLFFVCGAGYGDGTYDVIGEFANERLVALEINFLTEEEAKRVEASLPG

pLDDT: mean 83.92, std 13.0, range [35.78, 97.31]

Foldseek 3Di:
DDPLLVVLVVLLCVQLVVLLVVLVVLLVVLVVDDPVPRPCVPRHVVSVVSNVLSVVLLQLDPVSLLVNLVVLQVQLVVLVVVLVVVVVVCVVPDDPVCVVVVVVVSCVPVVVSNVSSVSSNVSSVCSPPPPSNNVNSVVSNQVCLVVVDDPCVVVVVPPQFDKDKDWQDKAFAQVQWKAKEALVDPRFDIDHQADARMWTKIWIFTPDPDDGGATFKIKIFRADDPDWDKDWRDKYWYALLKMKIAHPVLCVPAADPAAPAWKKWFQDPPCPVLQVVCCVPVVWDWDDDDLNTTITPGGQDPVNVVVSLVVLVVDPVRPPSVRTIDIDRVGPSVVLSRVPDQRDQPDPDDHRRMGMHGNSQHTDMWIKMFIDDPNGTRMIMTGSDDPVRVVVSVVSHDD